Protein AF-X0ZMW5-F1 (afdb_monomer_lite)

Structure (mmCIF, N/CA/C/O backbone):
data_AF-X0ZMW5-F1
#
_entry.id   AF-X0ZMW5-F1
#
loop_
_atom_site.group_PDB
_atom_site.id
_atom_site.type_symbol
_atom_site.label_atom_id
_atom_site.label_alt_id
_atom_site.label_comp_id
_atom_site.label_asym_id
_atom_site.label_entity_id
_atom_site.label_seq_id
_atom_site.pdbx_PDB_ins_code
_atom_site.Cartn_x
_atom_site.Cartn_y
_atom_site.Cartn_z
_atom_site.occupancy
_atom_site.B_iso_or_equiv
_atom_site.auth_seq_id
_atom_site.auth_comp_id
_atom_site.auth_asym_id
_atom_site.auth_atom_id
_atom_site.pdbx_PDB_model_num
ATOM 1 N N . MET A 1 1 ? -1.071 -22.116 -18.704 1.00 96.75 1 MET A N 1
ATOM 2 C CA . MET A 1 1 ? -0.044 -21.100 -19.002 1.00 96.75 1 MET A CA 1
ATOM 3 C C . MET A 1 1 ? 0.927 -21.035 -17.840 1.00 96.75 1 MET A C 1
ATOM 5 O O . MET A 1 1 ? 0.525 -21.329 -16.714 1.00 96.75 1 MET A O 1
ATOM 9 N N . ASN A 1 2 ? 2.160 -20.637 -18.122 1.00 98.50 2 ASN A N 1
ATOM 10 C CA . ASN A 1 2 ? 3.157 -20.216 -17.151 1.00 98.50 2 ASN A CA 1
ATOM 11 C C . ASN A 1 2 ? 3.076 -18.691 -17.008 1.00 98.50 2 ASN A C 1
ATOM 13 O O . ASN A 1 2 ? 3.275 -17.969 -17.984 1.00 98.50 2 ASN A O 1
ATOM 17 N N . ILE A 1 3 ? 2.749 -18.202 -15.815 1.00 98.75 3 ILE A N 1
ATOM 18 C CA . ILE A 1 3 ? 2.496 -16.782 -15.550 1.00 98.75 3 ILE A CA 1
ATOM 19 C C . ILE A 1 3 ? 3.531 -16.272 -14.553 1.00 98.75 3 ILE A C 1
ATOM 21 O O . ILE A 1 3 ? 3.712 -16.873 -13.496 1.00 98.75 3 ILE A O 1
ATOM 25 N N . ALA A 1 4 ? 4.191 -15.159 -14.863 1.00 98.50 4 ALA A N 1
ATOM 26 C CA . ALA A 1 4 ? 5.108 -14.497 -13.941 1.00 98.50 4 ALA A CA 1
ATOM 27 C C . ALA A 1 4 ? 4.442 -13.264 -13.318 1.00 98.50 4 ALA A C 1
ATOM 29 O O . ALA A 1 4 ? 4.113 -12.313 -14.024 1.00 98.50 4 ALA A O 1
ATOM 30 N N . LEU A 1 5 ? 4.263 -13.266 -11.998 1.00 98.31 5 LEU A N 1
ATOM 31 C CA . LEU A 1 5 ? 3.890 -12.083 -11.227 1.00 98.31 5 LEU A CA 1
ATOM 32 C C . LEU A 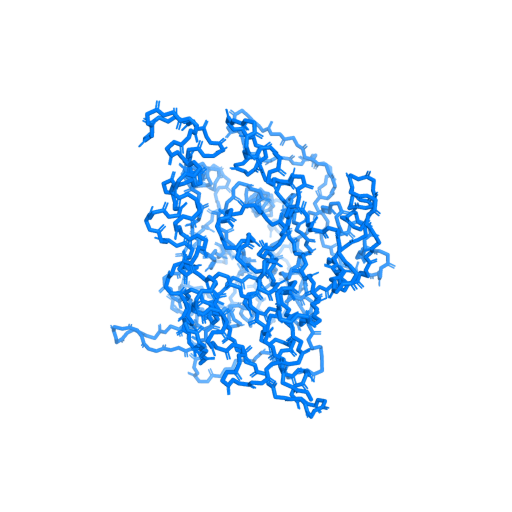1 5 ? 5.179 -11.392 -10.773 1.00 98.31 5 LEU A C 1
ATOM 34 O O . LEU A 1 5 ? 6.020 -12.007 -10.113 1.00 98.31 5 LEU A O 1
ATOM 38 N N . CYS A 1 6 ? 5.352 -10.124 -11.143 1.00 98.19 6 CYS A N 1
ATOM 39 C CA . CYS A 1 6 ? 6.615 -9.419 -10.933 1.00 98.19 6 CYS A CA 1
ATOM 40 C C . CYS A 1 6 ? 6.429 -8.166 -10.088 1.00 98.19 6 CYS A C 1
ATOM 42 O O . CYS A 1 6 ? 5.495 -7.404 -10.326 1.00 98.19 6 CYS A O 1
ATOM 44 N N . HIS A 1 7 ? 7.324 -7.922 -9.136 1.00 96.62 7 HIS A N 1
ATOM 45 C CA . HIS A 1 7 ? 7.341 -6.696 -8.335 1.00 96.62 7 HIS A CA 1
ATOM 46 C C . HIS A 1 7 ? 8.760 -6.414 -7.821 1.00 96.62 7 HIS A C 1
ATOM 48 O O . HIS A 1 7 ? 9.662 -7.217 -8.015 1.00 96.62 7 HIS A O 1
ATOM 54 N N . TYR A 1 8 ? 8.995 -5.276 -7.169 1.00 95.12 8 TYR A N 1
ATOM 55 C CA . TYR A 1 8 ? 10.305 -4.976 -6.570 1.00 95.12 8 TYR A CA 1
ATOM 56 C C . TYR A 1 8 ? 10.624 -5.879 -5.367 1.00 95.12 8 TYR A C 1
ATOM 58 O O . TYR A 1 8 ? 11.789 -6.122 -5.056 1.00 95.12 8 TYR A O 1
ATOM 66 N N . ARG A 1 9 ? 9.579 -6.382 -4.708 1.00 91.69 9 ARG A N 1
ATOM 67 C CA . ARG A 1 9 ? 9.601 -7.240 -3.520 1.00 91.69 9 ARG A CA 1
ATOM 68 C C . ARG A 1 9 ? 8.385 -8.169 -3.544 1.00 91.69 9 ARG A C 1
ATOM 70 O O . ARG A 1 9 ? 7.372 -7.791 -4.120 1.00 91.69 9 ARG A O 1
ATOM 77 N N . VAL A 1 10 ? 8.472 -9.353 -2.952 1.00 89.94 10 VAL A N 1
ATOM 78 C CA . VAL A 1 10 ? 7.327 -10.248 -2.686 1.00 89.94 10 VAL A CA 1
ATOM 79 C C . VAL A 1 10 ? 7.488 -10.883 -1.305 1.00 89.94 10 VAL A C 1
ATOM 81 O O . VAL A 1 10 ? 8.583 -10.845 -0.747 1.00 89.94 10 VAL A O 1
ATOM 84 N N . GLY A 1 11 ? 6.420 -11.460 -0.746 1.00 79.00 11 GLY A N 1
ATOM 85 C CA . GLY A 1 11 ? 6.467 -12.127 0.563 1.00 79.00 11 GLY A CA 1
ATOM 86 C C . GLY A 1 11 ? 6.733 -11.186 1.747 1.00 79.00 11 GLY A C 1
ATOM 87 O O . GLY A 1 11 ? 7.261 -11.620 2.771 1.00 79.00 11 GLY A O 1
ATOM 88 N N . GLU A 1 12 ? 6.417 -9.897 1.596 1.00 80.56 12 GLU A N 1
ATOM 89 C CA . GLU A 1 12 ? 6.510 -8.864 2.634 1.00 80.56 12 GLU A CA 1
ATOM 90 C C . GLU A 1 12 ? 5.102 -8.384 3.060 1.00 80.56 12 GLU A C 1
ATOM 92 O O . GLU A 1 12 ? 4.089 -8.758 2.473 1.00 80.56 12 GLU A O 1
ATOM 97 N N . THR A 1 13 ? 5.013 -7.543 4.098 1.00 70.00 13 THR A N 1
ATOM 98 C CA . THR A 1 13 ? 3.739 -7.010 4.635 1.00 70.00 13 THR A CA 1
ATOM 99 C C . THR A 1 13 ? 3.137 -5.861 3.819 1.00 70.00 13 THR A C 1
ATOM 101 O O . THR A 1 13 ? 2.134 -5.271 4.229 1.00 70.00 13 THR A O 1
ATOM 104 N N . ASP A 1 14 ? 3.742 -5.484 2.692 1.00 78.06 14 ASP A N 1
ATOM 105 C CA . ASP A 1 14 ? 3.222 -4.402 1.867 1.00 78.06 14 ASP A CA 1
ATOM 106 C C . ASP A 1 14 ? 1.971 -4.833 1.083 1.00 78.06 14 ASP A C 1
ATOM 108 O O . ASP A 1 14 ? 1.771 -6.002 0.756 1.00 78.06 14 ASP A O 1
ATOM 112 N N . GLY A 1 15 ? 1.114 -3.859 0.770 1.00 80.38 15 GLY A N 1
ATOM 113 C CA . GLY A 1 15 ? -0.178 -4.133 0.147 1.00 80.38 15 GLY A CA 1
ATOM 114 C C . GLY A 1 15 ? -0.083 -4.831 -1.211 1.00 80.38 15 GLY A C 1
ATOM 115 O O . GLY A 1 15 ? -0.957 -5.631 -1.513 1.00 80.38 15 GLY A O 1
ATOM 116 N N . VAL A 1 16 ? 0.960 -4.577 -2.011 1.00 88.62 16 VAL A N 1
ATOM 117 C CA . VAL A 1 16 ? 1.088 -5.171 -3.351 1.00 88.62 16 VAL A CA 1
ATOM 118 C C . VAL A 1 16 ? 1.494 -6.636 -3.244 1.00 88.62 16 VAL A C 1
ATOM 120 O O . VAL A 1 16 ? 0.882 -7.472 -3.907 1.00 88.62 16 VAL A O 1
ATOM 123 N N . SER A 1 17 ? 2.449 -6.964 -2.366 1.00 86.81 17 SER A N 1
ATOM 124 C CA . SER A 1 17 ? 2.826 -8.356 -2.076 1.00 86.81 17 SER A CA 1
ATOM 125 C C . SER A 1 17 ? 1.612 -9.195 -1.654 1.00 86.81 17 SER A C 1
ATOM 127 O O . SER A 1 17 ? 1.369 -10.259 -2.221 1.00 86.81 17 SER A O 1
ATOM 129 N N . LEU A 1 18 ? 0.783 -8.672 -0.741 1.00 84.56 18 LEU A N 1
ATOM 130 C CA . LEU A 1 18 ? -0.438 -9.348 -0.285 1.00 84.56 18 LEU A CA 1
ATOM 131 C C . LEU A 1 18 ? -1.451 -9.598 -1.412 1.00 84.56 18 LEU A C 1
ATOM 133 O O . LEU A 1 18 ? -2.116 -10.634 -1.433 1.00 84.56 18 LEU A O 1
ATOM 137 N N . GLU A 1 19 ? -1.608 -8.657 -2.346 1.00 90.50 19 GLU A N 1
ATOM 138 C CA . GLU A 1 19 ? -2.493 -8.854 -3.500 1.00 90.50 19 GLU A CA 1
ATOM 139 C C . GLU A 1 19 ? -1.923 -9.861 -4.500 1.00 90.50 19 GLU A C 1
ATOM 141 O O . GLU A 1 19 ? -2.672 -10.658 -5.068 1.00 90.50 19 GLU A O 1
ATOM 146 N N . MET A 1 20 ? -0.603 -9.868 -4.695 1.00 92.75 20 MET A N 1
ATOM 147 C CA . MET A 1 20 ? 0.063 -10.833 -5.568 1.00 92.75 20 MET A CA 1
ATOM 148 C C . MET A 1 20 ? -0.123 -12.272 -5.080 1.00 92.75 20 MET A C 1
ATOM 150 O O . MET A 1 20 ? -0.360 -13.156 -5.905 1.00 92.75 20 MET A O 1
ATOM 154 N N . ASP A 1 21 ? -0.099 -12.511 -3.768 1.00 90.25 21 ASP A N 1
ATOM 155 C CA . ASP A 1 21 ? -0.368 -13.835 -3.192 1.00 90.25 21 ASP A CA 1
ATOM 156 C C . ASP A 1 21 ? -1.800 -14.308 -3.481 1.00 90.25 21 ASP A C 1
ATOM 158 O O . ASP A 1 21 ? -2.027 -15.464 -3.853 1.00 90.25 21 ASP A O 1
ATOM 162 N N . LYS A 1 22 ? -2.781 -13.400 -3.395 1.00 90.81 22 LYS A N 1
ATOM 163 C CA . LYS A 1 22 ? -4.181 -13.698 -3.739 1.00 90.81 22 LYS A CA 1
ATOM 164 C C . LYS A 1 22 ? -4.324 -14.040 -5.219 1.00 90.81 22 LYS A C 1
ATOM 166 O O . LYS A 1 22 ? -4.967 -15.032 -5.561 1.00 90.81 22 LYS A O 1
ATOM 171 N N . TRP A 1 23 ? -3.697 -13.255 -6.095 1.00 93.62 23 TRP A N 1
ATOM 172 C CA . TRP A 1 23 ? -3.679 -13.528 -7.532 1.00 93.62 23 TRP A CA 1
ATOM 173 C C . TRP A 1 23 ? -3.033 -14.868 -7.849 1.00 93.62 23 TRP A C 1
ATOM 175 O O . TRP A 1 23 ? -3.587 -15.635 -8.634 1.00 93.62 23 TRP A O 1
ATOM 185 N N . LYS A 1 24 ? -1.898 -15.175 -7.215 1.00 94.94 24 LYS A N 1
ATOM 186 C CA . LYS A 1 24 ? -1.225 -16.462 -7.367 1.00 94.94 24 LYS A CA 1
ATOM 187 C C . LYS A 1 24 ? -2.161 -17.616 -7.019 1.00 94.94 24 LYS A C 1
ATOM 189 O O . LYS A 1 24 ? -2.382 -18.468 -7.874 1.00 94.94 24 LYS A O 1
ATOM 194 N N . LYS A 1 25 ? -2.791 -17.580 -5.839 1.00 93.38 25 LYS A N 1
ATOM 195 C CA . LYS A 1 25 ? -3.756 -18.602 -5.398 1.00 93.38 25 LYS A CA 1
ATOM 196 C C . LYS A 1 25 ? -4.894 -18.789 -6.407 1.00 93.38 25 LYS A C 1
ATOM 198 O O . LYS A 1 25 ? -5.219 -19.918 -6.766 1.00 93.38 25 LYS A O 1
ATOM 203 N N . VAL A 1 26 ? -5.498 -17.700 -6.890 1.00 94.06 26 VAL A N 1
ATOM 204 C CA . VAL A 1 26 ? -6.610 -17.772 -7.857 1.00 94.06 26 VAL A CA 1
ATOM 205 C C . VAL A 1 26 ? -6.153 -18.352 -9.198 1.00 94.06 26 VAL A C 1
ATOM 207 O O . VAL A 1 26 ? -6.802 -19.253 -9.723 1.00 94.06 26 VAL A O 1
ATOM 210 N N . LEU A 1 27 ? -5.027 -17.888 -9.742 1.00 96.56 27 LEU A N 1
ATOM 211 C CA . LEU A 1 27 ? -4.493 -18.365 -11.021 1.00 96.56 27 LEU A CA 1
ATOM 212 C C . LEU A 1 27 ? -4.059 -19.840 -10.955 1.00 96.56 27 LEU A C 1
ATOM 214 O O . LEU A 1 27 ? -4.285 -20.590 -11.905 1.00 96.56 27 LEU A O 1
ATOM 218 N N . GLU A 1 28 ? -3.478 -20.278 -9.838 1.00 97.25 28 GLU A N 1
ATOM 219 C CA . GLU A 1 28 ? -3.128 -21.685 -9.609 1.00 97.25 28 GLU A CA 1
ATOM 220 C C . GLU A 1 28 ? -4.377 -22.566 -9.500 1.00 97.25 28 GLU A C 1
ATOM 222 O O . GLU A 1 28 ? -4.436 -23.622 -10.131 1.00 97.25 28 GLU A O 1
ATOM 227 N N . ASN A 1 29 ? -5.426 -22.099 -8.812 1.00 96.19 29 ASN A N 1
ATOM 228 C CA . ASN A 1 29 ? -6.723 -22.783 -8.768 1.00 96.19 29 ASN A CA 1
ATOM 229 C C . ASN A 1 29 ? -7.388 -22.892 -10.152 1.00 96.19 29 ASN A C 1
ATOM 231 O O . ASN A 1 29 ? -8.158 -23.818 -10.398 1.00 96.19 29 ASN A O 1
ATOM 235 N N . MET A 1 30 ? -7.070 -21.979 -11.074 1.00 97.50 30 MET A N 1
ATOM 236 C CA . MET A 1 30 ? -7.482 -22.047 -12.482 1.00 97.50 30 MET A CA 1
ATOM 237 C C . MET A 1 30 ? -6.611 -22.998 -13.329 1.00 97.50 30 MET A C 1
ATOM 239 O O . MET A 1 30 ? -6.818 -23.115 -14.537 1.00 97.50 30 MET A O 1
ATOM 243 N N . GLY A 1 31 ? -5.634 -23.684 -12.727 1.00 98.06 31 GLY A N 1
ATOM 244 C CA . GLY A 1 31 ? -4.754 -24.642 -13.400 1.00 98.06 31 GLY A CA 1
ATOM 245 C C . GLY A 1 31 ? -3.556 -24.006 -14.110 1.00 98.06 31 GLY A C 1
ATOM 246 O O . GLY A 1 31 ? -2.997 -24.597 -15.038 1.00 98.06 31 GLY A O 1
ATOM 247 N N . HIS A 1 32 ? -3.165 -22.784 -13.745 1.00 98.38 32 HIS A N 1
ATOM 248 C CA . HIS A 1 32 ? -1.943 -22.154 -14.249 1.00 98.38 32 HIS A CA 1
ATOM 249 C C . HIS A 1 32 ? -0.752 -22.421 -13.329 1.00 98.38 32 HIS A C 1
ATOM 251 O O . HIS A 1 32 ? -0.912 -22.667 -12.139 1.00 98.38 32 HIS A O 1
ATOM 257 N N . LYS A 1 33 ? 0.461 -22.346 -13.882 1.00 98.19 33 LYS A N 1
ATOM 258 C CA . LYS A 1 33 ? 1.690 -22.373 -13.089 1.00 98.19 33 LYS A CA 1
ATOM 259 C C . LYS A 1 33 ? 2.157 -20.942 -12.878 1.00 98.19 33 LYS A C 1
ATOM 261 O O . LYS A 1 33 ? 2.355 -20.223 -13.858 1.00 98.19 33 LYS A O 1
ATOM 266 N N . VAL A 1 34 ? 2.318 -20.532 -11.624 1.00 98.25 34 VAL A N 1
ATOM 267 C CA . VAL A 1 34 ? 2.589 -19.134 -11.284 1.00 98.25 34 VAL A CA 1
ATOM 268 C C . VAL A 1 34 ? 3.947 -18.986 -10.613 1.00 98.25 34 VAL A C 1
ATOM 270 O O . VAL A 1 34 ? 4.294 -19.700 -9.673 1.00 98.25 34 VAL A O 1
ATOM 273 N N . TYR A 1 35 ? 4.710 -18.019 -11.098 1.00 98.00 35 TYR A N 1
ATOM 274 C CA . TYR A 1 35 ? 6.064 -17.725 -10.664 1.00 98.00 35 TYR A CA 1
ATOM 275 C C . TYR A 1 35 ? 6.133 -16.314 -10.100 1.00 98.00 35 TYR A C 1
ATOM 277 O O . TYR A 1 35 ? 5.521 -15.400 -10.649 1.00 98.00 35 TYR A O 1
ATOM 285 N N . PHE A 1 36 ? 6.919 -16.126 -9.044 1.00 98.00 36 PHE A N 1
ATOM 286 C CA . PHE A 1 36 ? 7.308 -14.793 -8.600 1.00 98.00 36 PHE A CA 1
ATOM 287 C C . PHE A 1 36 ? 8.669 -14.417 -9.178 1.00 98.00 36 PHE A C 1
ATOM 289 O O . PHE A 1 36 ? 9.578 -15.248 -9.210 1.00 98.00 36 PHE A O 1
ATOM 296 N N . ILE A 1 37 ? 8.803 -13.166 -9.619 1.00 98.00 37 ILE A N 1
ATOM 297 C CA . ILE A 1 37 ? 10.083 -12.553 -9.994 1.00 98.00 37 ILE A CA 1
ATOM 298 C C . ILE A 1 37 ? 10.194 -11.221 -9.255 1.00 98.00 37 ILE A C 1
ATOM 300 O O . ILE A 1 37 ? 9.335 -10.353 -9.424 1.00 98.00 37 ILE A O 1
ATOM 304 N N . ALA A 1 38 ? 11.226 -11.055 -8.433 1.00 97.12 38 ALA A N 1
ATOM 305 C CA . ALA A 1 38 ? 11.374 -9.855 -7.619 1.00 97.12 38 ALA A CA 1
ATOM 306 C C . ALA A 1 38 ? 12.825 -9.505 -7.289 1.00 97.12 38 ALA A C 1
ATOM 308 O O . ALA A 1 38 ? 13.744 -10.257 -7.596 1.00 97.12 38 ALA A O 1
ATOM 309 N N . GLY A 1 39 ? 13.041 -8.357 -6.646 1.00 95.88 39 GLY A N 1
ATOM 310 C CA . GLY A 1 39 ? 14.337 -7.992 -6.071 1.00 95.88 39 GLY A CA 1
ATOM 311 C C . GLY A 1 39 ? 14.574 -8.526 -4.652 1.00 95.88 39 GLY A C 1
ATOM 312 O O . GLY A 1 39 ? 15.714 -8.581 -4.188 1.00 95.88 39 GLY A O 1
ATOM 313 N N . SER A 1 40 ? 13.508 -8.934 -3.962 1.00 92.75 40 SER A N 1
ATOM 314 C CA . SER A 1 40 ? 13.509 -9.654 -2.680 1.00 92.75 40 SER A CA 1
ATOM 315 C C . SER A 1 40 ? 12.272 -10.548 -2.598 1.00 92.75 40 SER A C 1
ATOM 317 O O . SER A 1 40 ? 11.245 -10.215 -3.189 1.00 92.75 40 SER A O 1
ATOM 319 N N . THR A 1 41 ? 12.352 -11.673 -1.880 1.00 86.25 41 THR A N 1
ATOM 320 C CA . THR A 1 41 ? 11.230 -12.625 -1.786 1.00 86.25 41 THR A CA 1
ATOM 321 C C . THR A 1 41 ? 10.666 -12.841 -0.384 1.00 86.25 41 THR A C 1
ATOM 323 O O . THR A 1 41 ? 9.695 -13.578 -0.247 1.00 86.25 41 THR A O 1
ATOM 326 N N . GLY A 1 42 ? 11.209 -12.184 0.648 1.00 82.06 42 GLY A N 1
ATOM 327 C CA . GLY A 1 42 ? 10.673 -12.274 2.009 1.00 82.06 42 GLY A CA 1
ATOM 328 C C . GLY A 1 42 ? 10.506 -13.728 2.463 1.00 82.06 42 GLY A C 1
ATOM 329 O O . GLY A 1 42 ? 11.478 -14.481 2.501 1.00 82.06 42 GLY A O 1
ATOM 330 N N . THR A 1 43 ? 9.275 -14.122 2.793 1.00 76.19 43 THR A N 1
ATOM 331 C CA . THR A 1 43 ? 8.908 -15.502 3.171 1.00 76.19 43 THR A CA 1
ATOM 332 C C . THR A 1 43 ? 8.414 -16.373 2.009 1.00 76.19 43 THR A C 1
ATOM 334 O O . THR A 1 43 ? 8.000 -17.508 2.236 1.00 76.19 43 THR A O 1
ATOM 337 N N . SER A 1 44 ? 8.414 -15.857 0.780 1.00 83.31 44 SER A N 1
ATOM 338 C CA . SER A 1 44 ? 7.941 -16.544 -0.425 1.00 83.31 44 SER A CA 1
ATOM 339 C C . SER A 1 44 ? 9.087 -17.114 -1.264 1.00 83.31 44 SER A C 1
ATOM 341 O O . SER A 1 44 ? 10.203 -16.594 -1.266 1.00 83.31 44 SER A O 1
ATOM 343 N N . ASP A 1 45 ? 8.783 -18.145 -2.053 1.00 88.56 45 ASP A N 1
ATOM 344 C CA . ASP A 1 45 ? 9.686 -18.661 -3.082 1.00 88.56 45 ASP A CA 1
ATOM 345 C C . ASP A 1 45 ? 9.514 -17.886 -4.397 1.00 88.56 45 ASP A C 1
ATOM 347 O O . ASP A 1 45 ? 8.395 -17.665 -4.872 1.00 88.56 45 ASP A O 1
ATOM 351 N N . GLY A 1 46 ? 10.625 -17.507 -5.028 1.00 94.50 46 GLY A N 1
ATOM 352 C CA . GLY A 1 46 ? 10.616 -16.784 -6.297 1.00 94.50 46 GLY A CA 1
ATOM 353 C C . GLY A 1 46 ? 12.004 -16.621 -6.903 1.00 94.50 46 GLY A C 1
ATOM 354 O O . GLY A 1 46 ? 13.020 -16.894 -6.266 1.00 94.50 46 GLY A O 1
ATOM 355 N N . TYR A 1 47 ? 12.049 -16.163 -8.151 1.00 97.69 47 TYR A N 1
ATOM 356 C CA . TYR A 1 47 ? 13.293 -15.784 -8.809 1.00 97.69 47 TYR A CA 1
ATOM 357 C C . TYR A 1 47 ? 13.712 -14.382 -8.382 1.00 97.69 47 TYR A C 1
ATOM 359 O O . TYR A 1 47 ? 12.895 -13.459 -8.371 1.00 97.69 47 TYR A O 1
ATOM 367 N N . ILE A 1 48 ? 14.997 -14.221 -8.068 1.00 97.62 48 ILE A N 1
ATOM 368 C CA . ILE A 1 48 ? 15.555 -12.948 -7.619 1.00 97.62 48 ILE A CA 1
ATOM 369 C C . ILE A 1 48 ? 16.394 -12.325 -8.732 1.00 97.62 48 ILE A C 1
ATOM 371 O O . ILE A 1 48 ? 17.324 -12.954 -9.234 1.00 97.62 48 ILE A O 1
ATOM 375 N N . ILE A 1 49 ? 16.093 -11.071 -9.064 1.00 98.19 49 ILE A N 1
ATOM 376 C CA . ILE A 1 49 ? 16.970 -10.179 -9.829 1.00 98.19 49 ILE A CA 1
ATOM 377 C C . ILE A 1 49 ? 17.441 -9.096 -8.846 1.00 98.19 49 ILE A C 1
ATOM 379 O O . ILE A 1 49 ? 16.671 -8.176 -8.563 1.00 98.19 49 ILE A O 1
ATOM 383 N N . PRO A 1 50 ? 18.656 -9.202 -8.269 1.00 96.50 50 PRO A N 1
ATOM 384 C CA . PRO A 1 50 ? 19.112 -8.321 -7.187 1.00 96.50 50 PRO A CA 1
ATOM 385 C C . PRO A 1 50 ? 19.017 -6.828 -7.521 1.00 96.50 50 PRO A C 1
ATOM 387 O O . PRO A 1 50 ? 18.695 -6.012 -6.662 1.00 96.50 50 PRO A O 1
ATOM 390 N N . GLU A 1 51 ? 19.241 -6.478 -8.783 1.00 97.62 51 GLU A N 1
ATOM 391 C CA . GLU A 1 51 ? 19.148 -5.130 -9.333 1.00 97.62 51 GLU A CA 1
ATOM 392 C C . GLU A 1 51 ? 17.750 -4.503 -9.234 1.00 97.62 51 GLU A C 1
ATOM 394 O O . GLU A 1 51 ? 17.641 -3.280 -9.250 1.00 97.62 51 GLU A O 1
ATOM 399 N N . MET A 1 52 ? 16.694 -5.319 -9.120 1.00 96.75 52 MET A N 1
ATOM 400 C CA . MET A 1 52 ? 15.316 -4.864 -8.901 1.00 96.75 52 MET A CA 1
ATOM 401 C C . MET A 1 52 ? 15.004 -4.606 -7.423 1.00 96.75 52 MET A C 1
ATOM 403 O O . MET A 1 52 ? 13.882 -4.219 -7.090 1.00 96.75 52 MET A O 1
ATOM 407 N N . ASN A 1 53 ? 15.940 -4.883 -6.509 1.00 93.69 53 ASN A N 1
ATOM 408 C CA . ASN A 1 53 ? 15.688 -4.721 -5.086 1.00 93.69 53 ASN A CA 1
ATOM 409 C C . ASN A 1 53 ? 15.331 -3.266 -4.781 1.00 93.69 53 ASN A C 1
ATOM 411 O O . ASN A 1 53 ? 16.025 -2.333 -5.182 1.00 93.69 53 ASN A O 1
ATOM 415 N N . TYR A 1 54 ? 14.264 -3.070 -4.008 1.00 88.44 54 TYR A N 1
ATOM 416 C CA . TYR A 1 54 ? 13.776 -1.736 -3.665 1.00 88.44 54 TYR A CA 1
ATOM 417 C C . TYR A 1 54 ? 14.820 -0.869 -2.936 1.00 88.44 54 TYR A C 1
ATOM 419 O O . TYR A 1 54 ? 14.666 0.348 -2.860 1.00 88.44 54 TYR A O 1
ATOM 427 N N . ARG A 1 55 ? 15.873 -1.468 -2.373 1.00 90.25 55 ARG A N 1
ATOM 428 C CA . ARG A 1 55 ? 16.987 -0.778 -1.711 1.00 90.25 55 ARG A CA 1
ATOM 429 C C . ARG A 1 55 ? 18.323 -0.950 -2.439 1.00 90.25 55 ARG A C 1
ATOM 431 O O . ARG A 1 55 ? 19.367 -0.756 -1.827 1.00 90.25 55 ARG A O 1
ATOM 438 N N . PHE A 1 56 ? 18.311 -1.318 -3.720 1.00 95.94 56 PHE A N 1
ATOM 439 C CA . PHE A 1 56 ? 19.536 -1.446 -4.504 1.00 95.94 56 PHE A CA 1
ATOM 440 C C . PHE A 1 56 ? 20.244 -0.087 -4.613 1.00 95.94 56 PHE A C 1
ATOM 442 O O . PHE A 1 56 ? 19.667 0.876 -5.117 1.00 95.94 56 PHE A O 1
ATOM 449 N N . GLU A 1 57 ? 21.482 -0.000 -4.120 1.00 96.38 57 GLU A N 1
ATOM 450 C CA . GLU A 1 57 ? 22.186 1.275 -3.905 1.00 96.38 57 GLU A CA 1
ATOM 451 C C . GLU A 1 57 ? 22.329 2.111 -5.183 1.00 96.38 57 GLU A C 1
ATOM 453 O O . GLU A 1 57 ? 22.041 3.308 -5.173 1.00 96.38 57 GLU A O 1
ATOM 458 N N . GLU A 1 58 ? 22.715 1.484 -6.298 1.00 96.56 58 GLU A N 1
ATOM 459 C CA . GLU A 1 58 ? 22.872 2.190 -7.577 1.00 96.56 58 GLU A CA 1
ATOM 460 C C . GLU A 1 58 ? 21.528 2.714 -8.102 1.00 96.56 58 GLU A C 1
ATOM 462 O O . GLU A 1 58 ? 21.455 3.817 -8.633 1.00 96.56 58 GLU A O 1
ATOM 467 N N . ASP A 1 59 ? 20.442 1.962 -7.916 1.00 96.62 59 ASP A N 1
ATOM 468 C CA . ASP A 1 59 ? 19.113 2.375 -8.373 1.00 96.62 59 ASP A CA 1
ATOM 469 C C . ASP A 1 59 ? 18.548 3.512 -7.505 1.00 96.62 59 ASP A C 1
ATOM 471 O O . ASP A 1 59 ? 17.944 4.444 -8.027 1.00 96.62 59 ASP A O 1
ATOM 475 N N . LEU A 1 60 ? 18.827 3.506 -6.196 1.00 96.44 60 LEU A N 1
ATOM 476 C CA . LEU A 1 60 ? 18.520 4.632 -5.305 1.00 96.44 60 LEU A CA 1
ATOM 477 C C . LEU A 1 60 ? 19.309 5.897 -5.678 1.00 96.44 60 LEU A C 1
ATOM 479 O O . LEU A 1 60 ? 18.774 7.007 -5.607 1.00 96.44 60 LEU A O 1
ATOM 483 N N . LYS A 1 61 ? 20.578 5.747 -6.086 1.00 97.81 61 LYS A N 1
ATOM 484 C CA . LYS A 1 61 ? 21.392 6.855 -6.605 1.00 97.81 61 LYS A CA 1
ATOM 485 C C . LYS A 1 61 ? 20.774 7.421 -7.888 1.00 97.81 61 LYS A C 1
ATOM 487 O O . LYS A 1 61 ? 20.589 8.636 -7.981 1.00 97.81 61 LYS A O 1
ATOM 492 N N . ILE A 1 62 ? 20.408 6.558 -8.837 1.00 98.12 62 ILE A N 1
ATOM 493 C CA . ILE A 1 62 ? 19.722 6.942 -10.079 1.00 98.12 62 ILE A CA 1
ATOM 494 C C . ILE A 1 62 ? 18.417 7.682 -9.771 1.00 98.12 62 ILE A C 1
ATOM 496 O O . ILE A 1 62 ? 18.216 8.778 -10.284 1.00 98.12 62 ILE A O 1
ATOM 500 N N . GLU A 1 63 ? 17.556 7.126 -8.915 1.00 97.00 63 GLU A N 1
ATOM 501 C CA . GLU A 1 63 ? 16.265 7.720 -8.549 1.00 97.00 63 GLU A CA 1
ATOM 502 C C . GLU A 1 63 ? 16.425 9.138 -7.993 1.00 97.00 63 GLU A C 1
ATOM 504 O O . GLU A 1 63 ? 15.774 10.070 -8.472 1.00 97.00 63 GLU A O 1
ATOM 509 N N . ARG A 1 64 ? 17.323 9.326 -7.016 1.00 96.50 64 ARG A N 1
ATOM 510 C CA . ARG A 1 64 ? 17.580 10.648 -6.428 1.00 96.50 64 ARG A CA 1
ATOM 511 C C . ARG A 1 64 ? 18.018 11.651 -7.494 1.00 96.50 64 ARG A C 1
ATOM 513 O O . ARG A 1 64 ? 17.525 12.778 -7.517 1.00 96.50 64 ARG A O 1
ATOM 520 N N . ASN A 1 65 ? 18.903 11.242 -8.398 1.00 97.94 65 ASN A N 1
ATOM 521 C CA . ASN A 1 65 ? 19.383 12.117 -9.464 1.00 97.94 65 ASN A CA 1
ATOM 522 C C . ASN A 1 65 ? 18.335 12.376 -10.542 1.00 97.94 65 ASN A C 1
ATOM 524 O O . ASN A 1 65 ? 18.376 13.428 -11.173 1.00 97.94 65 ASN A O 1
ATOM 528 N N . ALA A 1 66 ? 17.393 11.453 -10.730 1.00 97.38 66 ALA A N 1
ATOM 529 C CA . ALA A 1 66 ? 16.318 11.561 -11.702 1.00 97.38 66 ALA A CA 1
ATOM 530 C C . ALA A 1 66 ? 15.163 12.458 -11.234 1.00 97.38 66 ALA A C 1
ATOM 532 O O . ALA A 1 66 ? 14.561 13.126 -12.076 1.00 97.38 66 ALA A O 1
ATOM 533 N N . TYR A 1 67 ? 14.859 12.490 -9.928 1.00 97.19 67 TYR A N 1
ATOM 534 C CA . TYR A 1 67 ? 13.664 13.177 -9.412 1.00 97.19 67 TYR A CA 1
ATOM 535 C C . TYR A 1 67 ? 13.897 14.244 -8.342 1.00 97.19 67 TYR A C 1
ATOM 537 O O . TYR A 1 67 ? 13.042 15.105 -8.156 1.00 97.19 67 TYR A O 1
ATOM 545 N N . LEU A 1 68 ? 15.011 14.190 -7.607 1.00 94.88 68 LEU A N 1
ATOM 546 C CA . LEU A 1 68 ? 15.303 15.180 -6.569 1.00 94.88 68 LEU A CA 1
ATOM 547 C C . LEU A 1 68 ? 16.239 16.254 -7.110 1.00 94.88 68 LEU A C 1
ATOM 549 O O . LEU A 1 68 ? 15.876 17.426 -7.184 1.00 94.88 68 LEU A O 1
ATOM 553 N N . LYS A 1 69 ? 17.458 15.852 -7.474 1.00 95.81 69 LYS A N 1
ATOM 554 C CA . LYS A 1 69 ? 18.490 16.762 -7.970 1.00 95.81 69 LYS A CA 1
ATOM 555 C C . LYS A 1 69 ? 19.623 15.984 -8.625 1.00 95.81 69 LYS A C 1
ATOM 557 O O . LYS A 1 69 ? 20.161 15.066 -8.015 1.00 95.81 69 LYS A O 1
ATOM 562 N N . LEU A 1 70 ? 20.001 16.379 -9.839 1.00 96.31 70 LEU A N 1
ATOM 563 C CA . LEU A 1 70 ? 21.155 15.825 -10.544 1.00 96.31 70 LEU A CA 1
ATOM 564 C C . LEU A 1 70 ? 22.445 16.409 -9.946 1.00 96.31 70 LEU A C 1
ATOM 566 O O . LEU A 1 70 ? 22.784 17.558 -10.222 1.00 96.31 70 LEU A O 1
ATOM 570 N N . GLU A 1 71 ? 23.122 15.647 -9.087 1.00 96.12 71 GLU A N 1
ATOM 571 C CA . GLU A 1 71 ? 24.342 16.091 -8.392 1.00 96.12 71 GLU A CA 1
ATOM 572 C C . GLU A 1 71 ? 25.407 15.003 -8.198 1.00 96.12 71 GLU A C 1
ATOM 574 O O . GLU A 1 71 ? 26.580 15.330 -8.039 1.00 96.12 71 GLU A O 1
ATOM 579 N N . ASP A 1 72 ? 25.040 13.719 -8.248 1.00 96.69 72 ASP A N 1
ATOM 580 C CA . ASP A 1 72 ? 25.991 12.611 -8.100 1.00 96.69 72 ASP A CA 1
ATOM 581 C C . ASP A 1 72 ? 26.562 12.090 -9.436 1.00 96.69 72 ASP A C 1
ATOM 583 O O . ASP A 1 72 ? 27.296 11.090 -9.455 1.00 96.69 72 ASP A O 1
ATOM 587 N N . TYR A 1 73 ? 26.183 12.730 -10.542 1.00 97.31 73 TYR A N 1
ATOM 588 C CA . TYR A 1 73 ? 26.675 12.497 -11.898 1.00 97.31 73 TYR A CA 1
ATOM 589 C C . TYR A 1 73 ? 27.130 13.839 -12.484 1.00 97.31 73 TYR A C 1
ATOM 591 O O . TYR A 1 73 ? 26.546 14.877 -12.171 1.00 97.31 73 TYR A O 1
ATOM 599 N N . GLN A 1 74 ? 28.169 13.824 -13.320 1.00 95.81 74 GLN A N 1
ATOM 600 C CA . GLN A 1 74 ? 28.754 15.026 -13.921 1.00 95.81 74 GLN A CA 1
ATOM 601 C C . GLN A 1 74 ? 27.752 15.783 -14.794 1.00 95.81 74 GLN A C 1
ATOM 603 O O . GLN A 1 74 ? 27.725 17.013 -14.784 1.00 95.81 74 GLN A O 1
ATOM 608 N N . ASP A 1 75 ? 26.939 15.047 -15.549 1.00 96.19 75 ASP A N 1
ATOM 609 C CA . ASP A 1 75 ? 25.960 15.577 -16.486 1.00 96.19 75 ASP A CA 1
ATOM 610 C C . ASP A 1 75 ? 24.821 14.573 -16.750 1.00 96.19 75 ASP A C 1
ATOM 612 O O . ASP A 1 75 ? 24.772 13.463 -16.205 1.00 96.19 75 ASP A O 1
ATOM 616 N N . GLU A 1 76 ? 23.870 14.986 -17.591 1.00 97.38 76 GLU A N 1
ATOM 617 C CA . GLU A 1 76 ? 22.754 14.148 -18.036 1.00 97.38 76 GLU A CA 1
ATOM 618 C C . GLU A 1 76 ? 23.238 12.880 -18.764 1.00 97.38 76 GLU A C 1
ATOM 620 O O . GLU A 1 76 ? 22.649 11.814 -18.584 1.00 97.38 76 GLU A O 1
ATOM 625 N N . ASP A 1 77 ? 24.332 12.949 -19.528 1.00 98.19 77 ASP A N 1
ATOM 626 C CA . ASP A 1 77 ? 24.852 11.807 -20.285 1.00 98.19 77 ASP A CA 1
ATOM 627 C C . ASP A 1 77 ? 25.425 10.717 -19.371 1.00 98.19 77 ASP A C 1
ATOM 629 O O . ASP A 1 77 ? 25.275 9.522 -19.651 1.00 98.19 77 ASP A O 1
ATOM 633 N N . GLU A 1 78 ? 26.071 11.088 -18.265 1.00 98.31 78 GLU A N 1
ATOM 634 C CA . GLU A 1 78 ? 26.550 10.127 -17.275 1.00 98.31 78 GLU A CA 1
ATOM 635 C C . GLU A 1 78 ? 25.395 9.430 -16.545 1.00 98.31 78 GLU A C 1
ATOM 637 O O . GLU A 1 78 ? 25.422 8.201 -16.412 1.00 98.31 78 GLU A O 1
ATOM 642 N N . LEU A 1 79 ? 24.340 10.167 -16.178 1.00 98.56 79 LEU A N 1
ATOM 643 C CA . LEU A 1 79 ? 23.114 9.571 -15.637 1.00 98.56 79 LEU A CA 1
ATOM 644 C C . LEU A 1 79 ? 22.490 8.584 -16.641 1.00 98.56 79 LEU A C 1
ATOM 646 O O . LEU A 1 79 ? 22.131 7.465 -16.269 1.00 98.56 79 LEU A O 1
ATOM 650 N N . ILE A 1 80 ? 22.408 8.951 -17.926 1.00 98.62 80 ILE A N 1
ATOM 651 C CA . ILE A 1 80 ? 21.895 8.067 -18.988 1.00 98.62 80 ILE A CA 1
ATOM 652 C C . ILE A 1 80 ? 22.727 6.784 -19.083 1.00 98.62 80 ILE A C 1
ATOM 654 O O . ILE A 1 80 ? 22.166 5.689 -19.202 1.00 98.62 80 ILE A O 1
ATOM 658 N N . ARG A 1 81 ? 24.063 6.886 -19.030 1.00 98.56 81 ARG A N 1
ATOM 659 C CA . ARG A 1 81 ? 24.953 5.714 -19.044 1.00 98.56 81 ARG A CA 1
ATOM 660 C C . ARG A 1 81 ? 24.698 4.803 -17.842 1.00 98.56 81 ARG A C 1
ATOM 662 O O . ARG A 1 81 ? 24.632 3.588 -18.031 1.00 98.56 81 ARG A O 1
ATOM 669 N N . ALA A 1 82 ? 24.515 5.364 -16.646 1.00 98.50 82 ALA A N 1
ATOM 670 C CA . ALA A 1 82 ? 24.195 4.596 -15.442 1.00 98.50 82 ALA A CA 1
ATOM 671 C C . ALA A 1 82 ? 22.844 3.871 -15.569 1.00 98.50 82 ALA A C 1
ATOM 673 O O . ALA A 1 82 ? 22.776 2.657 -15.364 1.00 98.50 82 ALA A O 1
ATOM 674 N N . ILE A 1 83 ? 21.803 4.581 -16.020 1.00 98.69 83 ILE A N 1
ATOM 675 C CA . ILE A 1 83 ? 20.469 4.017 -16.265 1.00 98.69 83 ILE A CA 1
ATOM 676 C C . ILE A 1 83 ? 20.535 2.853 -17.255 1.00 98.69 83 ILE A C 1
ATOM 678 O O . ILE A 1 83 ? 20.036 1.764 -16.967 1.00 98.69 83 ILE A O 1
ATOM 682 N N . ARG A 1 84 ? 21.179 3.047 -18.411 1.00 98.62 84 ARG A N 1
ATOM 683 C CA . ARG A 1 84 ? 21.288 2.009 -19.449 1.00 98.62 84 ARG A CA 1
ATOM 684 C C . ARG A 1 84 ? 22.084 0.800 -18.972 1.00 98.62 84 ARG A C 1
ATOM 686 O O . ARG A 1 84 ? 21.674 -0.329 -19.219 1.00 98.62 84 ARG A O 1
ATOM 693 N N . LYS A 1 85 ? 23.188 1.019 -18.253 1.00 98.56 85 LYS A N 1
ATOM 694 C CA . LYS A 1 85 ? 23.991 -0.064 -17.670 1.00 98.56 85 LYS A CA 1
ATOM 695 C C . LYS A 1 85 ? 23.159 -0.918 -16.714 1.00 98.56 85 LYS A C 1
ATOM 697 O O . LYS A 1 85 ? 23.235 -2.141 -16.777 1.00 98.56 85 LYS A O 1
ATOM 702 N N . GLN A 1 86 ? 22.375 -0.283 -15.846 1.00 98.44 86 GLN A N 1
ATOM 703 C CA . GLN A 1 86 ? 21.511 -0.991 -14.905 1.00 98.44 86 GLN A CA 1
ATOM 704 C C . GLN A 1 86 ? 20.355 -1.706 -15.620 1.00 98.44 86 GLN A C 1
ATOM 706 O O . GLN A 1 86 ? 20.034 -2.841 -15.279 1.00 98.44 86 GLN A O 1
ATOM 711 N N . THR A 1 87 ? 19.790 -1.077 -16.655 1.00 98.88 87 THR A N 1
ATOM 712 C CA . THR A 1 87 ? 18.735 -1.658 -17.501 1.00 98.88 87 THR A CA 1
ATOM 713 C C . THR A 1 87 ? 19.202 -2.982 -18.106 1.00 98.88 87 THR A C 1
ATOM 715 O O . THR A 1 87 ? 18.547 -4.000 -17.914 1.00 98.88 87 THR A O 1
ATOM 718 N N . LEU A 1 88 ? 20.380 -3.005 -18.744 1.00 98.69 88 LEU A N 1
ATOM 719 C CA . LEU A 1 88 ? 20.922 -4.204 -19.397 1.00 98.69 88 LEU A CA 1
ATOM 720 C C . LEU A 1 88 ? 21.102 -5.388 -18.436 1.00 98.69 88 LEU A C 1
ATOM 722 O O . LEU A 1 88 ? 20.761 -6.515 -18.783 1.00 98.69 88 LEU A O 1
ATOM 726 N N . LYS A 1 89 ? 21.572 -5.146 -17.206 1.00 98.25 89 LYS A N 1
ATOM 727 C CA . LYS A 1 89 ? 21.701 -6.211 -16.195 1.00 98.25 89 LYS A CA 1
ATOM 728 C C . LYS A 1 89 ? 20.355 -6.848 -15.848 1.00 98.25 89 LYS A C 1
ATOM 730 O O . LYS A 1 89 ? 20.247 -8.069 -15.746 1.00 98.25 89 LYS A O 1
ATOM 735 N N . ILE A 1 90 ? 19.326 -6.016 -15.675 1.00 98.81 90 ILE A N 1
ATOM 736 C CA . ILE A 1 90 ? 17.968 -6.482 -15.372 1.00 98.81 90 ILE A CA 1
ATOM 737 C C . ILE A 1 90 ? 17.399 -7.238 -16.576 1.00 98.81 90 ILE A C 1
ATOM 739 O O . ILE A 1 90 ? 16.795 -8.291 -16.393 1.00 98.81 90 ILE A O 1
ATOM 743 N N . GLU A 1 91 ? 17.626 -6.748 -17.798 1.00 98.88 91 GLU A N 1
ATOM 744 C CA . GLU A 1 91 ? 17.212 -7.427 -19.029 1.00 98.88 91 GLU A CA 1
ATOM 745 C C . GLU A 1 91 ? 17.816 -8.830 -19.143 1.00 98.88 91 GLU A C 1
ATOM 747 O O . GLU A 1 91 ? 17.087 -9.779 -19.421 1.00 98.88 91 GLU A O 1
ATOM 752 N N . GLU A 1 92 ? 19.121 -8.987 -18.902 1.00 98.56 92 GLU A N 1
ATOM 753 C CA . GLU A 1 92 ? 19.804 -10.287 -18.946 1.00 98.56 92 GLU A CA 1
ATOM 754 C C . GLU A 1 92 ? 19.191 -11.285 -17.952 1.00 98.56 92 GLU A C 1
ATOM 756 O O . GLU A 1 92 ? 18.836 -12.408 -18.329 1.00 98.56 92 GLU A O 1
ATOM 761 N N . GLY A 1 93 ? 19.010 -10.863 -16.695 1.00 98.50 93 GLY A N 1
ATOM 762 C CA . GLY A 1 93 ? 18.389 -11.686 -15.656 1.00 98.50 93 GLY A CA 1
ATOM 763 C C . GLY A 1 93 ? 16.940 -12.050 -15.986 1.00 98.50 93 GLY A C 1
ATOM 764 O O . GLY A 1 93 ? 16.552 -13.217 -15.892 1.00 98.50 93 GLY A O 1
ATOM 765 N N . LEU A 1 94 ? 16.152 -11.068 -16.432 1.00 98.75 94 LEU A N 1
ATOM 766 C CA . LEU A 1 94 ? 14.746 -11.253 -16.775 1.00 98.75 94 LEU A CA 1
ATOM 767 C C . LEU A 1 94 ? 14.587 -12.203 -17.966 1.00 98.75 94 LEU A C 1
ATOM 769 O O . LEU A 1 94 ? 13.861 -13.187 -17.849 1.00 98.75 94 LEU A O 1
ATOM 773 N N . LYS A 1 95 ? 15.305 -11.982 -19.077 1.00 98.75 95 LYS A N 1
ATOM 774 C CA . LYS A 1 95 ? 15.259 -12.867 -20.257 1.00 98.75 95 LYS A CA 1
ATOM 775 C C . LYS A 1 95 ? 15.578 -14.306 -19.882 1.00 98.75 95 LYS A C 1
ATOM 777 O O . LYS A 1 95 ? 14.835 -15.207 -20.265 1.00 98.75 95 LYS A O 1
ATOM 782 N N . LYS A 1 96 ? 16.643 -14.519 -19.100 1.00 98.50 96 LYS A N 1
ATOM 783 C CA . LYS A 1 96 ? 17.037 -15.854 -18.640 1.00 98.50 96 LYS A CA 1
ATOM 784 C C . LYS A 1 96 ? 15.882 -16.552 -17.918 1.00 98.50 96 LYS A C 1
ATOM 786 O O . LYS A 1 96 ? 15.493 -17.648 -18.316 1.00 98.50 96 LYS A O 1
ATOM 791 N N . ILE A 1 97 ? 15.296 -15.897 -16.914 1.00 98.56 97 ILE A N 1
ATOM 792 C CA . ILE A 1 97 ? 14.197 -16.467 -16.121 1.00 98.56 97 ILE A CA 1
ATOM 793 C C . ILE A 1 97 ? 12.974 -16.757 -17.001 1.00 98.56 97 ILE A C 1
ATOM 795 O O . ILE A 1 97 ? 12.394 -17.840 -16.890 1.00 98.56 97 ILE A O 1
ATOM 799 N N . LEU A 1 98 ? 12.583 -15.818 -17.872 1.00 98.62 98 LEU A N 1
ATOM 800 C CA . LEU A 1 98 ? 11.398 -15.963 -18.724 1.00 98.62 98 LEU A CA 1
ATOM 801 C C . LEU A 1 98 ? 11.548 -17.116 -19.728 1.00 98.62 98 LEU A C 1
ATOM 803 O O . LEU A 1 98 ? 10.612 -17.901 -19.897 1.00 98.62 98 LEU A O 1
ATOM 807 N N . ILE A 1 99 ? 12.723 -17.252 -20.352 1.00 98.44 99 ILE A N 1
ATOM 808 C CA . ILE A 1 99 ? 13.014 -18.301 -21.340 1.00 98.44 99 ILE A CA 1
ATOM 809 C C . ILE A 1 99 ? 13.102 -19.675 -20.667 1.00 98.44 99 ILE A C 1
ATOM 811 O O . ILE A 1 99 ? 12.433 -20.612 -21.105 1.00 98.44 99 ILE A O 1
ATOM 815 N N . GLU A 1 100 ? 13.880 -19.807 -19.586 1.00 98.31 100 GLU A N 1
ATOM 816 C CA . GLU A 1 100 ? 14.065 -21.083 -18.875 1.00 98.31 100 GLU A CA 1
ATOM 817 C C . GLU A 1 100 ? 12.736 -21.638 -18.342 1.00 98.31 100 GLU A C 1
ATOM 819 O O . GLU A 1 100 ? 12.497 -22.847 -18.380 1.00 98.31 100 GLU A O 1
ATOM 824 N N . ASN A 1 101 ? 11.835 -20.752 -17.905 1.00 98.19 101 ASN A N 1
ATOM 825 C CA . ASN A 1 101 ? 10.523 -21.127 -17.380 1.00 98.19 101 ASN A CA 1
ATOM 826 C C . ASN A 1 101 ? 9.406 -21.144 -18.422 1.00 98.19 101 ASN A C 1
ATOM 828 O O . ASN A 1 101 ? 8.277 -21.485 -18.068 1.00 98.19 101 ASN A O 1
ATOM 832 N N . LYS A 1 102 ? 9.702 -20.813 -19.686 1.00 98.12 102 LYS A N 1
ATOM 833 C CA . LYS A 1 102 ? 8.721 -20.742 -20.779 1.00 98.12 102 LYS A CA 1
ATOM 834 C C . LYS A 1 102 ? 7.500 -19.910 -20.375 1.00 98.12 102 LYS A C 1
ATOM 836 O O . LYS A 1 102 ? 6.378 -20.412 -20.407 1.00 98.12 102 LYS A O 1
ATOM 841 N N . ILE A 1 103 ? 7.732 -18.694 -19.882 1.00 98.62 103 ILE A N 1
ATOM 842 C CA . ILE A 1 103 ? 6.665 -17.804 -19.411 1.00 98.62 103 ILE A CA 1
ATOM 843 C C . ILE A 1 103 ? 5.815 -17.333 -20.599 1.00 98.62 103 ILE A C 1
ATOM 845 O O . ILE A 1 103 ? 6.341 -16.788 -21.564 1.00 98.62 103 ILE A O 1
ATOM 849 N N . ASP A 1 104 ? 4.496 -17.517 -20.502 1.00 98.38 104 ASP A N 1
ATOM 850 C CA . ASP A 1 104 ? 3.517 -17.146 -21.536 1.00 98.38 104 ASP A CA 1
ATOM 851 C C . ASP A 1 104 ? 2.929 -15.737 -21.323 1.00 98.38 104 ASP A C 1
ATOM 853 O O . ASP A 1 104 ? 2.397 -15.121 -22.252 1.00 98.38 104 ASP A O 1
ATOM 857 N N . LEU A 1 105 ? 2.941 -15.263 -20.072 1.00 98.69 105 LEU A N 1
ATOM 858 C CA . LEU A 1 105 ? 2.319 -14.017 -19.629 1.00 98.69 105 LEU A CA 1
ATOM 859 C C 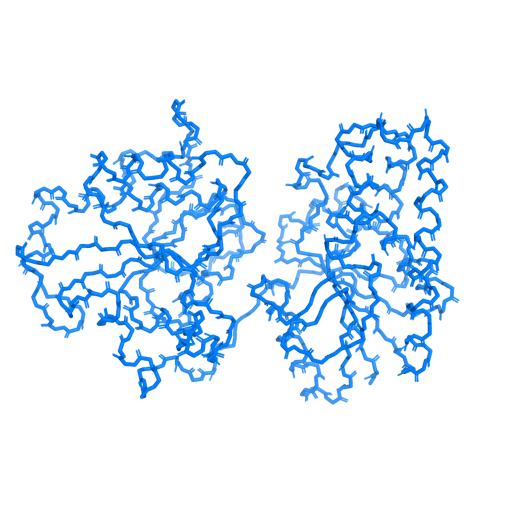. LEU A 1 105 ? 3.098 -13.431 -18.450 1.00 98.69 105 LEU A C 1
ATOM 861 O O . LEU A 1 105 ? 3.376 -14.137 -17.478 1.00 98.69 105 LEU A O 1
ATOM 865 N N . ILE A 1 106 ? 3.377 -12.131 -18.500 1.00 98.56 106 ILE A N 1
ATOM 866 C CA . ILE A 1 106 ? 3.971 -11.388 -17.386 1.00 98.56 106 ILE A CA 1
ATOM 867 C C . ILE A 1 106 ? 2.980 -10.376 -16.804 1.00 98.56 106 ILE A C 1
ATOM 869 O O . ILE A 1 106 ? 2.221 -9.736 -17.530 1.00 98.56 106 ILE A O 1
ATOM 873 N N . VAL A 1 107 ? 2.979 -10.235 -15.482 1.00 98.62 107 VAL A N 1
ATOM 874 C CA . VAL A 1 107 ? 2.123 -9.301 -14.743 1.00 98.62 107 VAL A CA 1
ATOM 875 C C . VAL A 1 107 ? 3.005 -8.448 -13.826 1.00 98.62 107 VAL A C 1
ATOM 877 O O . VAL A 1 107 ? 3.177 -8.772 -12.645 1.00 98.62 107 VAL A O 1
ATOM 880 N N . PRO A 1 108 ? 3.643 -7.389 -14.356 1.00 98.12 108 PRO A N 1
ATOM 881 C CA . PRO A 1 108 ? 4.358 -6.429 -13.532 1.00 98.12 108 PRO A CA 1
ATOM 882 C C . PRO A 1 108 ? 3.372 -5.638 -12.665 1.00 98.12 108 PRO A C 1
ATOM 884 O O . PRO A 1 108 ? 2.505 -4.932 -13.177 1.00 98.12 108 PRO A O 1
ATOM 887 N N . ASN A 1 109 ? 3.546 -5.729 -11.348 1.00 97.44 109 ASN A N 1
ATOM 888 C CA . ASN A 1 109 ? 2.813 -4.962 -10.352 1.00 97.44 109 ASN A CA 1
ATOM 889 C C . ASN A 1 109 ? 3.612 -3.697 -10.026 1.00 97.44 109 ASN A C 1
ATOM 891 O O . ASN A 1 109 ? 4.752 -3.783 -9.560 1.00 97.44 109 ASN A O 1
ATOM 895 N N . ASN A 1 110 ? 3.042 -2.521 -10.297 1.00 95.19 110 ASN A N 1
ATOM 896 C CA . ASN A 1 110 ? 3.642 -1.188 -10.109 1.00 95.19 110 ASN A CA 1
ATOM 897 C C . ASN A 1 110 ? 4.937 -0.868 -10.881 1.00 95.19 110 ASN A C 1
ATOM 899 O O . ASN A 1 110 ? 5.271 0.309 -11.018 1.00 95.19 110 ASN A O 1
ATOM 903 N N . ILE A 1 111 ? 5.668 -1.856 -11.408 1.00 97.75 111 ILE A N 1
ATOM 904 C CA . ILE A 1 111 ? 6.942 -1.640 -12.118 1.00 97.75 111 ILE A CA 1
ATOM 905 C C . ILE A 1 111 ? 6.774 -0.631 -13.262 1.00 97.75 111 ILE A C 1
ATOM 907 O O . ILE A 1 111 ? 7.604 0.259 -13.419 1.00 97.75 111 ILE A O 1
ATOM 911 N N . LEU A 1 112 ? 5.668 -0.731 -14.002 1.00 98.19 112 LEU A N 1
ATOM 912 C CA . LEU A 1 112 ? 5.375 0.086 -15.181 1.00 98.19 112 LEU A CA 1
ATOM 913 C C . LEU A 1 112 ? 4.564 1.360 -14.878 1.00 98.19 112 LEU A C 1
ATOM 915 O O . LEU A 1 112 ? 4.083 1.996 -15.808 1.00 98.19 112 LEU A O 1
ATOM 919 N N . SER A 1 113 ? 4.359 1.742 -13.615 1.00 97.12 113 SER A N 1
ATOM 920 C CA . SER A 1 113 ? 3.509 2.901 -13.282 1.00 97.12 113 SER A CA 1
ATOM 921 C C . SER A 1 113 ? 4.076 3.812 -12.202 1.00 97.12 113 SER A C 1
ATOM 923 O O . SER A 1 113 ? 4.003 5.029 -12.358 1.00 97.12 113 SER A O 1
ATOM 925 N N . ILE A 1 114 ? 4.675 3.267 -11.139 1.00 95.31 114 ILE A N 1
ATOM 926 C CA . ILE A 1 114 ? 4.987 4.033 -9.921 1.00 95.31 114 ILE A CA 1
ATOM 927 C C . ILE A 1 114 ? 6.187 4.985 -10.063 1.00 95.31 114 ILE A C 1
ATOM 929 O O . ILE A 1 114 ? 6.329 5.899 -9.263 1.00 95.31 114 ILE A O 1
ATOM 933 N N . GLY A 1 115 ? 7.061 4.787 -11.055 1.00 94.69 115 GLY A N 1
ATOM 934 C CA . GLY A 1 115 ? 8.245 5.635 -11.283 1.00 94.69 115 GLY A CA 1
ATOM 935 C C . GLY A 1 115 ? 9.469 5.325 -10.409 1.00 94.69 115 GLY A C 1
ATOM 936 O O . GLY A 1 115 ? 10.507 5.947 -10.608 1.00 94.69 115 GLY A O 1
ATOM 937 N N . ARG A 1 116 ? 9.380 4.347 -9.493 1.00 95.12 116 ARG A N 1
ATOM 938 C CA . ARG A 1 116 ? 10.437 3.975 -8.527 1.00 95.12 116 ARG A CA 1
ATOM 939 C C . ARG A 1 116 ? 11.791 3.675 -9.189 1.00 95.12 116 ARG A C 1
ATOM 941 O O . ARG A 1 116 ? 12.771 4.319 -8.848 1.00 95.12 116 ARG A O 1
ATOM 948 N N . SER A 1 117 ? 11.854 2.728 -10.127 1.00 97.50 117 SER A N 1
ATOM 949 C CA . SER A 1 117 ? 13.100 2.355 -10.817 1.00 97.50 117 SER A CA 1
ATOM 950 C C . SER A 1 117 ? 12.945 2.491 -12.327 1.00 97.50 117 SER A C 1
ATOM 952 O O . SER A 1 117 ? 12.328 1.638 -12.976 1.00 97.50 117 SER A O 1
ATOM 954 N N . ILE A 1 118 ? 13.534 3.556 -12.877 1.00 98.31 118 ILE A N 1
ATOM 955 C CA . ILE A 1 118 ? 13.639 3.787 -14.325 1.00 98.31 118 ILE A CA 1
ATOM 956 C C . ILE A 1 118 ? 14.296 2.592 -15.039 1.00 98.31 118 ILE A C 1
ATOM 958 O O . ILE A 1 118 ? 13.697 2.085 -15.993 1.00 98.31 118 ILE A O 1
ATOM 962 N N . PRO A 1 119 ? 15.462 2.084 -14.582 1.00 98.69 119 PRO A N 1
ATOM 963 C CA . PRO A 1 119 ? 16.099 0.933 -15.214 1.00 98.69 119 PRO A CA 1
ATOM 964 C C . PRO A 1 119 ? 15.208 -0.310 -15.267 1.00 98.69 119 PRO A C 1
ATOM 966 O O . PRO A 1 119 ? 15.171 -0.998 -16.285 1.00 98.69 119 PRO A O 1
ATOM 969 N N . THR A 1 120 ? 14.457 -0.589 -14.195 1.00 98.69 120 THR A N 1
ATOM 970 C CA . THR A 1 120 ? 13.584 -1.769 -14.142 1.00 98.69 120 THR A CA 1
ATOM 971 C C . THR A 1 120 ? 12.431 -1.659 -15.138 1.00 98.69 120 THR A C 1
ATOM 973 O O . THR A 1 120 ? 12.167 -2.613 -15.868 1.00 98.69 120 THR A O 1
ATOM 976 N N . ALA A 1 121 ? 11.751 -0.510 -15.220 1.00 98.62 121 ALA A N 1
ATOM 977 C CA . ALA A 1 121 ? 10.653 -0.344 -16.176 1.00 98.62 121 ALA A CA 1
ATOM 978 C C . ALA A 1 121 ? 11.136 -0.441 -17.628 1.00 98.62 121 ALA A C 1
ATOM 980 O O . ALA A 1 121 ? 10.503 -1.125 -18.435 1.00 98.62 121 ALA A O 1
ATOM 981 N N . MET A 1 122 ? 12.279 0.182 -17.943 1.00 98.81 122 MET A N 1
ATOM 982 C CA . MET A 1 122 ? 12.902 0.076 -19.265 1.00 98.81 122 MET A CA 1
ATOM 983 C C . MET A 1 122 ? 13.207 -1.380 -19.620 1.00 98.81 122 MET A C 1
ATOM 985 O O . MET A 1 122 ? 12.803 -1.844 -20.685 1.00 98.81 122 MET A O 1
ATOM 989 N N . ALA A 1 123 ? 13.827 -2.123 -18.699 1.00 98.88 123 ALA A N 1
ATOM 990 C CA . ALA A 1 123 ? 14.182 -3.518 -18.920 1.00 98.88 123 ALA A CA 1
ATOM 991 C C . ALA A 1 123 ? 12.948 -4.389 -19.193 1.00 98.88 123 ALA A C 1
ATOM 993 O O . ALA A 1 123 ? 12.938 -5.179 -20.133 1.00 98.88 123 ALA A O 1
ATOM 994 N N . PHE A 1 124 ? 11.874 -4.215 -18.416 1.00 98.75 124 PHE A N 1
ATOM 995 C CA . PHE A 1 124 ? 10.633 -4.963 -18.625 1.00 98.75 124 PHE A CA 1
ATOM 996 C C . PHE A 1 124 ? 10.023 -4.688 -20.000 1.00 98.75 124 PHE A C 1
ATOM 998 O O . PHE A 1 124 ? 9.692 -5.633 -20.711 1.00 98.75 124 PHE A O 1
ATOM 1005 N N . VAL A 1 125 ? 9.895 -3.420 -20.399 1.00 98.69 125 VAL A N 1
ATOM 1006 C CA . VAL A 1 125 ? 9.308 -3.062 -21.702 1.00 98.69 125 VAL A CA 1
ATOM 1007 C C . VAL A 1 125 ? 10.161 -3.578 -22.859 1.00 98.69 125 VAL A C 1
ATOM 1009 O O . VAL A 1 125 ? 9.611 -4.128 -23.814 1.00 98.69 125 VAL A O 1
ATOM 1012 N N . ASN A 1 126 ? 11.486 -3.455 -22.765 1.00 98.69 126 ASN A N 1
ATOM 1013 C CA . ASN A 1 126 ? 12.403 -3.938 -23.795 1.00 98.69 126 ASN A CA 1
ATOM 1014 C C . ASN A 1 126 ? 12.308 -5.457 -23.956 1.00 98.69 126 ASN A C 1
ATOM 1016 O O . ASN A 1 126 ? 12.136 -5.943 -25.071 1.00 98.69 126 ASN A O 1
ATOM 1020 N N . VAL A 1 127 ? 12.324 -6.207 -22.850 1.00 98.81 127 VAL A 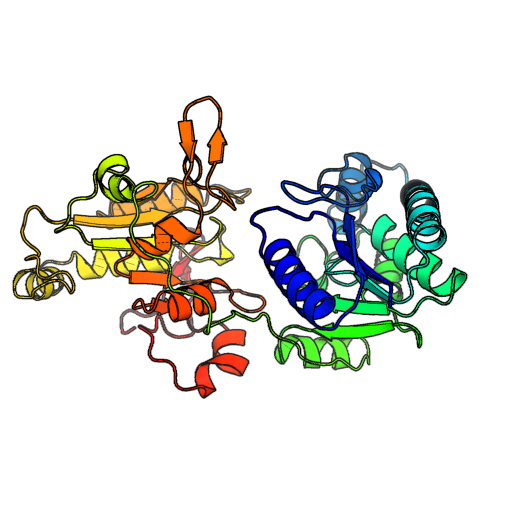N 1
ATOM 1021 C CA . VAL A 1 127 ? 12.217 -7.674 -22.873 1.00 98.81 127 VAL A CA 1
ATOM 1022 C C . VAL A 1 127 ? 10.848 -8.144 -23.365 1.00 98.81 127 VAL A C 1
ATOM 1024 O O . VAL A 1 127 ? 10.781 -9.098 -24.136 1.00 98.81 127 VAL A O 1
ATOM 1027 N N . ILE A 1 128 ? 9.762 -7.473 -22.963 1.00 98.50 128 ILE A N 1
ATOM 1028 C CA . ILE A 1 128 ? 8.403 -7.760 -23.449 1.00 98.50 128 ILE A CA 1
ATOM 1029 C C . ILE A 1 128 ? 8.353 -7.664 -24.977 1.00 98.50 128 ILE A C 1
ATOM 1031 O O . ILE A 1 128 ? 7.891 -8.599 -25.631 1.00 98.50 128 ILE A O 1
ATOM 1035 N N . LYS A 1 129 ? 8.874 -6.565 -25.538 1.00 98.25 129 LYS A N 1
ATOM 1036 C CA . LYS A 1 129 ? 8.917 -6.330 -26.986 1.00 98.25 129 LYS A CA 1
ATOM 1037 C C . LYS A 1 129 ? 9.831 -7.320 -27.703 1.00 98.25 129 LYS A C 1
ATOM 1039 O O . LYS A 1 129 ? 9.436 -7.885 -28.717 1.00 98.25 129 LYS A O 1
ATOM 1044 N N . GLU A 1 130 ? 11.033 -7.541 -27.175 1.00 98.31 130 GLU A N 1
ATOM 1045 C CA . GLU A 1 130 ? 12.036 -8.428 -27.774 1.00 98.31 130 GLU A CA 1
ATOM 1046 C C . GLU A 1 130 ? 11.558 -9.881 -27.839 1.00 98.31 130 GLU A C 1
ATOM 1048 O O . GLU A 1 130 ? 11.751 -10.547 -28.854 1.00 98.31 130 GLU A O 1
ATOM 1053 N N . LEU A 1 131 ? 10.916 -10.371 -26.776 1.00 98.12 131 LEU A N 1
ATOM 1054 C CA . LEU A 1 131 ? 10.439 -11.753 -26.697 1.00 98.12 131 LEU A CA 1
ATOM 1055 C C . LEU A 1 131 ? 8.999 -11.933 -27.205 1.00 98.12 131 LEU A C 1
ATOM 1057 O O . LEU A 1 131 ? 8.532 -13.067 -27.299 1.00 98.12 131 LEU A O 1
ATOM 1061 N N . GLY A 1 132 ? 8.279 -10.847 -27.505 1.00 97.88 132 GLY A N 1
ATOM 1062 C CA . GLY A 1 132 ? 6.867 -10.894 -27.902 1.00 97.88 132 GLY A CA 1
ATOM 1063 C C . GLY A 1 132 ? 5.942 -11.457 -26.814 1.00 97.88 132 GLY A C 1
ATOM 1064 O O . GLY A 1 132 ? 4.914 -12.063 -27.125 1.00 97.88 132 GLY A O 1
ATOM 1065 N N . ILE A 1 133 ? 6.315 -11.315 -25.538 1.00 97.56 133 ILE A N 1
ATOM 1066 C CA . ILE A 1 133 ? 5.568 -11.881 -24.406 1.00 97.56 133 ILE A CA 1
ATOM 1067 C C . ILE A 1 133 ? 4.380 -10.979 -24.080 1.00 97.56 133 ILE A C 1
ATOM 1069 O O . ILE A 1 133 ? 4.523 -9.769 -23.931 1.00 97.56 133 ILE A O 1
ATOM 1073 N N . ARG A 1 134 ? 3.193 -11.567 -23.910 1.00 98.31 134 ARG A N 1
ATOM 1074 C CA . ARG A 1 134 ? 2.010 -10.805 -23.491 1.00 98.31 134 ARG A CA 1
ATOM 1075 C C . ARG A 1 134 ? 2.176 -10.297 -22.063 1.00 98.31 134 ARG A C 1
ATOM 1077 O O . ARG A 1 134 ? 2.720 -10.991 -21.204 1.00 98.31 134 ARG A O 1
ATOM 1084 N N . CYS A 1 135 ? 1.650 -9.110 -21.797 1.00 98.62 135 CYS A N 1
ATOM 1085 C CA . CYS A 1 135 ? 1.797 -8.433 -20.521 1.00 98.62 135 CYS A CA 1
ATOM 1086 C C . CYS A 1 135 ? 0.467 -7.849 -20.032 1.00 98.62 135 CYS A C 1
ATOM 1088 O O . CYS A 1 135 ? -0.290 -7.248 -20.797 1.00 98.62 135 CYS A O 1
ATOM 1090 N N . ILE A 1 136 ? 0.210 -7.989 -18.732 1.00 98.56 136 ILE A N 1
ATOM 1091 C CA . ILE A 1 136 ? -0.820 -7.229 -18.021 1.00 98.56 136 ILE A CA 1
ATOM 1092 C C . ILE A 1 136 ? -0.112 -6.313 -17.025 1.00 98.56 136 ILE A C 1
ATOM 1094 O O . ILE A 1 136 ? 0.338 -6.757 -15.973 1.00 98.56 136 ILE A O 1
ATOM 1098 N N . GLY A 1 137 ? -0.010 -5.025 -17.345 1.00 98.19 137 GLY A N 1
ATOM 1099 C CA . GLY A 1 137 ? 0.479 -4.025 -16.400 1.00 98.19 137 GLY A CA 1
ATOM 1100 C C . GLY A 1 137 ? -0.561 -3.794 -15.310 1.00 98.19 137 GLY A C 1
ATOM 1101 O O . GLY A 1 137 ? -1.593 -3.184 -15.588 1.00 98.19 137 GLY A O 1
ATOM 1102 N N . HIS A 1 138 ? -0.301 -4.296 -14.102 1.00 97.75 138 HIS A N 1
ATOM 1103 C CA . HIS A 1 138 ? -1.186 -4.143 -12.952 1.00 97.75 138 HIS A CA 1
ATOM 1104 C C . HIS A 1 138 ? -0.707 -2.978 -12.083 1.00 97.75 138 HIS A C 1
ATOM 1106 O O . HIS A 1 138 ? 0.305 -3.059 -11.380 1.00 97.75 138 HIS A O 1
ATOM 1112 N N . HIS A 1 139 ? -1.426 -1.864 -12.168 1.00 96.62 139 HIS A N 1
ATOM 1113 C CA . HIS A 1 139 ? -0.994 -0.585 -11.622 1.00 96.62 139 HIS A CA 1
ATOM 1114 C C . HIS A 1 139 ? -1.803 -0.235 -10.376 1.00 96.62 139 HIS A C 1
ATOM 1116 O O . HIS A 1 139 ? -3.009 0.014 -10.449 1.00 96.62 139 HIS A O 1
ATOM 1122 N N . HIS A 1 140 ? -1.120 -0.204 -9.236 1.00 93.44 140 HIS A N 1
ATOM 1123 C CA . HIS A 1 140 ? -1.686 0.188 -7.944 1.00 93.44 140 HIS A CA 1
ATOM 1124 C C . HIS A 1 140 ? -1.446 1.666 -7.645 1.00 93.44 140 HIS A C 1
ATOM 1126 O O . HIS A 1 140 ? -2.278 2.310 -7.016 1.00 93.44 140 HIS A O 1
ATOM 1132 N N . ASP A 1 141 ? -0.312 2.186 -8.111 1.00 92.44 141 ASP A N 1
ATOM 1133 C CA . ASP A 1 141 ? 0.127 3.566 -7.938 1.00 92.44 141 ASP A CA 1
ATOM 1134 C C . ASP A 1 141 ? 0.797 4.070 -9.218 1.00 92.44 141 ASP A C 1
ATOM 1136 O O . ASP A 1 141 ? 1.452 3.307 -9.936 1.00 92.44 141 ASP A O 1
ATOM 1140 N N . PHE A 1 142 ? 0.724 5.374 -9.453 1.00 95.56 142 PHE A N 1
ATOM 1141 C CA . PHE A 1 142 ? 1.349 6.051 -10.580 1.00 95.56 142 PHE A CA 1
ATOM 1142 C C . PHE A 1 142 ? 2.335 7.129 -10.131 1.00 95.56 142 PHE A C 1
ATOM 1144 O O . PHE A 1 142 ? 2.175 7.763 -9.088 1.00 95.56 142 PHE A O 1
ATOM 1151 N N . TYR A 1 143 ? 3.358 7.376 -10.952 1.00 95.56 143 TYR A N 1
ATOM 1152 C CA . TYR A 1 143 ? 4.411 8.347 -10.645 1.00 95.56 143 TYR A CA 1
ATOM 1153 C C . TYR A 1 143 ? 3.855 9.761 -10.422 1.00 95.56 143 TYR A C 1
ATOM 1155 O O . TYR A 1 143 ? 4.388 10.510 -9.613 1.00 95.56 143 TYR A O 1
ATOM 1163 N N . TRP A 1 144 ? 2.753 10.128 -11.088 1.00 94.44 144 TRP A N 1
ATOM 1164 C CA . TRP A 1 144 ? 2.116 11.440 -10.924 1.00 94.44 144 TRP A CA 1
ATOM 1165 C C . TRP A 1 144 ? 1.314 11.591 -9.626 1.00 94.44 144 TRP A C 1
ATOM 1167 O O . TRP A 1 144 ? 0.955 12.711 -9.274 1.00 94.44 144 TRP A O 1
ATOM 1177 N N . GLU A 1 145 ? 1.043 10.502 -8.904 1.00 90.12 145 GLU A N 1
ATOM 1178 C CA . GLU A 1 145 ? 0.412 10.532 -7.575 1.00 90.12 145 GLU A CA 1
ATOM 1179 C C . GLU A 1 145 ? 1.449 10.748 -6.457 1.00 90.12 145 GLU A C 1
ATOM 1181 O O . GLU A 1 145 ? 1.103 10.919 -5.285 1.00 90.12 145 GLU A O 1
ATOM 1186 N N . ARG A 1 146 ? 2.741 10.708 -6.808 1.00 85.12 146 ARG A N 1
ATOM 1187 C CA . ARG A 1 146 ? 3.874 10.672 -5.884 1.00 85.12 146 ARG A CA 1
ATOM 1188 C C . ARG A 1 146 ? 4.814 11.836 -6.173 1.00 85.12 146 ARG A C 1
ATOM 1190 O O . ARG A 1 146 ? 5.540 11.831 -7.162 1.00 85.12 146 ARG A O 1
ATOM 1197 N N . VAL A 1 147 ? 4.851 12.823 -5.276 1.00 85.25 147 VAL A N 1
ATOM 1198 C CA . VAL A 1 147 ? 5.706 14.016 -5.439 1.00 85.25 147 VAL A CA 1
ATOM 1199 C C . VAL A 1 147 ? 7.157 13.625 -5.743 1.00 85.25 147 VAL A C 1
ATOM 1201 O O . VAL A 1 147 ? 7.737 14.136 -6.698 1.00 85.25 147 VAL A O 1
ATOM 1204 N N . ASN A 1 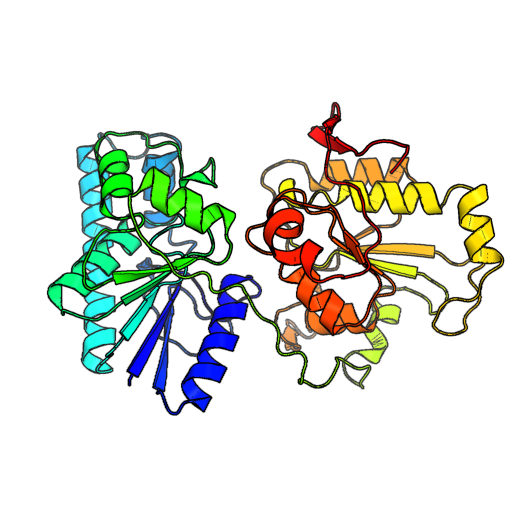148 ? 7.688 12.634 -5.023 1.00 85.56 148 ASN A N 1
ATOM 1205 C CA . ASN A 1 148 ? 9.054 12.125 -5.149 1.00 85.56 148 ASN A CA 1
ATOM 1206 C C . ASN A 1 148 ? 9.375 11.400 -6.472 1.00 85.56 148 ASN A C 1
ATOM 1208 O O . ASN A 1 148 ? 10.547 11.166 -6.733 1.00 85.56 148 ASN A O 1
ATOM 1212 N N . PHE A 1 149 ? 8.382 11.064 -7.304 1.00 92.12 149 PHE A N 1
ATOM 1213 C CA . PHE A 1 149 ? 8.585 10.444 -8.627 1.00 92.12 149 PHE A CA 1
ATOM 1214 C C . PHE A 1 149 ? 8.056 11.310 -9.784 1.00 92.12 149 PHE A C 1
ATOM 1216 O O . PHE A 1 149 ? 8.106 10.911 -10.946 1.00 92.12 149 PHE A O 1
ATOM 1223 N N . SER A 1 150 ? 7.527 12.499 -9.481 1.00 91.94 150 SER A N 1
ATOM 1224 C CA . SER A 1 150 ? 6.802 13.344 -10.444 1.00 91.94 150 SER A CA 1
ATOM 1225 C C . SER A 1 150 ? 7.595 14.546 -10.966 1.00 91.94 150 SER A C 1
ATOM 1227 O O . SER A 1 150 ? 7.095 15.276 -11.823 1.00 91.94 150 SER A O 1
ATOM 1229 N N . GLN A 1 151 ? 8.821 14.759 -10.477 1.00 95.06 151 GLN A N 1
ATOM 1230 C CA . GLN A 1 151 ? 9.629 15.952 -10.758 1.00 95.06 151 GLN A CA 1
ATOM 1231 C C . GLN A 1 151 ? 10.924 15.600 -11.511 1.00 95.06 151 GLN A C 1
ATOM 1233 O O . GLN A 1 151 ? 11.985 15.541 -10.904 1.00 95.06 151 GLN A O 1
ATOM 1238 N N . PRO A 1 152 ? 10.882 15.340 -12.831 1.00 96.75 152 PRO A N 1
ATOM 1239 C CA . PRO A 1 152 ? 12.079 14.969 -13.584 1.00 96.75 152 PRO A CA 1
ATOM 1240 C C . PRO A 1 152 ? 13.123 16.098 -13.581 1.00 96.75 152 PRO A C 1
ATOM 1242 O O . PRO A 1 152 ? 12.811 17.236 -13.938 1.00 96.75 152 PRO A O 1
ATOM 1245 N N . THR A 1 153 ? 14.370 15.771 -13.243 1.00 97.12 153 THR A N 1
ATOM 1246 C CA . THR A 1 153 ? 15.498 16.721 -13.175 1.00 97.12 153 THR A CA 1
ATOM 1247 C C . THR A 1 153 ? 16.102 17.048 -14.543 1.00 97.12 153 THR A C 1
ATOM 1249 O O . THR A 1 153 ? 16.699 18.110 -14.711 1.00 97.12 153 THR A O 1
ATOM 1252 N N . CYS A 1 154 ? 15.942 16.162 -15.532 1.00 96.62 154 CYS A N 1
ATOM 1253 C CA . CYS A 1 154 ? 16.470 16.330 -16.886 1.00 96.62 154 CYS A CA 1
ATOM 1254 C C . CYS A 1 154 ? 15.478 15.880 -17.974 1.00 96.62 154 CYS A C 1
ATOM 1256 O O . CYS A 1 154 ? 14.432 15.274 -17.705 1.00 96.62 154 CYS A O 1
ATOM 1258 N N . ASN A 1 155 ? 15.794 16.196 -19.233 1.00 97.56 155 ASN A N 1
ATOM 1259 C CA . ASN A 1 155 ? 14.904 15.924 -20.363 1.00 97.56 155 ASN A CA 1
ATOM 1260 C C . ASN A 1 155 ? 14.794 14.427 -20.672 1.00 97.56 155 ASN A C 1
ATOM 1262 O O . ASN A 1 155 ? 13.723 13.969 -21.070 1.00 97.56 155 ASN A O 1
ATOM 1266 N N . PHE A 1 156 ? 15.866 13.661 -20.480 1.00 98.19 156 PHE A N 1
ATOM 1267 C CA . PHE A 1 156 ? 15.861 12.214 -20.644 1.00 98.19 156 PHE A CA 1
ATOM 1268 C C . PHE A 1 156 ? 14.862 11.542 -19.703 1.00 98.19 156 PHE A C 1
ATOM 1270 O O . PHE A 1 156 ? 14.023 10.774 -20.166 1.00 98.19 156 PHE A O 1
ATOM 1277 N N . VAL A 1 157 ? 14.883 11.879 -18.409 1.00 98.06 157 VAL A N 1
ATOM 1278 C CA . VAL A 1 157 ? 13.950 11.302 -17.426 1.00 98.06 157 VAL A CA 1
ATOM 1279 C C . VAL A 1 157 ? 12.504 11.640 -17.785 1.00 98.06 157 VAL A C 1
ATOM 1281 O O . VAL A 1 157 ? 11.645 10.761 -17.748 1.00 98.06 157 VAL A O 1
ATOM 1284 N N . ARG A 1 158 ? 12.227 12.878 -18.219 1.00 97.62 158 ARG A N 1
ATOM 1285 C CA . ARG A 1 158 ? 10.888 13.258 -18.702 1.00 97.62 158 ARG A CA 1
ATOM 1286 C C . ARG A 1 158 ? 10.427 12.368 -19.863 1.00 97.62 158 ARG A C 1
ATOM 1288 O O . ARG A 1 158 ? 9.316 11.851 -19.818 1.00 97.62 158 ARG A O 1
ATOM 1295 N N . LYS A 1 159 ? 11.287 12.144 -20.862 1.00 98.00 159 LYS A N 1
ATOM 1296 C CA . LYS A 1 159 ? 10.979 11.266 -22.006 1.00 98.00 159 LYS A CA 1
ATOM 1297 C C . LYS A 1 159 ? 10.762 9.817 -21.578 1.00 98.00 159 LYS A C 1
ATOM 1299 O O . LYS A 1 159 ? 9.848 9.170 -22.072 1.00 98.00 159 LYS A O 1
ATOM 1304 N N . VAL A 1 160 ? 11.552 9.321 -20.627 1.00 97.94 160 VAL A N 1
ATOM 1305 C CA . VAL A 1 160 ? 11.368 7.975 -20.074 1.00 97.94 160 VAL A CA 1
ATOM 1306 C C . VAL A 1 160 ? 10.004 7.835 -19.396 1.00 97.94 160 VAL A C 1
ATOM 1308 O O . VAL A 1 160 ? 9.309 6.856 -19.649 1.00 97.94 160 VAL A O 1
ATOM 1311 N N . LEU A 1 161 ? 9.579 8.806 -18.580 1.00 97.06 161 LEU A N 1
ATOM 1312 C CA . LEU A 1 161 ? 8.235 8.800 -17.988 1.00 97.06 161 LEU A CA 1
ATOM 1313 C C . LEU A 1 161 ? 7.143 8.767 -19.069 1.00 97.06 161 LEU A C 1
ATOM 1315 O O . LEU A 1 161 ? 6.170 8.023 -18.963 1.00 97.06 161 LEU A O 1
ATOM 1319 N N . GLU A 1 162 ? 7.330 9.526 -20.149 1.00 95.88 162 GLU A N 1
ATOM 1320 C CA . GLU A 1 162 ? 6.407 9.557 -21.284 1.00 95.88 162 GLU A CA 1
ATOM 1321 C C . GLU A 1 162 ? 6.409 8.279 -22.134 1.00 95.88 162 GLU A C 1
ATOM 1323 O O . GLU A 1 162 ? 5.424 8.018 -22.824 1.00 95.88 162 GLU A O 1
ATOM 1328 N N . GLU A 1 163 ? 7.465 7.475 -22.115 1.00 96.88 163 GLU A N 1
ATOM 1329 C CA . GLU A 1 163 ? 7.579 6.275 -22.948 1.00 96.88 163 GLU A CA 1
ATOM 1330 C C . GLU A 1 163 ? 7.268 4.990 -22.168 1.00 96.88 163 GLU A C 1
ATOM 1332 O O . GLU A 1 163 ? 6.573 4.119 -22.687 1.00 96.88 163 GLU A O 1
ATOM 1337 N N . TYR A 1 164 ? 7.709 4.894 -20.911 1.00 97.75 164 TYR A N 1
ATOM 1338 C CA . TYR A 1 164 ? 7.704 3.657 -20.123 1.00 97.75 164 TYR A CA 1
ATOM 1339 C C . TYR A 1 164 ? 6.679 3.641 -18.975 1.00 97.75 164 TYR A C 1
ATOM 1341 O O . TYR A 1 164 ? 6.483 2.581 -18.384 1.00 97.75 164 TYR A O 1
ATOM 1349 N N . TYR A 1 165 ? 6.002 4.759 -18.660 1.00 97.06 165 TYR A N 1
ATOM 1350 C CA . TYR A 1 165 ? 5.131 4.858 -17.476 1.00 97.06 165 TYR A CA 1
ATOM 1351 C C . TYR A 1 165 ? 3.704 5.375 -17.742 1.00 97.06 165 TYR A C 1
ATOM 1353 O O . TYR A 1 165 ? 3.432 6.578 -17.726 1.00 97.06 165 TYR A O 1
ATOM 1361 N N . PRO A 1 166 ? 2.727 4.469 -17.883 1.00 97.38 166 PRO A N 1
ATOM 1362 C CA . PRO A 1 166 ? 2.875 3.141 -18.470 1.00 97.38 166 PRO A CA 1
ATOM 1363 C C . PRO A 1 166 ? 3.102 3.218 -19.991 1.00 97.38 166 PRO A C 1
ATOM 1365 O O . PRO A 1 166 ? 2.752 4.229 -20.619 1.00 97.38 166 PRO A O 1
ATOM 1368 N N . PRO A 1 167 ? 3.701 2.175 -20.592 1.00 96.88 167 PRO A N 1
ATOM 1369 C CA . PRO A 1 167 ? 4.024 2.139 -22.016 1.00 96.88 167 PRO A CA 1
ATOM 1370 C C . PRO A 1 167 ? 2.773 1.963 -22.880 1.00 96.88 167 PRO A C 1
ATOM 1372 O O . PRO A 1 167 ? 1.825 1.311 -22.459 1.00 96.88 167 PRO A O 1
ATOM 1375 N N . LYS A 1 168 ? 2.783 2.511 -24.102 1.00 96.56 168 LYS A N 1
ATOM 1376 C CA . LYS A 1 168 ? 1.740 2.252 -25.109 1.00 96.56 168 LYS A CA 1
ATOM 1377 C C . LYS A 1 168 ? 2.228 1.164 -26.061 1.00 96.56 168 LYS A C 1
ATOM 1379 O O . LYS A 1 168 ? 3.110 1.435 -26.873 1.00 96.56 168 LYS A O 1
ATOM 1384 N N . ASP A 1 169 ? 1.693 -0.044 -25.933 1.00 96.81 169 ASP A N 1
ATOM 1385 C CA . ASP A 1 169 ? 2.110 -1.198 -26.731 1.00 96.81 169 ASP A CA 1
ATOM 1386 C C . ASP A 1 169 ? 0.983 -2.239 -26.822 1.00 96.81 169 ASP A C 1
ATOM 1388 O O . ASP A 1 169 ? 0.309 -2.496 -25.826 1.00 96.81 169 ASP A O 1
ATOM 1392 N N . ASP A 1 170 ? 0.801 -2.859 -27.989 1.00 96.75 170 ASP A N 1
ATOM 1393 C CA . ASP A 1 170 ? -0.269 -3.837 -28.238 1.00 96.75 170 ASP A CA 1
ATOM 1394 C C . ASP A 1 170 ? -0.087 -5.148 -27.447 1.00 96.75 170 ASP A C 1
ATOM 1396 O O . ASP A 1 170 ? -1.052 -5.882 -27.219 1.00 96.75 170 ASP A O 1
ATOM 1400 N N . LEU A 1 171 ? 1.134 -5.448 -26.987 1.00 97.94 171 LEU A N 1
ATOM 1401 C CA . LEU A 1 171 ? 1.411 -6.587 -26.109 1.00 97.94 171 LEU A CA 1
ATOM 1402 C C . LEU A 1 171 ? 1.014 -6.322 -24.652 1.00 97.94 171 LEU A C 1
ATOM 1404 O O . LEU A 1 171 ? 0.983 -7.265 -23.856 1.00 97.94 171 LEU A O 1
ATOM 1408 N N . ILE A 1 172 ? 0.742 -5.064 -24.284 1.00 98.12 172 ILE A N 1
ATOM 1409 C CA . ILE A 1 172 ? 0.561 -4.634 -22.898 1.00 98.12 172 ILE A CA 1
ATOM 1410 C C . ILE A 1 172 ? -0.870 -4.141 -22.686 1.00 98.12 172 ILE A C 1
ATOM 1412 O O . ILE A 1 172 ? -1.251 -3.043 -23.077 1.00 98.12 172 ILE A O 1
ATOM 1416 N N . SER A 1 173 ? -1.663 -4.939 -21.975 1.00 98.31 173 SER A N 1
ATOM 1417 C CA . SER A 1 173 ? -2.952 -4.493 -21.441 1.00 98.31 173 SER A CA 1
ATOM 1418 C C . SER A 1 173 ? -2.764 -3.845 -20.072 1.00 98.31 173 SER A C 1
ATOM 1420 O O . SER A 1 173 ? -1.926 -4.283 -19.283 1.00 98.31 173 SER A O 1
ATOM 1422 N N . HIS A 1 174 ? -3.553 -2.817 -19.757 1.00 98.50 174 HIS A N 1
ATOM 1423 C CA . HIS A 1 174 ? -3.457 -2.121 -18.474 1.00 98.50 174 HIS A CA 1
ATOM 1424 C C . HIS A 1 174 ? -4.636 -2.426 -17.561 1.00 98.50 174 HIS A C 1
ATOM 1426 O O . HIS A 1 174 ? -5.801 -2.385 -17.960 1.00 98.50 174 HIS A O 1
ATOM 1432 N N . VAL A 1 175 ? -4.309 -2.674 -16.302 1.00 98.12 175 VAL A N 1
ATOM 1433 C CA . VAL A 1 175 ? -5.259 -2.874 -15.220 1.00 98.12 175 VAL A CA 1
ATOM 1434 C C . VAL A 1 175 ? -4.955 -1.861 -14.128 1.00 98.12 175 VAL A C 1
ATOM 1436 O O . VAL A 1 175 ? -3.797 -1.654 -13.771 1.00 98.12 175 VAL A O 1
ATOM 1439 N N . VAL A 1 176 ? -6.000 -1.234 -13.603 1.00 98.00 176 VAL A N 1
ATOM 1440 C CA . VAL A 1 176 ? -5.930 -0.257 -12.511 1.00 98.00 176 VAL A CA 1
ATOM 1441 C C . VAL A 1 176 ? -6.861 -0.670 -11.382 1.00 98.00 176 VAL A C 1
ATOM 1443 O O . VAL A 1 176 ? -7.846 -1.369 -11.611 1.00 98.00 176 VAL A O 1
ATOM 1446 N N . ILE A 1 177 ? -6.590 -0.208 -10.167 1.00 96.19 177 ILE A N 1
ATOM 1447 C CA . ILE A 1 177 ? -7.345 -0.654 -8.987 1.00 96.19 177 ILE A CA 1
ATOM 1448 C C . ILE A 1 177 ? -8.592 0.183 -8.673 1.00 96.19 177 ILE A C 1
ATOM 1450 O O . ILE A 1 177 ? -9.399 -0.223 -7.842 1.00 96.19 177 ILE A O 1
ATOM 1454 N N . ASN A 1 178 ? -8.783 1.339 -9.319 1.00 96.50 178 ASN A N 1
ATOM 1455 C CA . ASN A 1 178 ? -9.913 2.230 -9.035 1.00 96.50 178 ASN A CA 1
ATOM 1456 C C . ASN A 1 178 ? -10.341 3.078 -10.252 1.00 96.50 178 ASN A C 1
ATOM 1458 O O . ASN A 1 178 ? -9.602 3.241 -11.229 1.00 96.50 178 ASN A O 1
ATOM 1462 N N . SER A 1 179 ? -11.551 3.640 -10.189 1.00 97.00 179 SER A N 1
ATOM 1463 C CA . SER A 1 179 ? -12.167 4.397 -11.288 1.00 97.00 179 SER A CA 1
ATOM 1464 C C . SER A 1 179 ? -11.634 5.821 -11.462 1.00 97.00 179 SER A C 1
ATOM 1466 O O . SER A 1 179 ? -11.856 6.449 -12.504 1.00 97.00 179 SER A O 1
ATOM 1468 N N . ILE A 1 180 ? -10.968 6.378 -10.448 1.00 96.50 180 ILE A N 1
ATOM 1469 C CA . ILE A 1 180 ? -10.316 7.688 -10.548 1.00 96.50 180 ILE A CA 1
ATOM 1470 C C . ILE A 1 180 ? -9.104 7.547 -11.461 1.00 96.50 180 ILE A C 1
ATOM 1472 O O . ILE A 1 180 ? -9.032 8.195 -12.504 1.00 96.50 180 ILE A O 1
ATOM 1476 N N . VAL A 1 181 ? -8.232 6.602 -11.135 1.00 95.88 181 VAL A N 1
ATOM 1477 C CA . VAL A 1 181 ? -6.987 6.353 -11.849 1.00 95.88 181 VAL A CA 1
ATOM 1478 C C . VAL A 1 181 ? -7.240 5.786 -13.251 1.00 95.88 181 VAL A C 1
ATOM 1480 O O . VAL A 1 181 ? -6.521 6.140 -14.181 1.00 95.88 181 VAL A O 1
ATOM 1483 N N . GLN A 1 182 ? -8.318 5.018 -13.468 1.00 97.81 182 GLN A N 1
ATOM 1484 C CA . GLN A 1 182 ? -8.756 4.627 -14.821 1.00 97.81 182 GLN A CA 1
ATOM 1485 C C . GLN A 1 182 ? -8.985 5.847 -15.728 1.00 97.81 182 GLN A C 1
ATOM 1487 O O . GLN A 1 182 ? -8.513 5.895 -16.867 1.00 97.81 182 GLN A O 1
ATOM 1492 N N . ARG A 1 183 ? -9.703 6.855 -15.214 1.00 97.75 183 ARG A N 1
ATOM 1493 C CA . ARG A 1 183 ? -9.991 8.093 -15.948 1.00 97.75 183 ARG A CA 1
ATOM 1494 C C . ARG A 1 183 ? -8.730 8.924 -16.144 1.00 97.75 183 ARG A C 1
ATOM 1496 O O . ARG A 1 183 ? -8.503 9.419 -17.245 1.00 97.75 183 ARG A O 1
ATOM 1503 N N . GLU A 1 184 ? -7.902 9.053 -15.111 1.00 97.00 184 GLU A N 1
ATOM 1504 C CA . GLU A 1 184 ? -6.634 9.779 -15.213 1.00 97.00 184 GLU A CA 1
ATOM 1505 C C . GLU A 1 184 ? -5.694 9.157 -16.242 1.00 97.00 184 GLU A C 1
ATOM 1507 O O . GLU A 1 184 ? -5.128 9.880 -17.059 1.00 97.00 184 GLU A O 1
ATOM 1512 N N . LEU A 1 185 ? -5.571 7.829 -16.254 1.00 97.75 185 LEU A N 1
ATOM 1513 C CA . LEU A 1 185 ? -4.754 7.108 -17.222 1.00 97.75 185 LEU A CA 1
ATOM 1514 C C . LEU A 1 185 ? -5.239 7.368 -18.656 1.00 97.75 185 LEU A C 1
ATOM 1516 O O . LEU A 1 185 ? -4.429 7.675 -19.538 1.00 97.75 185 LEU A O 1
ATOM 1520 N N . LYS A 1 186 ? -6.559 7.346 -18.884 1.00 97.81 186 LYS A N 1
ATOM 1521 C CA . LYS A 1 186 ? -7.134 7.674 -20.194 1.00 97.81 186 LYS A CA 1
ATOM 1522 C C . LYS A 1 186 ? -6.842 9.118 -20.605 1.00 97.81 186 LYS A C 1
ATOM 1524 O O . LYS A 1 186 ? -6.460 9.350 -21.747 1.00 97.81 186 LYS A O 1
ATOM 1529 N N . VAL A 1 187 ? -6.973 10.085 -19.698 1.00 97.62 187 VAL A N 1
ATOM 1530 C CA . VAL A 1 187 ? -6.731 11.509 -19.998 1.00 97.62 187 VAL A CA 1
ATOM 1531 C C . VAL A 1 187 ? -5.248 11.797 -20.234 1.00 97.62 187 VAL A C 1
ATOM 1533 O O . VAL A 1 187 ? -4.894 12.439 -21.219 1.00 97.62 187 VAL A O 1
ATOM 1536 N N . ARG A 1 188 ? -4.368 11.315 -19.352 1.00 95.69 188 ARG A N 1
ATOM 1537 C CA . ARG A 1 188 ? -2.931 11.629 -19.372 1.00 95.69 188 ARG A CA 1
ATOM 1538 C C . ARG A 1 188 ? -2.175 10.864 -20.453 1.00 95.69 188 ARG A C 1
ATOM 1540 O O . ARG A 1 188 ? -1.185 11.365 -20.978 1.00 95.69 188 ARG A O 1
ATOM 1547 N N . ARG A 1 189 ? -2.599 9.634 -20.756 1.00 95.38 189 ARG A N 1
ATOM 1548 C CA . ARG A 1 189 ? -1.847 8.709 -21.618 1.00 95.38 189 ARG A CA 1
ATOM 1549 C C . ARG A 1 189 ? -2.647 8.204 -22.812 1.00 95.38 189 ARG A C 1
ATOM 1551 O O . ARG A 1 189 ? -2.068 7.554 -23.676 1.00 95.38 189 ARG A O 1
ATOM 1558 N N . SER A 1 190 ? -3.942 8.501 -22.908 1.00 96.38 190 SER A N 1
ATOM 1559 C CA . SER A 1 190 ? -4.825 7.940 -23.945 1.00 96.38 190 SER A CA 1
ATOM 1560 C C . SER A 1 190 ? -4.864 6.409 -23.932 1.00 96.38 190 SER A C 1
ATOM 1562 O O . SER A 1 190 ? -5.093 5.794 -24.968 1.00 96.38 190 SER A O 1
ATOM 1564 N N . LEU A 1 191 ? -4.647 5.803 -22.763 1.00 97.50 191 LEU A N 1
ATOM 1565 C CA . LEU A 1 191 ? -4.628 4.357 -22.573 1.00 97.50 191 LEU A CA 1
ATOM 1566 C C . LEU A 1 191 ? -5.941 3.883 -21.957 1.00 97.50 191 LEU A C 1
ATOM 1568 O O . LEU A 1 191 ? -6.414 4.452 -20.972 1.00 97.50 191 LEU A O 1
ATOM 1572 N N . ASP A 1 192 ? -6.523 2.845 -22.548 1.00 97.69 192 ASP A N 1
ATOM 1573 C CA . ASP A 1 192 ? -7.647 2.132 -21.952 1.00 97.69 192 ASP A CA 1
ATOM 1574 C C . ASP A 1 192 ? -7.152 1.180 -20.864 1.00 97.69 192 ASP A C 1
ATOM 1576 O O . ASP A 1 192 ? -6.025 0.682 -20.904 1.00 97.69 192 ASP A O 1
ATOM 1580 N N . SER A 1 193 ? -7.991 0.956 -19.857 1.00 98.31 193 SER A N 1
ATOM 1581 C CA . SER A 1 193 ? -7.672 0.045 -18.762 1.00 98.31 193 SER A CA 1
ATOM 1582 C C . SER A 1 193 ? -8.917 -0.594 -18.170 1.00 98.31 193 SER A C 1
ATOM 1584 O O . SER A 1 193 ? -10.016 -0.038 -18.232 1.00 98.31 193 SER A O 1
ATOM 1586 N N . ILE A 1 194 ? -8.731 -1.770 -17.578 1.00 98.12 194 ILE A N 1
ATOM 1587 C CA . ILE A 1 194 ? -9.767 -2.492 -16.838 1.00 98.12 194 ILE A CA 1
ATOM 1588 C C . ILE A 1 194 ? -9.603 -2.180 -15.350 1.00 98.12 194 ILE A C 1
ATOM 1590 O O . ILE A 1 194 ? -8.488 -2.208 -14.832 1.00 98.12 194 ILE A O 1
ATOM 1594 N N . ILE A 1 195 ? -10.710 -1.897 -14.660 1.00 97.31 195 ILE A N 1
ATOM 1595 C CA . ILE A 1 195 ? -10.692 -1.763 -13.201 1.00 97.31 195 ILE A CA 1
ATOM 1596 C C . ILE A 1 195 ? -10.719 -3.162 -12.586 1.00 97.31 195 ILE A C 1
ATOM 1598 O O . ILE A 1 195 ? -11.702 -3.886 -12.744 1.00 97.31 195 ILE A O 1
ATOM 1602 N N . MET A 1 196 ? -9.667 -3.519 -11.857 1.00 94.75 196 MET A N 1
ATOM 1603 C CA . MET A 1 196 ? -9.616 -4.698 -11.000 1.00 94.75 196 MET A CA 1
ATOM 1604 C C . MET A 1 196 ? -9.189 -4.253 -9.601 1.00 94.75 196 MET A C 1
ATOM 1606 O O . MET A 1 196 ? -8.000 -4.067 -9.359 1.00 94.75 196 MET A O 1
ATOM 1610 N N . PRO A 1 197 ? -10.151 -4.015 -8.696 1.00 92.81 197 PRO A N 1
ATOM 1611 C CA . PRO A 1 197 ? -9.834 -3.556 -7.356 1.00 92.81 197 PRO A CA 1
ATOM 1612 C C . PRO A 1 197 ? -9.116 -4.640 -6.559 1.00 92.81 197 PRO A C 1
ATOM 1614 O O . PRO A 1 197 ? -9.255 -5.829 -6.852 1.00 92.81 197 PRO A O 1
ATOM 1617 N N . ASN A 1 198 ? -8.438 -4.240 -5.485 1.00 91.50 198 ASN A N 1
ATOM 1618 C CA . ASN A 1 198 ? -7.957 -5.205 -4.504 1.00 91.50 198 ASN A CA 1
ATOM 1619 C C . ASN A 1 198 ? -9.148 -5.909 -3.852 1.00 91.50 198 ASN A C 1
ATOM 1621 O O . ASN A 1 198 ? -10.191 -5.298 -3.575 1.00 91.50 198 ASN A O 1
ATOM 1625 N N . VAL A 1 199 ? -8.983 -7.203 -3.598 1.00 88.44 199 VAL A N 1
ATOM 1626 C CA . VAL A 1 199 ? -10.065 -8.074 -3.134 1.00 88.44 199 VAL A CA 1
ATOM 1627 C C . VAL A 1 199 ? -9.710 -8.753 -1.824 1.00 88.44 199 VAL A C 1
ATOM 1629 O O . VAL A 1 199 ? -8.548 -8.889 -1.444 1.00 88.44 199 VAL A O 1
ATOM 1632 N N . PHE A 1 200 ? -10.740 -9.204 -1.121 1.00 88.75 200 PHE A N 1
ATOM 1633 C CA . PHE A 1 200 ? -10.604 -10.029 0.067 1.00 88.75 200 PHE A CA 1
ATOM 1634 C C . PHE A 1 200 ? -11.525 -11.240 -0.079 1.00 88.75 200 PHE A C 1
ATOM 1636 O O . PHE A 1 200 ? -12.645 -11.099 -0.575 1.00 88.75 200 PHE A O 1
ATOM 1643 N N . ASP A 1 201 ? -11.053 -12.424 0.306 1.00 90.00 201 ASP A N 1
ATOM 1644 C CA . ASP A 1 201 ? -11.873 -13.633 0.269 1.00 90.00 201 ASP A CA 1
ATOM 1645 C C . ASP A 1 201 ? -12.746 -13.703 1.526 1.00 90.00 201 ASP A C 1
ATOM 1647 O O . ASP A 1 201 ? -12.309 -14.123 2.594 1.00 90.00 201 ASP A O 1
ATOM 1651 N N . PHE A 1 202 ? -13.992 -13.247 1.405 1.00 91.38 202 PHE A N 1
ATOM 1652 C CA . PHE A 1 202 ? -14.948 -13.234 2.513 1.00 91.38 202 PHE A CA 1
ATOM 1653 C C . PHE A 1 202 ? -15.549 -14.612 2.833 1.00 91.38 202 PHE A C 1
ATOM 1655 O O . PHE A 1 202 ? -16.305 -14.717 3.799 1.00 91.38 202 PHE A O 1
ATOM 1662 N N . ASN A 1 203 ? -15.233 -15.651 2.049 1.00 91.50 203 ASN A N 1
ATOM 1663 C CA . ASN A 1 203 ? -15.647 -17.027 2.337 1.00 91.50 203 ASN A CA 1
ATOM 1664 C C . ASN A 1 203 ? -14.627 -17.782 3.201 1.00 91.50 203 ASN A C 1
ATOM 1666 O O . ASN A 1 203 ? -14.939 -18.867 3.694 1.00 91.50 203 ASN A O 1
ATOM 1670 N N . GLU A 1 204 ? -13.424 -17.231 3.387 1.00 90.81 204 GLU A N 1
ATOM 1671 C CA . GLU A 1 204 ? -12.423 -17.794 4.293 1.00 90.81 204 GLU A CA 1
ATOM 1672 C C . GLU A 1 204 ? -12.914 -17.798 5.746 1.00 90.81 204 GLU A C 1
ATOM 1674 O O . GLU A 1 204 ? -13.765 -17.000 6.160 1.00 90.81 204 GLU A O 1
ATOM 1679 N N . LYS A 1 205 ? -12.352 -18.707 6.550 1.00 93.00 205 LYS A N 1
ATOM 1680 C CA . LYS A 1 205 ? -12.678 -18.773 7.976 1.00 93.00 205 LYS A CA 1
ATOM 1681 C C . LYS A 1 205 ? -12.219 -17.486 8.669 1.00 93.00 205 LYS A C 1
ATOM 1683 O O . LYS A 1 205 ? -11.079 -17.057 8.493 1.00 93.00 205 LYS A O 1
ATOM 1688 N N . LEU A 1 206 ? -13.095 -16.908 9.495 1.00 93.75 206 LEU A N 1
ATOM 1689 C CA . LEU A 1 206 ? -12.751 -15.751 10.320 1.00 93.75 206 LEU A CA 1
ATOM 1690 C C . LEU A 1 206 ? -11.535 -16.037 11.203 1.00 93.75 206 LEU A C 1
ATOM 1692 O O . LEU A 1 206 ? -11.344 -17.153 11.692 1.00 93.75 206 LEU A O 1
ATOM 1696 N N . TRP A 1 207 ? -10.742 -14.995 11.433 1.00 94.44 207 TRP A N 1
ATOM 1697 C CA . TRP A 1 207 ? -9.656 -15.044 12.399 1.00 94.44 207 TRP A CA 1
ATOM 1698 C C . TRP A 1 207 ? -10.230 -15.205 13.807 1.00 94.44 207 TRP A C 1
ATOM 1700 O O . TRP A 1 207 ? -11.119 -14.458 14.220 1.00 94.44 207 TRP A O 1
ATOM 1710 N N . GLU A 1 208 ? -9.720 -16.188 14.541 1.00 95.19 208 GLU A N 1
ATOM 1711 C CA . GLU A 1 208 ? -10.231 -16.583 15.852 1.00 95.19 208 GLU A CA 1
ATOM 1712 C C . GLU A 1 208 ? -9.117 -16.584 16.900 1.00 95.19 208 GLU A C 1
ATOM 1714 O O . GLU A 1 208 ? -7.920 -16.589 16.589 1.00 95.19 208 GLU A O 1
ATOM 1719 N N . VAL A 1 209 ? -9.533 -16.588 18.165 1.00 96.06 209 VAL A N 1
ATOM 1720 C CA . VAL A 1 209 ? -8.623 -16.814 19.284 1.00 96.06 209 VAL A CA 1
ATOM 1721 C C . VAL A 1 209 ? -8.178 -18.275 19.278 1.00 96.06 209 VAL A C 1
ATOM 1723 O O . VAL A 1 209 ? -8.999 -19.186 19.188 1.00 96.06 209 VAL A O 1
ATOM 1726 N N . ASP A 1 210 ? -6.880 -18.505 19.432 1.00 96.81 210 ASP A N 1
ATOM 1727 C CA . ASP A 1 210 ? -6.290 -19.829 19.568 1.00 96.81 210 ASP A CA 1
ATOM 1728 C C . ASP A 1 210 ? -5.132 -19.837 20.578 1.00 96.81 210 ASP A C 1
ATOM 1730 O O . ASP A 1 210 ? -4.815 -18.843 21.233 1.00 96.81 210 ASP A O 1
ATOM 1734 N N . ASN A 1 211 ? -4.474 -20.988 20.730 1.00 97.19 211 ASN A N 1
ATOM 1735 C CA . ASN A 1 211 ? -3.350 -21.129 21.656 1.00 97.19 211 ASN A CA 1
ATOM 1736 C C . ASN A 1 211 ? -2.159 -20.225 21.322 1.00 97.19 211 ASN A C 1
ATOM 1738 O O . ASN A 1 211 ? -1.365 -19.931 22.218 1.00 97.19 211 ASN A O 1
ATOM 1742 N N . TYR A 1 212 ? -2.022 -19.810 20.063 1.00 96.56 212 TYR A N 1
ATOM 1743 C CA . TYR A 1 212 ? -0.963 -18.918 19.638 1.00 96.56 212 TYR A CA 1
ATOM 1744 C C . TYR A 1 212 ? -1.289 -17.474 19.988 1.00 96.56 212 TYR A C 1
ATOM 1746 O O . TYR A 1 212 ? -0.400 -16.778 20.439 1.00 96.56 212 TYR A O 1
ATOM 1754 N N . ASN A 1 213 ? -2.509 -16.980 19.811 1.00 97.25 213 ASN A N 1
ATOM 1755 C CA . ASN A 1 213 ? -2.767 -15.545 19.978 1.00 97.25 213 ASN A CA 1
ATOM 1756 C C . ASN A 1 213 ? -3.494 -15.159 21.277 1.00 97.25 213 ASN A C 1
ATOM 1758 O O . ASN A 1 213 ? -3.557 -13.974 21.584 1.00 97.25 213 ASN A O 1
ATOM 1762 N N . LYS A 1 214 ? -3.986 -16.119 22.074 1.00 96.88 214 LYS A N 1
ATOM 1763 C CA . LYS A 1 214 ? -4.768 -15.853 23.302 1.00 96.88 214 LYS A CA 1
ATOM 1764 C C . LYS A 1 214 ? -4.112 -14.928 24.332 1.00 96.88 214 LYS A C 1
ATOM 1766 O O . LYS A 1 214 ? -4.818 -14.316 25.121 1.00 96.88 214 LYS A O 1
ATOM 1771 N N . ASP A 1 215 ? -2.787 -14.831 24.332 1.00 96.88 215 ASP A N 1
ATOM 1772 C CA . ASP A 1 215 ? -1.998 -13.986 25.237 1.00 96.88 215 ASP A CA 1
ATOM 1773 C C . ASP A 1 215 ? -1.754 -12.569 24.684 1.00 96.88 215 ASP A C 1
ATOM 1775 O O . ASP A 1 215 ? -1.039 -11.786 25.303 1.00 96.88 215 ASP A O 1
ATOM 1779 N N . PHE A 1 216 ? -2.306 -12.219 23.515 1.00 97.25 216 PHE A N 1
ATOM 1780 C CA . PHE A 1 216 ? -2.013 -10.952 22.840 1.00 97.25 216 PHE A CA 1
ATOM 1781 C C . PHE A 1 216 ? -2.365 -9.732 23.701 1.00 97.25 216 PHE A C 1
ATOM 1783 O O . PHE A 1 216 ? -1.505 -8.885 23.934 1.00 97.25 216 PHE A O 1
ATOM 1790 N N . ARG A 1 217 ? -3.601 -9.653 24.223 1.00 96.88 217 ARG A N 1
ATOM 1791 C CA . ARG A 1 217 ? -4.029 -8.535 25.088 1.00 96.88 217 ARG A CA 1
ATOM 1792 C C . ARG A 1 217 ? -3.202 -8.472 26.374 1.00 96.88 217 ARG A C 1
ATOM 1794 O O . ARG A 1 217 ? -2.710 -7.399 26.712 1.00 96.88 217 ARG A O 1
ATOM 1801 N N . GLU A 1 218 ? -2.970 -9.614 27.024 1.00 96.81 218 GLU A N 1
ATOM 1802 C CA . GLU A 1 218 ? -2.137 -9.719 28.233 1.00 96.81 218 GLU A CA 1
ATOM 1803 C C . GLU A 1 218 ? -0.726 -9.171 27.996 1.00 96.81 218 GLU A C 1
ATOM 1805 O O . GLU A 1 218 ? -0.230 -8.357 28.774 1.00 96.81 218 GLU A O 1
ATOM 1810 N N . ARG A 1 219 ? -0.099 -9.546 26.878 1.00 96.06 219 ARG A N 1
ATOM 1811 C CA . ARG A 1 219 ? 1.254 -9.107 26.526 1.00 96.06 219 ARG A CA 1
ATOM 1812 C C . ARG A 1 219 ? 1.356 -7.608 26.253 1.00 96.06 219 ARG A C 1
ATOM 1814 O O . ARG A 1 219 ? 2.425 -7.033 26.444 1.00 96.06 219 ARG A O 1
ATOM 1821 N N . LEU A 1 220 ? 0.264 -6.983 25.819 1.00 96.94 220 LEU A N 1
ATOM 1822 C CA . LEU A 1 220 ? 0.156 -5.529 25.675 1.00 96.94 220 LEU A CA 1
ATOM 1823 C C . LEU A 1 220 ? -0.305 -4.833 26.965 1.00 96.94 220 LEU A C 1
ATOM 1825 O O . LEU A 1 220 ? -0.432 -3.612 26.990 1.00 96.94 220 LEU A O 1
ATOM 1829 N N . GLY A 1 221 ? -0.579 -5.592 28.030 1.00 97.19 221 GLY A N 1
ATOM 1830 C CA . GLY A 1 221 ? -1.128 -5.075 29.280 1.00 97.19 221 GLY A CA 1
ATOM 1831 C C . GLY A 1 221 ? -2.559 -4.554 29.146 1.00 97.19 221 GLY A C 1
ATOM 1832 O O . GLY A 1 221 ? -2.968 -3.722 29.950 1.00 97.19 221 GLY A O 1
ATOM 1833 N N . ILE A 1 222 ? -3.312 -4.988 28.131 1.00 97.50 222 ILE A N 1
ATOM 1834 C CA . ILE A 1 222 ? -4.694 -4.574 27.860 1.00 97.50 222 ILE A CA 1
ATOM 1835 C C . ILE A 1 222 ? -5.648 -5.536 28.574 1.00 97.50 222 ILE A C 1
ATOM 1837 O O . ILE A 1 222 ? -5.589 -6.746 28.364 1.00 97.50 222 ILE A O 1
ATOM 1841 N N . LYS A 1 223 ? -6.551 -5.007 29.403 1.00 96.25 223 LYS A N 1
ATOM 1842 C CA . LYS A 1 223 ? -7.533 -5.804 30.158 1.00 96.25 223 LYS A CA 1
ATOM 1843 C C . LYS A 1 223 ? -8.764 -6.117 29.313 1.00 96.25 223 LYS A C 1
ATOM 1845 O O . LYS A 1 223 ? -9.038 -5.432 28.331 1.00 96.25 223 LYS A O 1
ATOM 1850 N N . ASP A 1 224 ? -9.567 -7.090 29.730 1.00 93.62 224 ASP A N 1
ATOM 1851 C CA . ASP A 1 224 ? -10.813 -7.459 29.033 1.00 93.62 224 ASP A CA 1
ATOM 1852 C C . ASP A 1 224 ? -11.882 -6.355 29.047 1.00 93.62 224 ASP A C 1
ATOM 1854 O O . ASP A 1 224 ? -12.770 -6.340 28.195 1.00 93.62 224 ASP A O 1
ATOM 1858 N N . ASN A 1 225 ? -11.803 -5.429 30.007 1.00 95.06 225 ASN A N 1
ATOM 1859 C CA . ASN A 1 225 ? -12.697 -4.277 30.121 1.00 95.06 225 ASN A CA 1
ATOM 1860 C C . ASN A 1 225 ? -12.120 -2.982 29.517 1.00 95.06 225 ASN A C 1
ATOM 1862 O O . ASN A 1 225 ? -12.755 -1.933 29.642 1.00 95.06 225 ASN A O 1
ATOM 1866 N N . ASP A 1 226 ? -10.933 -3.035 28.909 1.00 96.75 226 ASP A N 1
ATOM 1867 C CA . ASP A 1 226 ? -10.370 -1.945 28.105 1.00 96.75 226 ASP A CA 1
ATOM 1868 C C . ASP A 1 226 ? -10.915 -2.005 26.661 1.00 96.75 226 ASP A C 1
ATOM 1870 O O . ASP A 1 226 ? -11.288 -3.073 26.173 1.00 96.75 226 ASP A O 1
ATOM 1874 N N . ILE A 1 227 ? -10.929 -0.870 25.960 1.00 97.00 227 ILE A N 1
ATOM 1875 C CA . ILE A 1 227 ? -11.260 -0.780 24.530 1.00 97.00 227 ILE A CA 1
ATOM 1876 C C . ILE A 1 227 ? -9.962 -0.662 23.725 1.00 97.00 227 ILE A C 1
ATOM 1878 O O . ILE A 1 227 ? -9.183 0.269 23.930 1.00 97.00 227 ILE A O 1
ATOM 1882 N N . LEU A 1 228 ? -9.750 -1.579 22.786 1.00 97.94 228 LEU A N 1
ATOM 1883 C CA . LEU A 1 228 ? -8.634 -1.598 21.844 1.00 97.94 228 LEU A CA 1
ATOM 1884 C C . LEU A 1 228 ? -9.068 -0.982 20.505 1.00 97.94 228 LEU A C 1
ATOM 1886 O O . LEU A 1 228 ? -9.808 -1.598 19.731 1.00 97.94 228 LEU A O 1
ATOM 1890 N N . MET A 1 229 ? -8.570 0.223 20.224 1.00 98.25 229 MET A N 1
ATOM 1891 C CA . MET A 1 229 ? -8.704 0.909 18.936 1.00 98.25 229 MET A CA 1
ATOM 1892 C C . MET A 1 229 ? -7.509 0.520 18.053 1.00 98.25 229 MET A C 1
ATOM 1894 O O . MET A 1 229 ? -6.372 0.856 18.376 1.00 98.25 229 MET A O 1
ATOM 1898 N N . LEU A 1 230 ? -7.730 -0.219 16.966 1.00 98.50 230 LEU A N 1
ATOM 1899 C CA . LEU A 1 230 ? -6.655 -0.760 16.127 1.00 98.50 230 LEU A CA 1
ATOM 1900 C C . LEU A 1 230 ? -6.349 0.141 14.925 1.00 98.50 230 LEU A C 1
ATOM 1902 O O . LEU A 1 230 ? -7.167 0.253 14.012 1.00 98.50 230 LEU A O 1
ATOM 1906 N N . GLN A 1 231 ? -5.118 0.648 14.856 1.00 97.75 231 GLN A N 1
ATOM 1907 C CA . GLN A 1 231 ? -4.541 1.287 13.674 1.00 97.75 231 GLN A CA 1
ATOM 1908 C C . GLN A 1 231 ? -3.591 0.304 12.967 1.00 97.75 231 GLN A C 1
ATOM 1910 O O . GLN A 1 231 ? -2.422 0.158 13.337 1.00 97.75 231 GLN A O 1
ATOM 1915 N N . ALA A 1 232 ? -4.091 -0.358 11.920 1.00 94.25 232 ALA A N 1
ATOM 1916 C CA . ALA A 1 232 ? -3.373 -1.399 11.177 1.00 94.25 232 ALA A CA 1
ATOM 1917 C C . ALA A 1 232 ? -2.645 -0.907 9.916 1.00 94.25 232 ALA A C 1
ATOM 1919 O O . ALA A 1 232 ? -2.177 -1.698 9.101 1.00 94.25 232 ALA A O 1
ATOM 1920 N N . THR A 1 233 ? -2.492 0.409 9.759 1.00 93.00 233 THR A N 1
ATOM 1921 C CA . THR A 1 233 ? -1.678 0.992 8.686 1.00 93.00 233 THR A CA 1
ATOM 1922 C C . THR A 1 233 ? -0.253 1.267 9.133 1.00 93.00 233 THR A C 1
ATOM 1924 O O . THR A 1 233 ? 0.025 1.462 10.314 1.00 93.00 233 THR A O 1
ATOM 1927 N N . ARG A 1 234 ? 0.638 1.431 8.149 1.00 90.88 234 ARG A N 1
ATOM 1928 C CA . ARG A 1 234 ? 1.915 2.135 8.331 1.00 90.88 234 ARG A CA 1
ATOM 1929 C C . ARG A 1 234 ? 1.712 3.504 8.993 1.00 90.88 234 ARG A C 1
ATOM 1931 O O . ARG A 1 234 ? 0.680 4.142 8.781 1.00 90.88 234 ARG A O 1
ATOM 1938 N N . VAL A 1 235 ? 2.708 3.968 9.740 1.00 94.12 235 VAL A N 1
ATOM 1939 C CA . VAL A 1 235 ? 2.713 5.289 10.383 1.00 94.12 235 VAL A CA 1
ATOM 1940 C C . VAL A 1 235 ? 3.355 6.296 9.433 1.00 94.12 235 VAL A C 1
ATOM 1942 O O . VAL A 1 235 ? 4.576 6.328 9.288 1.00 94.12 235 VAL A O 1
ATOM 1945 N N . THR A 1 236 ? 2.516 7.082 8.753 1.00 93.06 236 THR A N 1
ATOM 1946 C CA . THR A 1 236 ? 2.912 8.116 7.777 1.00 93.06 236 THR A CA 1
ATOM 1947 C C . THR A 1 236 ? 1.873 9.240 7.763 1.00 93.06 236 THR A C 1
ATOM 1949 O O . THR A 1 236 ? 0.693 8.930 7.923 1.00 93.06 236 THR A O 1
ATOM 1952 N N . ASN A 1 237 ? 2.262 10.482 7.447 1.00 92.81 237 ASN A N 1
ATOM 1953 C CA . ASN A 1 237 ? 1.364 11.654 7.410 1.00 92.81 237 ASN A CA 1
ATOM 1954 C C . ASN A 1 237 ? 0.021 11.415 6.684 1.00 92.81 237 ASN A C 1
ATOM 1956 O O . ASN A 1 237 ? -1.041 11.716 7.214 1.00 92.81 237 ASN A O 1
ATOM 1960 N N . ARG A 1 238 ? 0.027 10.782 5.501 1.00 92.00 238 ARG A N 1
ATOM 1961 C CA . ARG A 1 238 ? -1.203 10.535 4.712 1.00 92.00 238 ARG A CA 1
ATOM 1962 C C . ARG A 1 238 ? -2.232 9.606 5.375 1.00 92.00 238 ARG A C 1
ATOM 1964 O O . ARG A 1 238 ? -3.342 9.451 4.869 1.00 92.00 238 ARG A O 1
ATOM 1971 N N . LYS A 1 239 ? -1.836 8.906 6.440 1.00 95.69 239 LYS A N 1
ATOM 1972 C CA . LYS A 1 239 ? -2.711 8.000 7.194 1.00 95.69 239 LYS A CA 1
ATOM 1973 C C . LYS A 1 239 ? -3.494 8.727 8.278 1.00 95.69 239 LYS A C 1
ATOM 1975 O O . LYS A 1 239 ? -4.416 8.116 8.799 1.00 95.69 239 LYS A O 1
ATOM 1980 N N . ALA A 1 240 ? -3.145 9.985 8.561 1.00 97.31 240 ALA A N 1
ATOM 1981 C CA . ALA A 1 240 ? -3.848 10.900 9.453 1.00 97.31 240 ALA A CA 1
ATOM 1982 C C . ALA A 1 240 ? -4.260 10.271 10.798 1.00 97.31 240 ALA A C 1
ATOM 1984 O O . ALA A 1 240 ? -5.399 10.391 11.249 1.00 97.31 240 ALA A O 1
ATOM 1985 N N . ILE A 1 241 ? -3.327 9.556 11.435 1.00 98.12 241 ILE A N 1
ATOM 1986 C CA . ILE A 1 241 ? -3.551 8.833 12.698 1.00 98.12 241 ILE A CA 1
ATOM 1987 C C . ILE A 1 241 ? -4.004 9.786 13.815 1.00 98.12 241 ILE A C 1
ATOM 1989 O O . ILE A 1 241 ? -4.748 9.384 14.706 1.00 98.12 241 ILE A O 1
ATOM 1993 N N . GLU A 1 242 ? -3.627 11.058 13.736 1.00 98.25 242 GLU A N 1
ATOM 1994 C CA . GLU A 1 242 ? -4.113 12.141 14.586 1.00 98.25 242 GLU A CA 1
ATOM 1995 C C . GLU A 1 242 ? -5.640 12.214 14.686 1.00 98.25 242 GLU A C 1
ATOM 1997 O O . GLU A 1 242 ? -6.147 12.465 15.771 1.00 98.25 242 GLU A O 1
ATOM 2002 N N . LEU A 1 243 ? -6.389 11.898 13.626 1.00 98.38 243 LEU A N 1
ATOM 2003 C CA . LEU A 1 243 ? -7.852 11.929 13.684 1.00 98.38 243 LEU A CA 1
ATOM 2004 C C . LEU A 1 243 ? -8.402 10.805 14.573 1.00 98.38 243 LEU A C 1
ATOM 2006 O O . LEU A 1 243 ? -9.427 10.968 15.229 1.00 98.38 243 LEU A O 1
ATOM 2010 N N . ALA A 1 244 ? -7.712 9.661 14.639 1.00 98.31 244 ALA A N 1
ATOM 2011 C CA . ALA A 1 244 ? -8.050 8.616 15.601 1.00 98.31 244 ALA A CA 1
ATOM 2012 C C . ALA A 1 244 ? -7.734 9.057 17.038 1.00 98.31 244 ALA A C 1
ATOM 2014 O O . ALA A 1 244 ? -8.504 8.753 17.947 1.00 98.31 244 ALA A O 1
ATOM 2015 N N . ILE A 1 245 ? -6.634 9.794 17.240 1.00 98.56 245 ILE A N 1
ATOM 2016 C CA . ILE A 1 245 ? -6.288 10.384 18.541 1.00 98.56 245 ILE A CA 1
ATOM 2017 C C . ILE A 1 245 ? -7.383 11.359 18.978 1.00 98.56 245 ILE A C 1
ATOM 2019 O O . ILE A 1 245 ? -7.857 11.253 20.106 1.00 98.56 245 ILE A O 1
ATOM 2023 N N . ASP A 1 246 ? -7.823 12.252 18.093 1.00 97.81 246 ASP A N 1
ATOM 2024 C CA . ASP A 1 246 ? -8.867 13.232 18.402 1.00 97.81 246 ASP A CA 1
ATOM 2025 C C . ASP A 1 246 ? -10.170 12.555 18.816 1.00 97.81 246 ASP A C 1
ATOM 2027 O O . ASP A 1 246 ? -10.741 12.902 19.845 1.00 97.81 246 ASP A O 1
ATOM 2031 N N . VAL A 1 247 ? -10.610 11.534 18.071 1.00 97.69 247 VAL A N 1
ATOM 2032 C CA . VAL A 1 247 ? -11.822 10.782 18.421 1.00 97.69 247 VAL A CA 1
ATOM 2033 C C . VAL A 1 247 ? -11.683 10.099 19.776 1.00 97.69 247 VAL A C 1
ATOM 2035 O O . VAL A 1 247 ? -12.611 10.152 20.581 1.00 97.69 247 VAL A O 1
ATOM 2038 N N . VAL A 1 248 ? -10.535 9.484 20.080 1.00 97.88 248 VAL A N 1
ATOM 2039 C CA . VAL A 1 248 ? -10.319 8.900 21.413 1.00 97.88 248 VAL A CA 1
ATOM 2040 C C . VAL A 1 248 ? -10.323 9.992 22.490 1.00 97.88 248 VAL A C 1
ATOM 2042 O O . VAL A 1 248 ? -10.930 9.794 23.543 1.00 97.88 248 VAL A O 1
ATOM 2045 N N . GLY A 1 249 ? -9.721 11.154 22.230 1.00 97.25 249 GLY A N 1
ATOM 2046 C CA . GLY A 1 249 ? -9.768 12.321 23.114 1.00 97.25 249 GLY A CA 1
ATOM 2047 C C . GLY A 1 249 ? -11.197 12.797 23.392 1.00 97.25 249 GLY A C 1
ATOM 2048 O O . GLY A 1 249 ? -11.575 12.988 24.549 1.00 97.25 249 GLY A O 1
ATOM 2049 N N . GLU A 1 250 ? -12.026 12.903 22.353 1.00 95.81 250 GLU A N 1
ATOM 2050 C CA . GLU A 1 250 ? -13.444 13.258 22.461 1.00 95.81 250 GLU A CA 1
ATOM 2051 C C . GLU A 1 250 ? -14.237 12.219 23.260 1.00 95.81 250 GLU A C 1
ATOM 2053 O O . GLU A 1 250 ? -15.007 12.589 24.149 1.00 95.81 250 GLU A O 1
ATOM 2058 N N . ILE A 1 251 ? -14.023 10.920 23.022 1.00 95.00 251 ILE A N 1
ATOM 2059 C CA . ILE A 1 251 ? -14.681 9.847 23.786 1.00 95.00 251 ILE A CA 1
ATOM 2060 C C . ILE A 1 251 ? -14.303 9.919 25.273 1.00 95.00 251 ILE A C 1
ATOM 2062 O O . ILE A 1 251 ? -15.128 9.630 26.139 1.00 95.00 251 ILE A O 1
ATOM 2066 N N . GLN A 1 252 ? -13.072 10.325 25.591 1.00 94.50 252 GLN A N 1
ATOM 2067 C CA . GLN A 1 252 ? -12.607 10.447 26.973 1.00 94.50 252 GLN A CA 1
ATOM 2068 C C . GLN A 1 252 ? -13.160 11.666 27.718 1.00 94.50 252 GLN A C 1
ATOM 2070 O O . GLN A 1 252 ? -13.071 11.704 28.952 1.00 94.50 252 GLN A O 1
ATOM 2075 N N . LYS A 1 253 ? -13.775 12.636 27.028 1.00 94.94 253 LYS A N 1
ATOM 2076 C CA . LYS A 1 253 ? -14.478 13.733 27.702 1.00 94.94 253 LYS A CA 1
ATOM 2077 C C . LYS A 1 253 ? -15.564 13.181 28.615 1.00 94.94 253 LYS A C 1
ATOM 2079 O O . LYS A 1 253 ? -16.252 12.215 28.293 1.00 94.94 253 LYS A O 1
ATOM 2084 N N . LYS A 1 254 ? -15.730 13.827 29.771 1.00 93.44 254 LYS A N 1
ATOM 2085 C CA . LYS A 1 254 ? -16.558 13.333 30.881 1.00 93.44 254 LYS A CA 1
ATOM 2086 C C . LYS A 1 254 ? -17.976 12.939 30.455 1.00 93.44 254 LYS A C 1
ATOM 2088 O O . LYS A 1 254 ? -18.462 11.903 30.895 1.00 93.44 254 LYS A O 1
ATOM 2093 N N . GLU A 1 255 ? -18.635 13.753 29.633 1.00 93.56 255 GLU A N 1
ATOM 2094 C CA . GLU A 1 255 ? -19.983 13.462 29.127 1.00 93.56 255 GLU A CA 1
ATOM 2095 C C . GLU A 1 255 ? -20.038 12.212 28.241 1.00 93.56 255 GLU A C 1
ATOM 2097 O O . GLU A 1 255 ? -20.881 11.348 28.473 1.00 93.56 255 GLU A O 1
ATOM 2102 N N . ASN A 1 256 ? -19.107 12.071 27.297 1.00 93.50 256 ASN A N 1
ATOM 2103 C CA . ASN A 1 256 ? -19.061 10.956 26.351 1.00 93.50 256 ASN A CA 1
ATOM 2104 C C . ASN A 1 256 ? -18.636 9.658 27.037 1.00 93.50 256 ASN A C 1
ATOM 2106 O O . ASN A 1 256 ? -19.261 8.613 26.855 1.00 93.50 256 ASN A O 1
ATOM 2110 N N . ARG A 1 257 ? -17.625 9.729 27.909 1.00 93.75 257 ARG A N 1
ATOM 2111 C CA . ARG A 1 257 ? -17.160 8.580 28.686 1.00 93.75 257 ARG A CA 1
ATOM 2112 C C . ARG A 1 257 ? -18.270 8.013 29.568 1.00 93.75 257 ARG A C 1
ATOM 2114 O O . ARG A 1 257 ? -18.380 6.796 29.694 1.00 93.75 257 ARG A O 1
ATOM 2121 N N . LYS A 1 258 ? -19.117 8.871 30.144 1.00 93.06 258 LYS A N 1
ATOM 2122 C CA . LYS A 1 258 ? -20.240 8.434 30.983 1.00 93.06 258 LYS A CA 1
ATOM 2123 C C . LYS A 1 258 ? -21.214 7.529 30.221 1.00 93.06 258 LYS A C 1
ATOM 2125 O O . LYS A 1 258 ? -21.715 6.572 30.798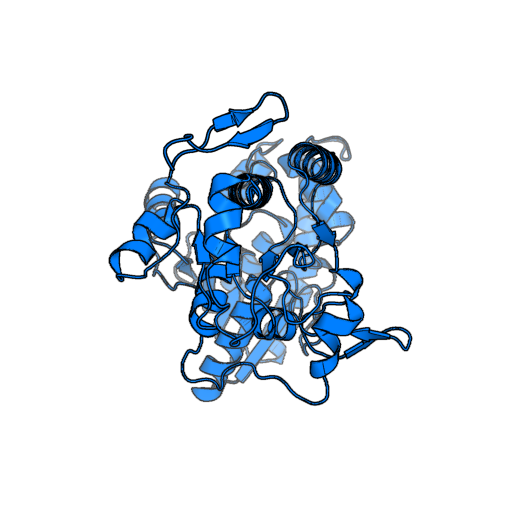 1.00 93.06 258 LYS A O 1
ATOM 2130 N N . ILE A 1 259 ? -21.426 7.783 28.927 1.00 92.12 259 ILE A N 1
ATOM 2131 C CA . ILE A 1 259 ? -22.260 6.930 28.065 1.00 92.12 259 ILE A CA 1
ATOM 2132 C C . ILE A 1 259 ? -21.677 5.511 27.994 1.00 92.12 259 ILE A C 1
ATOM 2134 O O . ILE A 1 259 ? -22.422 4.537 28.074 1.00 92.12 259 ILE A O 1
ATOM 2138 N N . LEU A 1 260 ? -20.349 5.383 27.893 1.00 90.81 260 LEU A N 1
ATOM 2139 C CA . LEU A 1 260 ? -19.677 4.081 27.904 1.00 90.81 260 LEU A CA 1
ATOM 2140 C C . LEU A 1 260 ? -19.761 3.399 29.272 1.00 90.81 260 LEU A C 1
ATOM 2142 O O . LEU A 1 260 ? -19.990 2.197 29.328 1.00 90.81 260 LEU A O 1
ATOM 2146 N N . GLU A 1 261 ? -19.609 4.153 30.364 1.00 91.81 261 GLU A N 1
ATOM 2147 C CA . GLU A 1 261 ? -19.692 3.625 31.736 1.00 91.81 261 GLU A CA 1
ATOM 2148 C C . GLU A 1 261 ? -21.095 3.110 32.105 1.00 91.81 261 GLU A C 1
ATOM 2150 O O . GLU A 1 261 ? -21.237 2.224 32.948 1.00 91.81 261 GLU A O 1
ATOM 2155 N N . GLU A 1 262 ? -22.137 3.648 31.469 1.00 90.44 262 GLU A N 1
ATOM 2156 C CA . GLU A 1 262 ? -23.525 3.195 31.616 1.00 90.44 262 GLU A CA 1
ATOM 2157 C C . GLU A 1 262 ? -23.869 2.018 30.673 1.00 90.44 262 GLU A C 1
ATOM 2159 O O . GLU A 1 262 ? -24.919 1.386 30.824 1.00 90.44 262 GLU A O 1
ATOM 2164 N N . ALA A 1 263 ? -22.985 1.684 29.726 1.00 86.81 263 ALA A N 1
ATOM 2165 C CA . ALA A 1 263 ? -23.167 0.621 28.743 1.00 86.81 263 ALA A CA 1
ATOM 2166 C C . ALA A 1 263 ? -22.367 -0.654 29.079 1.00 86.81 263 ALA A C 1
ATOM 2168 O O . ALA A 1 263 ? -21.440 -0.670 29.891 1.00 86.81 263 ALA A O 1
ATOM 2169 N N . LYS A 1 264 ? -22.717 -1.759 28.410 1.00 88.62 264 LYS A N 1
ATOM 2170 C CA . LYS A 1 264 ? -21.883 -2.968 28.363 1.00 88.62 264 LYS A CA 1
ATOM 2171 C C . LYS A 1 264 ? -21.117 -3.016 27.051 1.00 88.62 264 LYS A C 1
ATOM 2173 O O . LYS A 1 264 ? -21.685 -2.749 25.992 1.00 88.62 264 LYS A O 1
ATOM 2178 N N . LEU A 1 265 ? -19.849 -3.407 27.123 1.00 88.44 265 LEU A N 1
ATOM 2179 C CA . LEU A 1 265 ? -19.044 -3.719 25.948 1.00 88.44 265 LEU A CA 1
ATOM 2180 C C . LEU A 1 265 ? -19.625 -4.949 25.231 1.00 88.44 265 LEU A C 1
ATOM 2182 O O . LEU A 1 265 ? -20.326 -5.766 25.832 1.00 88.44 265 LEU A O 1
ATOM 2186 N N . TYR A 1 266 ? -19.318 -5.114 23.941 1.00 84.50 266 TYR A N 1
ATOM 2187 C CA . TYR A 1 266 ? -19.841 -6.231 23.135 1.00 84.50 266 TYR A CA 1
ATOM 2188 C C . TYR A 1 266 ? -19.434 -7.614 23.674 1.00 84.50 266 TYR A C 1
ATOM 2190 O O . TYR A 1 266 ? -20.115 -8.602 23.412 1.00 84.50 266 TYR A O 1
ATOM 2198 N N . ASN A 1 267 ? -18.340 -7.685 24.439 1.00 84.44 267 ASN A N 1
ATOM 2199 C CA . ASN A 1 267 ? -17.863 -8.893 25.112 1.00 84.44 267 ASN A CA 1
ATOM 2200 C C . ASN A 1 267 ? -18.555 -9.148 26.472 1.00 84.44 267 ASN A C 1
ATOM 2202 O O . ASN A 1 267 ? -18.172 -10.060 27.200 1.00 84.44 267 ASN A O 1
ATOM 2206 N N . GLY A 1 268 ? -19.558 -8.341 26.832 1.00 89.31 268 GLY A N 1
ATOM 2207 C CA . GLY A 1 268 ? -20.338 -8.457 28.065 1.00 89.31 268 GLY A CA 1
ATOM 2208 C C . GLY A 1 268 ? -19.717 -7.791 29.296 1.00 89.31 268 GLY A C 1
ATOM 2209 O O . GLY A 1 268 ? -20.395 -7.708 30.324 1.00 89.31 268 GLY A O 1
ATOM 2210 N N . GLN A 1 269 ? -18.478 -7.296 29.202 1.00 91.56 269 GLN A N 1
ATOM 2211 C CA . GLN A 1 269 ? -17.798 -6.593 30.290 1.00 91.56 269 GLN A CA 1
ATOM 2212 C C . GLN A 1 269 ? -18.376 -5.188 30.495 1.00 91.56 269 GLN A C 1
ATOM 2214 O O . GLN A 1 269 ? -18.855 -4.546 29.557 1.00 91.56 269 GLN A O 1
ATOM 2219 N N . SER A 1 270 ? -18.310 -4.690 31.729 1.00 93.06 270 SER A N 1
ATOM 2220 C CA . SER A 1 270 ? -18.644 -3.296 32.031 1.00 93.06 270 SER A CA 1
ATOM 2221 C C . SER A 1 270 ? -17.429 -2.405 31.800 1.00 93.06 270 SER A C 1
ATOM 2223 O O . SER A 1 270 ? -16.350 -2.681 32.332 1.00 93.06 270 SER A O 1
ATOM 2225 N N . PHE A 1 271 ? -17.616 -1.308 31.070 1.00 94.06 271 PHE A N 1
ATOM 2226 C CA . PHE A 1 271 ? -16.627 -0.237 31.021 1.00 94.06 271 PHE A CA 1
ATOM 2227 C C . PHE A 1 271 ? -16.756 0.601 32.300 1.00 94.06 271 PHE A C 1
ATOM 2229 O O . PHE A 1 271 ? -17.860 0.952 32.702 1.00 94.06 271 PHE A O 1
ATOM 2236 N N . ASN A 1 272 ? -15.657 0.864 33.002 1.00 91.38 272 ASN A N 1
ATOM 2237 C CA . ASN A 1 272 ? -15.693 1.549 34.295 1.00 91.38 272 ASN A CA 1
ATOM 2238 C C . ASN A 1 272 ? -14.523 2.532 34.451 1.00 91.38 272 ASN A C 1
ATOM 2240 O O . ASN A 1 272 ? -13.789 2.816 33.504 1.00 91.38 272 ASN A O 1
ATOM 2244 N N . ARG A 1 273 ? -14.346 3.086 35.655 1.00 88.25 273 ARG A N 1
ATOM 2245 C CA . ARG A 1 273 ? -13.287 4.071 35.930 1.00 88.25 273 ARG A CA 1
ATOM 2246 C C . ARG A 1 273 ? -11.877 3.528 35.704 1.00 88.25 273 ARG A C 1
ATOM 2248 O O . ARG A 1 273 ? -11.009 4.295 35.308 1.00 88.25 273 ARG A O 1
ATOM 2255 N N . ASP A 1 274 ? -11.675 2.228 35.900 1.00 90.25 274 ASP A N 1
ATOM 2256 C CA . ASP A 1 274 ? -10.388 1.568 35.686 1.00 90.25 274 ASP A CA 1
ATOM 2257 C C . ASP A 1 274 ? -10.203 1.112 34.230 1.00 90.25 274 ASP A C 1
ATOM 2259 O O . ASP A 1 274 ? -9.108 0.678 33.867 1.00 90.25 274 ASP A O 1
ATOM 2263 N N . SER A 1 275 ? -11.246 1.170 33.394 1.00 95.00 275 SER A N 1
ATOM 2264 C CA . SER A 1 275 ? -11.157 0.866 31.964 1.00 95.00 275 SER A CA 1
ATOM 2265 C C . SER A 1 275 ? -10.404 1.950 31.198 1.00 95.00 275 SER A C 1
ATOM 2267 O O . SER A 1 275 ? -10.550 3.148 31.455 1.00 95.00 275 SER A O 1
ATOM 2269 N N . ARG A 1 276 ? -9.646 1.540 30.188 1.00 96.12 276 ARG A N 1
ATOM 2270 C CA . ARG A 1 276 ? -8.893 2.433 29.301 1.00 96.12 276 ARG A CA 1
ATOM 2271 C C . ARG A 1 276 ? -9.380 2.315 27.865 1.00 96.12 276 ARG A C 1
ATOM 2273 O O . ARG A 1 276 ? -9.986 1.315 27.488 1.00 96.12 276 ARG A O 1
ATOM 2280 N N . ILE A 1 277 ? -9.090 3.336 27.066 1.00 97.50 277 ILE A N 1
ATOM 2281 C CA . ILE A 1 277 ? -9.211 3.286 25.608 1.00 97.50 277 ILE A CA 1
ATOM 2282 C C . ILE A 1 277 ? -7.795 3.416 25.066 1.00 97.50 277 ILE A C 1
ATOM 2284 O O . ILE A 1 277 ? -7.142 4.431 25.294 1.00 97.50 277 ILE A O 1
ATOM 2288 N N . VAL A 1 278 ? -7.311 2.366 24.412 1.00 98.38 278 VAL A N 1
ATOM 2289 C CA . VAL A 1 278 ? -5.916 2.246 23.991 1.00 98.38 278 VAL A CA 1
ATOM 2290 C C . VAL A 1 278 ? -5.862 2.228 22.470 1.00 98.38 278 VAL A C 1
ATOM 2292 O O . VAL A 1 278 ? -6.453 1.350 21.837 1.00 98.38 278 VAL A O 1
ATOM 2295 N N . LEU A 1 279 ? -5.147 3.187 21.880 1.00 98.69 279 LEU A N 1
ATOM 2296 C CA . LEU A 1 279 ? -4.874 3.217 20.446 1.00 98.69 279 LEU A CA 1
ATOM 2297 C C . LEU A 1 279 ? -3.625 2.378 20.154 1.00 98.69 279 LEU A C 1
ATOM 2299 O O . LEU A 1 279 ? -2.514 2.735 20.542 1.00 98.69 279 LEU A O 1
ATOM 2303 N N . VAL A 1 280 ? -3.804 1.244 19.481 1.00 98.56 280 VAL A N 1
ATOM 2304 C CA . VAL A 1 280 ? -2.738 0.279 19.189 1.00 98.56 280 VAL A CA 1
ATOM 2305 C C . VAL A 1 280 ? -2.315 0.403 17.729 1.00 98.56 280 VAL A C 1
ATOM 2307 O O . VAL A 1 280 ? -3.103 0.155 16.818 1.00 98.56 280 VAL A O 1
ATOM 2310 N N . LEU A 1 281 ? -1.053 0.770 17.510 1.00 98.06 281 LEU A N 1
ATOM 2311 C CA . LEU A 1 281 ? -0.443 0.970 16.201 1.00 98.06 281 LEU A CA 1
ATOM 2312 C C . LEU A 1 281 ? 0.468 -0.218 15.890 1.00 98.06 281 LEU A C 1
ATOM 2314 O O . LEU A 1 281 ? 1.481 -0.432 16.561 1.00 98.06 281 LEU A O 1
ATOM 2318 N N . VAL A 1 282 ? 0.110 -0.987 14.862 1.00 95.31 282 VAL A N 1
ATOM 2319 C CA . VAL A 1 282 ? 0.807 -2.242 14.513 1.00 95.31 282 VAL A CA 1
ATOM 2320 C C . VAL A 1 282 ? 1.668 -2.123 13.255 1.00 95.31 282 VAL A C 1
ATOM 2322 O O . VAL A 1 282 ? 2.543 -2.955 13.030 1.00 95.31 282 VAL A O 1
ATOM 2325 N N . GLY A 1 283 ? 1.439 -1.103 12.425 1.00 89.81 283 GLY A N 1
ATOM 2326 C CA . GLY A 1 283 ? 2.164 -0.935 11.168 1.00 89.81 283 GLY A CA 1
ATOM 2327 C C . GLY A 1 283 ? 3.557 -0.330 11.331 1.00 89.81 283 GLY A C 1
ATOM 2328 O O . GLY A 1 283 ? 3.868 0.349 12.309 1.00 89.81 283 GLY A O 1
ATOM 2329 N N . MET A 1 284 ? 4.404 -0.555 10.324 1.00 88.69 284 MET A N 1
ATOM 2330 C CA . MET A 1 284 ? 5.763 -0.012 10.282 1.00 88.69 284 MET A CA 1
ATOM 2331 C C . MET A 1 284 ? 5.773 1.520 10.294 1.00 88.69 284 MET A C 1
ATOM 2333 O O . MET A 1 284 ? 4.922 2.167 9.677 1.00 88.69 284 MET A O 1
ATOM 2337 N N . ILE A 1 285 ? 6.778 2.091 10.954 1.00 91.38 285 ILE A N 1
ATOM 2338 C CA . ILE A 1 285 ? 7.047 3.528 10.930 1.00 91.38 285 ILE A CA 1
ATOM 2339 C C . ILE A 1 285 ? 7.813 3.851 9.645 1.00 91.38 285 ILE A C 1
ATOM 2341 O O . ILE A 1 285 ? 8.951 3.423 9.480 1.00 91.38 285 ILE A O 1
ATOM 2345 N N . GLU A 1 286 ? 7.180 4.591 8.733 1.00 85.12 286 GLU A N 1
ATOM 2346 C CA . GLU A 1 286 ? 7.736 4.951 7.418 1.00 85.12 286 GLU A CA 1
ATOM 2347 C C . GLU A 1 286 ? 7.611 6.456 7.160 1.00 85.12 286 GLU A C 1
ATOM 2349 O O . GLU A 1 286 ? 7.165 6.902 6.102 1.00 85.12 286 GLU A O 1
ATOM 2354 N N . THR A 1 287 ? 7.976 7.250 8.159 1.00 84.56 287 THR A N 1
ATOM 2355 C CA . THR A 1 287 ? 8.016 8.704 8.036 1.00 84.56 287 THR A CA 1
ATOM 2356 C C . THR A 1 287 ? 9.458 9.193 7.989 1.00 84.56 287 THR A C 1
ATOM 2358 O O . THR A 1 287 ? 10.338 8.607 8.619 1.00 84.56 287 THR A O 1
ATOM 2361 N N . THR A 1 288 ? 9.705 10.244 7.211 1.00 75.25 288 THR A N 1
ATOM 2362 C CA . THR A 1 288 ? 11.028 10.878 7.071 1.00 75.25 288 THR A CA 1
ATOM 2363 C C . THR A 1 288 ? 11.153 12.166 7.886 1.00 75.25 288 THR A C 1
ATOM 2365 O O . THR A 1 288 ? 12.221 12.766 7.916 1.00 75.25 288 THR A O 1
ATOM 2368 N N . ASP A 1 289 ? 10.059 12.604 8.505 1.00 88.12 289 ASP A N 1
ATOM 2369 C CA . ASP A 1 289 ? 9.945 13.801 9.336 1.00 88.12 289 ASP A CA 1
ATOM 2370 C C . ASP A 1 289 ? 9.704 13.431 10.815 1.00 88.12 289 ASP A C 1
ATOM 2372 O O . ASP A 1 289 ? 9.856 12.283 11.235 1.00 88.12 289 ASP A O 1
ATOM 2376 N N . ASP A 1 290 ? 9.301 14.411 11.617 1.00 94.56 290 ASP A N 1
ATOM 2377 C CA . ASP A 1 290 ? 8.999 14.281 13.041 1.00 94.56 290 ASP A CA 1
ATOM 2378 C C . ASP A 1 290 ? 7.560 13.806 13.346 1.00 94.56 290 ASP A C 1
ATOM 2380 O O . ASP A 1 290 ? 7.101 13.930 14.483 1.00 94.56 290 ASP A O 1
ATOM 2384 N N . TYR A 1 291 ? 6.830 13.239 12.373 1.00 95.94 291 TYR A N 1
ATOM 2385 C CA . TYR A 1 291 ? 5.402 12.908 12.512 1.00 95.94 291 TYR A CA 1
ATOM 2386 C C . TYR A 1 291 ? 5.079 12.052 13.747 1.00 95.94 291 TYR A C 1
ATOM 2388 O O . TYR A 1 291 ? 4.086 12.298 14.425 1.00 95.94 291 TYR A O 1
ATOM 2396 N N . VAL A 1 292 ? 5.934 11.087 14.108 1.00 96.75 292 VAL A N 1
ATOM 2397 C CA . VAL A 1 292 ? 5.738 10.262 15.319 1.00 96.75 292 VAL A CA 1
ATOM 2398 C C . VAL A 1 292 ? 5.752 11.108 16.597 1.00 96.75 292 VAL A C 1
ATOM 2400 O O . VAL A 1 292 ? 4.955 10.861 17.501 1.00 96.75 292 VAL A O 1
ATOM 2403 N N . GLU A 1 293 ? 6.628 12.108 16.683 1.00 97.12 293 GLU A N 1
ATOM 2404 C CA . GLU A 1 293 ? 6.710 12.993 17.850 1.00 97.12 293 GLU A CA 1
ATOM 2405 C C . GLU A 1 293 ? 5.521 13.959 17.896 1.00 97.12 293 GLU A C 1
ATOM 2407 O O . GLU A 1 293 ? 4.951 14.186 18.968 1.00 97.12 293 GLU A O 1
ATOM 2412 N N . ARG A 1 294 ? 5.059 14.436 16.732 1.00 97.44 294 ARG A N 1
ATOM 2413 C CA . ARG A 1 294 ? 3.814 15.211 16.615 1.00 97.44 294 ARG A CA 1
ATOM 2414 C C . ARG A 1 294 ? 2.595 14.398 17.079 1.00 97.44 294 ARG A C 1
ATOM 2416 O O . ARG A 1 294 ? 1.802 14.897 17.876 1.00 97.44 294 ARG A O 1
ATOM 2423 N N . LEU A 1 295 ? 2.494 13.119 16.697 1.00 97.88 295 LEU A N 1
ATOM 2424 C CA . LEU A 1 295 ? 1.446 12.210 17.190 1.00 97.88 295 LEU A CA 1
ATOM 2425 C C . LEU A 1 295 ? 1.513 12.008 18.709 1.00 97.88 295 LEU A C 1
ATOM 2427 O O . LEU A 1 295 ? 0.490 12.109 19.383 1.00 97.88 295 LEU A O 1
ATOM 2431 N N . LYS A 1 296 ? 2.704 11.757 19.271 1.00 97.88 296 LYS A N 1
ATOM 2432 C CA . LYS A 1 296 ? 2.887 11.616 20.729 1.00 97.88 296 LYS A CA 1
ATOM 2433 C C . LYS A 1 296 ? 2.482 12.880 21.483 1.00 97.88 296 LYS A C 1
ATOM 2435 O O . LYS A 1 296 ? 1.886 12.786 22.555 1.00 97.88 296 LYS A O 1
ATOM 2440 N N . THR A 1 297 ? 2.794 14.047 20.924 1.00 97.94 297 THR A N 1
ATOM 2441 C CA . THR A 1 297 ? 2.424 15.347 21.498 1.00 97.94 297 THR A CA 1
ATOM 2442 C C . THR A 1 297 ? 0.909 15.496 21.535 1.00 97.94 297 THR A C 1
ATOM 2444 O O . THR A 1 297 ? 0.343 15.663 22.616 1.00 97.94 297 THR A O 1
ATOM 2447 N N . ARG A 1 298 ? 0.238 15.287 20.397 1.00 97.75 298 ARG A N 1
ATOM 2448 C CA . ARG A 1 298 ? -1.226 15.352 20.305 1.00 97.75 298 ARG A CA 1
ATOM 2449 C C . ARG A 1 298 ? -1.921 14.327 21.199 1.00 97.75 298 ARG A C 1
ATOM 2451 O O . ARG A 1 298 ? -2.924 14.646 21.833 1.00 97.75 298 ARG A O 1
ATOM 2458 N N . ALA A 1 299 ? -1.379 13.114 21.307 1.00 98.12 299 ALA A N 1
ATOM 2459 C CA . ALA A 1 299 ? -1.896 12.090 22.213 1.00 98.12 299 ALA A CA 1
ATOM 2460 C C . ALA A 1 299 ? -1.799 12.522 23.677 1.00 98.12 299 ALA A C 1
ATOM 2462 O O . ALA A 1 299 ? -2.772 12.401 24.417 1.00 98.12 299 ALA A O 1
ATOM 2463 N N . LYS A 1 300 ? -0.660 13.089 24.089 1.00 97.75 300 LYS A N 1
ATOM 2464 C CA . LYS A 1 300 ? -0.469 13.607 25.448 1.00 97.75 300 LYS A CA 1
ATOM 2465 C C . LYS A 1 300 ? -1.447 14.739 25.767 1.00 97.75 300 LYS A C 1
ATOM 2467 O O . LYS A 1 300 ? -2.041 14.731 26.841 1.00 97.75 300 LYS A O 1
ATOM 2472 N N . GLU A 1 301 ? -1.632 15.680 24.846 1.00 96.19 301 GLU A N 1
ATOM 2473 C CA . GLU A 1 301 ? -2.572 16.800 25.001 1.00 96.19 301 GLU A CA 1
ATOM 2474 C C . GLU A 1 301 ? -4.025 16.327 25.125 1.00 96.19 301 GLU A C 1
ATOM 2476 O O . GLU A 1 301 ? -4.785 16.866 25.927 1.00 96.19 301 GLU A O 1
ATOM 2481 N N . ASN A 1 302 ? -4.387 15.259 24.410 1.00 96.25 302 ASN A N 1
ATOM 2482 C CA . ASN A 1 302 ? -5.715 14.645 24.455 1.00 96.25 302 ASN A CA 1
ATOM 2483 C C . ASN A 1 302 ? -5.850 13.526 25.507 1.00 96.25 302 ASN A C 1
ATOM 2485 O O . ASN A 1 302 ? -6.877 12.850 25.562 1.00 96.25 302 ASN A O 1
ATOM 2489 N N . SER A 1 303 ? -4.833 13.316 26.355 1.00 96.06 303 SER A N 1
ATOM 2490 C CA . SER A 1 303 ? -4.790 12.234 27.355 1.00 96.06 303 SER A CA 1
ATOM 2491 C C . SER A 1 303 ? -5.037 10.831 26.771 1.00 96.06 303 SER A C 1
ATOM 2493 O O . SER A 1 303 ? -5.646 9.981 27.415 1.00 96.06 303 SER A O 1
ATOM 2495 N N . VAL A 1 304 ? -4.589 10.579 25.541 1.00 98.06 304 VAL A N 1
ATOM 2496 C CA . VAL A 1 304 ? -4.766 9.315 24.812 1.00 98.06 304 VAL A CA 1
ATOM 2497 C C . VAL A 1 304 ? -3.558 8.405 25.017 1.00 98.06 304 VAL A C 1
ATOM 2499 O O . VAL A 1 304 ? -2.417 8.799 24.776 1.00 98.06 304 VAL A O 1
ATOM 2502 N N . GLU A 1 305 ? -3.809 7.159 25.421 1.00 97.94 305 GLU A N 1
ATOM 2503 C CA . GLU A 1 305 ? -2.778 6.122 25.485 1.00 97.94 305 GLU A CA 1
ATOM 2504 C C . GLU A 1 305 ? -2.543 5.523 24.091 1.00 97.94 305 GLU A C 1
ATOM 2506 O O . GLU A 1 305 ? -3.470 5.025 23.446 1.00 97.94 305 GLU A O 1
ATOM 2511 N N . MET A 1 306 ? -1.288 5.552 23.640 1.00 98.00 306 MET A N 1
ATOM 2512 C CA . MET A 1 306 ? -0.854 4.970 22.372 1.00 98.00 306 MET A CA 1
ATOM 2513 C C . MET A 1 306 ? 0.193 3.886 22.595 1.00 98.00 306 MET A C 1
ATOM 2515 O O . MET A 1 306 ? 1.208 4.127 23.249 1.00 98.00 306 MET A O 1
ATOM 2519 N N . LEU A 1 307 ? -0.008 2.723 21.976 1.00 98.12 307 LEU A N 1
ATOM 2520 C CA . LEU A 1 307 ? 0.951 1.621 21.978 1.00 98.12 307 LEU A CA 1
ATOM 2521 C C . LEU A 1 307 ? 1.467 1.364 20.563 1.00 98.12 307 LEU A C 1
ATOM 2523 O O . LEU A 1 307 ? 0.716 0.940 19.688 1.00 98.12 307 LEU A O 1
ATOM 2527 N N . PHE A 1 308 ? 2.765 1.573 20.351 1.00 97.19 308 PHE A N 1
ATOM 2528 C CA . PHE A 1 308 ? 3.460 1.141 19.139 1.00 97.19 308 PHE A CA 1
ATOM 2529 C C . PHE A 1 308 ? 3.956 -0.289 19.350 1.00 97.19 308 PHE A C 1
ATOM 2531 O O . PHE A 1 308 ? 4.837 -0.521 20.176 1.00 97.19 308 PHE A O 1
ATOM 2538 N N . VAL A 1 309 ? 3.377 -1.248 18.629 1.00 95.69 309 VAL A N 1
ATOM 2539 C CA . 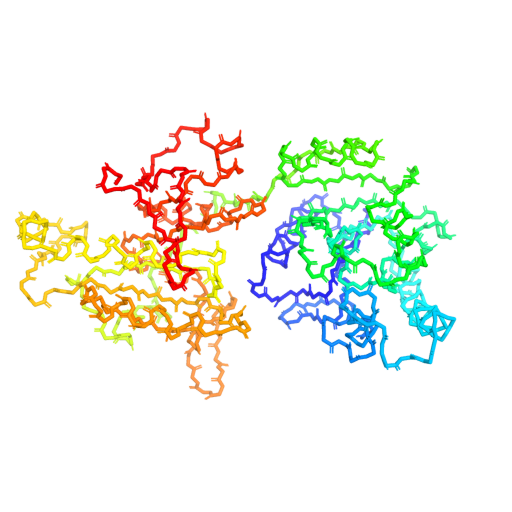VAL A 1 309 ? 3.647 -2.686 18.824 1.00 95.69 309 VAL A CA 1
ATOM 2540 C C . VAL A 1 309 ? 4.186 -3.354 17.562 1.00 95.69 309 VAL A C 1
ATOM 2542 O O . VAL A 1 309 ? 4.228 -4.576 17.466 1.00 95.69 309 VAL A O 1
ATOM 2545 N N . ASN A 1 310 ? 4.625 -2.561 16.584 1.00 91.50 310 ASN A N 1
ATOM 2546 C CA . ASN A 1 310 ? 5.120 -3.019 15.285 1.00 91.50 310 ASN A CA 1
ATOM 2547 C C . ASN A 1 310 ? 6.308 -3.996 15.379 1.00 91.50 310 ASN A C 1
ATOM 2549 O O . ASN A 1 310 ? 6.549 -4.758 14.453 1.00 91.50 310 ASN A O 1
ATOM 2553 N N . ASN A 1 311 ? 7.052 -4.010 16.487 1.00 91.44 311 ASN A N 1
ATOM 2554 C CA . ASN A 1 311 ? 8.122 -4.980 16.745 1.00 91.44 311 ASN A CA 1
ATOM 2555 C C . ASN A 1 311 ? 7.615 -6.384 17.130 1.00 91.44 311 ASN A C 1
ATOM 2557 O O . ASN A 1 311 ? 8.410 -7.321 17.181 1.00 91.44 311 ASN A O 1
ATOM 2561 N N . LEU A 1 312 ? 6.324 -6.528 17.437 1.00 93.69 312 LEU A N 1
ATOM 2562 C CA . LEU A 1 312 ? 5.683 -7.786 17.825 1.00 93.69 312 LEU A CA 1
ATOM 2563 C C . LEU A 1 312 ? 4.858 -8.410 16.694 1.00 93.69 312 LEU A C 1
ATOM 2565 O O . LEU A 1 312 ? 4.285 -9.479 16.909 1.00 93.69 312 LEU A O 1
ATOM 2569 N N . ILE A 1 313 ? 4.778 -7.751 15.534 1.00 92.06 313 ILE A N 1
ATOM 2570 C CA . ILE A 1 313 ? 3.871 -8.088 14.434 1.00 92.06 313 ILE A CA 1
ATOM 2571 C C . ILE A 1 313 ? 4.667 -8.309 13.144 1.00 92.06 313 ILE A C 1
ATOM 2573 O O . ILE A 1 313 ? 5.504 -7.488 12.782 1.00 92.06 313 ILE A O 1
ATOM 2577 N N . GLU A 1 314 ? 4.374 -9.393 12.432 1.00 87.25 314 GLU A N 1
ATOM 2578 C CA . GLU A 1 314 ? 4.902 -9.695 11.095 1.00 87.25 314 GLU A CA 1
ATOM 2579 C C . GLU A 1 314 ? 3.764 -10.149 10.161 1.00 87.25 314 GLU A C 1
ATOM 2581 O O . GLU A 1 314 ? 2.601 -10.254 10.563 1.00 87.25 314 GLU A O 1
ATOM 2586 N N . HIS A 1 315 ? 4.086 -10.426 8.895 1.00 80.25 315 HIS A N 1
ATOM 2587 C CA . HIS A 1 315 ? 3.116 -10.927 7.912 1.00 80.25 315 HIS A CA 1
ATOM 2588 C C . HIS A 1 315 ? 2.428 -12.221 8.375 1.00 80.25 315 HIS A C 1
ATOM 2590 O O . HIS A 1 315 ? 1.207 -12.363 8.308 1.00 80.25 315 HIS A O 1
ATOM 2596 N N . SER A 1 316 ? 3.223 -13.146 8.905 1.00 84.12 316 SER A N 1
ATOM 2597 C CA . SER A 1 316 ? 2.787 -14.445 9.402 1.00 84.12 316 SER A CA 1
ATOM 2598 C C . SER A 1 316 ? 3.330 -14.681 10.805 1.00 84.12 316 SER A C 1
ATOM 2600 O O . SER A 1 316 ? 4.417 -14.212 11.144 1.00 84.12 316 SER A O 1
ATOM 2602 N N . ARG A 1 317 ? 2.604 -15.471 11.600 1.00 92.88 317 ARG A N 1
ATOM 2603 C CA . ARG A 1 317 ? 3.052 -15.919 12.924 1.00 92.88 317 ARG A CA 1
ATOM 2604 C C . ARG A 1 317 ? 4.420 -16.589 12.818 1.00 92.88 317 ARG A C 1
ATOM 2606 O O . ARG A 1 317 ? 4.601 -17.487 11.997 1.00 92.88 317 ARG A O 1
ATOM 2613 N N . CYS A 1 318 ? 5.370 -16.182 13.652 1.00 91.56 318 CYS A N 1
ATOM 2614 C CA . CYS A 1 318 ? 6.719 -16.742 13.634 1.00 91.56 318 CYS A CA 1
ATOM 2615 C C . CYS A 1 318 ? 7.421 -16.601 14.993 1.00 91.56 318 CYS A C 1
ATOM 2617 O O . CYS A 1 318 ? 6.899 -16.013 15.942 1.00 91.56 318 CYS A O 1
ATOM 2619 N N . ILE A 1 319 ? 8.613 -17.185 15.110 1.00 92.00 319 ILE A N 1
ATOM 2620 C CA . ILE A 1 319 ? 9.512 -16.954 16.243 1.00 92.00 319 ILE A CA 1
ATOM 2621 C C . ILE A 1 319 ? 10.739 -16.231 15.698 1.00 92.00 319 ILE A C 1
ATOM 2623 O O . ILE A 1 319 ? 11.403 -16.736 14.795 1.00 92.00 319 ILE A O 1
ATOM 2627 N N . LYS A 1 320 ? 11.048 -15.058 16.252 1.00 87.31 320 LYS A N 1
ATOM 2628 C CA . LYS A 1 320 ? 12.181 -14.218 15.845 1.00 87.31 320 LYS A CA 1
ATOM 2629 C C . LYS A 1 320 ? 13.030 -13.916 17.071 1.00 87.31 320 LYS A C 1
ATOM 2631 O O . LYS A 1 320 ? 12.528 -13.363 18.042 1.00 87.31 320 LYS A O 1
ATOM 2636 N N . ASN A 1 321 ? 14.309 -14.294 17.047 1.00 87.00 321 ASN A N 1
ATOM 2637 C CA . ASN A 1 321 ? 15.238 -14.113 18.174 1.00 87.00 321 ASN A CA 1
ATOM 2638 C C . ASN A 1 321 ? 14.704 -14.675 19.510 1.00 87.00 321 ASN A C 1
ATOM 2640 O O . ASN A 1 321 ? 14.803 -14.016 20.538 1.00 87.00 321 ASN A O 1
ATOM 2644 N N . ASN A 1 322 ? 14.097 -15.868 19.494 1.00 88.81 322 ASN A N 1
ATOM 2645 C CA . ASN A 1 322 ? 13.400 -16.489 20.635 1.00 88.81 322 ASN A CA 1
ATOM 2646 C C . ASN A 1 322 ? 12.185 -15.715 21.177 1.00 88.81 322 ASN A C 1
ATOM 2648 O O . ASN A 1 322 ? 11.601 -16.119 22.182 1.00 88.81 322 ASN A O 1
ATOM 2652 N N . TYR A 1 323 ? 11.748 -14.656 20.497 1.00 89.50 323 TYR A N 1
ATOM 2653 C CA . TYR A 1 323 ? 10.502 -13.972 20.801 1.00 89.50 323 TYR A CA 1
ATOM 2654 C C . TYR A 1 323 ? 9.394 -14.455 19.877 1.00 89.50 323 TYR A C 1
ATOM 2656 O O . TYR A 1 323 ? 9.560 -14.585 18.665 1.00 89.50 323 TYR A O 1
ATOM 2664 N N . LYS A 1 324 ? 8.231 -14.698 20.473 1.00 94.19 324 LYS A N 1
ATOM 2665 C CA . LYS A 1 324 ? 6.988 -14.953 19.754 1.00 94.19 324 LYS A CA 1
ATOM 2666 C C . LYS A 1 324 ? 6.528 -13.685 19.041 1.00 94.19 324 LYS A C 1
ATOM 2668 O O . LYS A 1 324 ? 6.462 -12.631 19.685 1.00 94.19 324 LYS A O 1
ATOM 2673 N N . ILE A 1 325 ? 6.172 -13.811 17.769 1.00 95.38 325 ILE A N 1
ATOM 2674 C CA . ILE A 1 325 ? 5.728 -12.722 16.903 1.00 95.38 325 ILE A CA 1
ATOM 2675 C C . ILE A 1 325 ? 4.354 -13.065 16.332 1.00 95.38 325 ILE A C 1
ATOM 2677 O O . ILE A 1 325 ? 4.161 -14.123 15.734 1.00 95.38 325 ILE A O 1
ATOM 2681 N N . TYR A 1 326 ? 3.393 -12.171 16.525 1.00 96.19 326 TYR A N 1
ATOM 2682 C CA . TYR A 1 326 ? 2.035 -12.346 16.024 1.00 96.19 326 TYR A CA 1
ATOM 2683 C C . TYR A 1 326 ? 1.962 -11.998 14.541 1.00 96.19 326 TYR A C 1
ATOM 2685 O O . TYR A 1 326 ? 2.773 -11.234 14.018 1.00 96.19 326 TYR A O 1
ATOM 2693 N N . SER A 1 327 ? 0.967 -12.550 13.857 1.00 92.62 327 SER A N 1
ATOM 2694 C CA . SER A 1 327 ? 0.615 -12.052 12.531 1.00 92.62 327 SER A CA 1
ATOM 2695 C C . SER A 1 327 ? -0.148 -10.734 12.639 1.00 92.62 327 SER A C 1
ATOM 2697 O O . SER A 1 327 ? -0.801 -10.464 13.649 1.00 92.62 327 SER A O 1
ATOM 2699 N N . LEU A 1 328 ? -0.150 -9.951 11.562 1.00 91.44 328 LEU A N 1
ATOM 2700 C CA . LEU A 1 328 ? -1.054 -8.808 11.417 1.00 91.44 328 LEU A CA 1
ATOM 2701 C C . LEU A 1 328 ? -2.517 -9.201 11.700 1.00 91.44 328 LEU A C 1
ATOM 2703 O O . LEU A 1 328 ? -3.233 -8.479 12.391 1.00 91.44 328 LEU A O 1
ATOM 2707 N N . TRP A 1 329 ? -2.942 -10.375 11.232 1.00 93.06 329 TRP A N 1
ATOM 2708 C CA . TRP A 1 329 ? -4.307 -10.887 11.387 1.00 93.06 329 TRP A CA 1
ATOM 2709 C C . TRP A 1 329 ? -4.711 -11.137 12.841 1.00 93.06 329 TRP A C 1
ATOM 2711 O O . TRP A 1 329 ? -5.866 -10.923 13.201 1.00 93.06 329 TRP A O 1
ATOM 2721 N N . ASP A 1 330 ? -3.760 -11.510 13.701 1.00 96.38 330 ASP A N 1
ATOM 2722 C CA . ASP A 1 330 ? -4.022 -11.698 15.131 1.00 96.38 330 ASP A CA 1
ATOM 2723 C C . ASP A 1 330 ? -4.490 -10.401 15.798 1.00 96.38 330 ASP A C 1
ATOM 2725 O O . ASP A 1 330 ? -5.309 -10.435 16.710 1.00 96.38 330 ASP A O 1
ATOM 2729 N N . THR A 1 331 ? -4.034 -9.246 15.312 1.00 96.38 331 THR A N 1
ATOM 2730 C CA . THR A 1 331 ? -4.397 -7.943 15.886 1.00 96.38 331 THR A CA 1
ATOM 2731 C C . THR A 1 331 ? -5.881 -7.619 15.683 1.00 96.38 331 THR A C 1
ATOM 2733 O O . THR A 1 331 ? -6.528 -7.084 16.584 1.00 96.38 331 THR A O 1
ATOM 2736 N N . TYR A 1 332 ? -6.457 -8.029 14.547 1.00 96.50 332 TYR A N 1
ATOM 2737 C CA . TYR A 1 332 ? -7.873 -7.841 14.229 1.00 96.50 332 TYR A CA 1
ATOM 2738 C C . TYR A 1 332 ? -8.808 -8.668 15.117 1.00 96.50 332 TYR A C 1
ATOM 2740 O O . TYR A 1 332 ? -9.922 -8.227 15.404 1.00 96.50 332 TYR A O 1
ATOM 2748 N N . VAL A 1 333 ? -8.363 -9.842 15.581 1.00 96.12 333 VAL A N 1
ATOM 2749 C CA . VAL A 1 333 ? -9.147 -10.715 16.474 1.00 96.12 333 VAL A CA 1
ATOM 2750 C C . VAL A 1 333 ? -9.515 -9.974 17.761 1.00 96.12 333 VAL A C 1
ATOM 2752 O O . VAL A 1 333 ? -10.674 -9.991 18.187 1.00 96.12 333 VAL A O 1
ATOM 2755 N N . PHE A 1 334 ? -8.535 -9.276 18.341 1.00 95.62 334 PHE A N 1
ATOM 2756 C CA . PHE A 1 334 ? -8.655 -8.603 19.637 1.00 95.62 334 PHE A CA 1
ATOM 2757 C C . PHE A 1 334 ? -9.074 -7.136 19.551 1.00 95.62 334 PHE A C 1
ATOM 2759 O O . PHE A 1 334 ? -9.303 -6.526 20.596 1.00 95.62 334 PHE A O 1
ATOM 2766 N N . ALA A 1 335 ? -9.167 -6.577 18.343 1.00 96.50 335 ALA A N 1
ATOM 2767 C CA . ALA A 1 335 ? -9.621 -5.213 18.137 1.00 96.50 335 ALA A CA 1
ATOM 2768 C C . ALA A 1 335 ? -11.101 -5.059 18.482 1.00 96.50 335 ALA A C 1
ATOM 2770 O O . ALA A 1 335 ? -11.930 -5.899 18.125 1.00 96.50 335 ALA A O 1
ATOM 2771 N N . ASP A 1 336 ? -11.435 -3.952 19.134 1.00 96.31 336 ASP A N 1
ATOM 2772 C CA . ASP A 1 336 ? -12.815 -3.605 19.460 1.00 96.31 336 ASP A CA 1
ATOM 2773 C C . ASP A 1 336 ? -13.380 -2.652 18.394 1.00 96.31 336 ASP A C 1
ATOM 2775 O O . ASP A 1 336 ? -14.521 -2.807 17.959 1.00 96.31 336 ASP A O 1
ATOM 2779 N N . ILE A 1 337 ? -12.546 -1.729 17.904 1.00 97.19 337 ILE A N 1
ATOM 2780 C CA . ILE A 1 337 ? -12.823 -0.824 16.780 1.00 97.19 337 ILE A CA 1
ATOM 2781 C C . ILE A 1 337 ? -11.567 -0.735 15.915 1.00 97.19 337 ILE A C 1
ATOM 2783 O O . ILE A 1 337 ? -10.451 -0.744 16.429 1.00 97.19 337 ILE A O 1
ATOM 2787 N N . ILE A 1 338 ? -11.738 -0.618 14.602 1.00 98.19 338 ILE A N 1
ATOM 2788 C CA . ILE A 1 338 ? -10.634 -0.361 13.673 1.00 98.19 338 ILE A CA 1
ATOM 2789 C C . ILE A 1 338 ? -10.643 1.116 13.301 1.00 98.19 338 ILE A C 1
ATOM 2791 O O . ILE A 1 338 ? -11.673 1.663 12.904 1.00 98.19 338 ILE A O 1
ATOM 2795 N N . THR A 1 339 ? -9.488 1.759 13.403 1.00 98.25 339 THR A N 1
ATOM 2796 C CA . THR A 1 339 ? -9.296 3.135 12.967 1.00 98.25 339 THR A CA 1
ATOM 2797 C C . THR A 1 339 ? -8.694 3.143 11.574 1.00 98.25 339 THR A C 1
ATOM 2799 O O . THR A 1 339 ? -7.632 2.571 11.315 1.00 98.25 339 THR A O 1
ATOM 2802 N N . TYR A 1 340 ? -9.401 3.801 10.664 1.00 97.69 340 TYR A N 1
ATOM 2803 C CA . TYR A 1 340 ? -8.981 4.027 9.296 1.00 97.69 340 TYR A CA 1
ATOM 2804 C C . TYR A 1 340 ? -9.169 5.492 8.853 1.00 97.69 340 TYR A C 1
ATOM 2806 O O . TYR A 1 340 ? -9.918 5.785 7.919 1.00 97.69 340 TYR A O 1
ATOM 2814 N N . PRO A 1 341 ? -8.473 6.444 9.502 1.00 97.50 341 PRO A N 1
ATOM 2815 C CA . PRO A 1 341 ? -8.598 7.871 9.205 1.00 97.50 341 PRO A CA 1
ATOM 2816 C C . PRO A 1 341 ? -7.842 8.322 7.944 1.00 97.50 341 PRO A C 1
ATOM 2818 O O . PRO A 1 341 ? -7.620 9.510 7.749 1.00 97.50 341 PRO A O 1
ATOM 2821 N N . SER A 1 342 ? -7.410 7.398 7.083 1.00 96.88 342 SER A N 1
ATOM 2822 C CA . SER A 1 342 ? -6.510 7.730 5.977 1.00 96.88 342 SER A CA 1
ATOM 2823 C C . SER A 1 342 ? -7.140 8.712 4.991 1.00 96.88 342 SER A C 1
ATOM 2825 O O . SER A 1 342 ? -8.168 8.423 4.387 1.00 96.88 342 SER A O 1
ATOM 2827 N N . ILE A 1 343 ? -6.469 9.846 4.794 1.00 95.44 343 ILE A N 1
ATOM 2828 C CA . ILE A 1 343 ? -6.906 10.933 3.905 1.00 95.44 343 ILE A CA 1
ATOM 2829 C C . ILE A 1 343 ? -6.520 10.694 2.441 1.00 95.44 343 ILE A C 1
ATOM 2831 O O . ILE A 1 343 ? -7.129 11.263 1.541 1.00 95.44 343 ILE A O 1
ATOM 2835 N N . GLN A 1 344 ? -5.537 9.824 2.184 1.00 91.31 344 GLN A N 1
ATOM 2836 C CA . GLN A 1 344 ? -5.109 9.462 0.832 1.00 91.31 344 GLN A CA 1
ATOM 2837 C C . GLN A 1 344 ? -4.735 7.978 0.740 1.00 91.31 344 GLN A C 1
ATOM 2839 O O . GLN A 1 344 ? -3.809 7.503 1.411 1.00 91.31 344 GLN A O 1
ATOM 2844 N N . GLU A 1 345 ? -5.409 7.256 -0.155 1.00 91.12 345 GLU A N 1
ATOM 2845 C CA . GLU A 1 345 ? -5.254 5.816 -0.390 1.00 91.12 345 GLU A CA 1
ATOM 2846 C C . GLU A 1 345 ? -5.424 5.473 -1.862 1.00 91.12 345 GLU A C 1
ATOM 2848 O O . GLU A 1 345 ? -6.156 6.173 -2.537 1.00 91.12 345 GLU A O 1
ATOM 2853 N N . GLY A 1 346 ? -4.793 4.395 -2.344 1.00 88.12 346 GLY A N 1
ATOM 2854 C CA . GLY A 1 346 ? -5.011 3.890 -3.711 1.00 88.12 346 GLY A CA 1
ATOM 2855 C C . GLY A 1 346 ? -6.239 2.976 -3.840 1.00 88.12 346 GLY A C 1
ATOM 2856 O O . GLY A 1 346 ? -6.868 2.908 -4.895 1.00 88.12 346 GLY A O 1
ATOM 2857 N N . TRP A 1 347 ? -6.618 2.299 -2.751 1.00 91.56 347 TRP A N 1
ATOM 2858 C CA . TRP A 1 347 ? -7.843 1.495 -2.678 1.00 91.56 347 TRP A CA 1
ATOM 2859 C C . TRP A 1 347 ? -8.415 1.447 -1.267 1.00 91.56 347 TRP A C 1
ATOM 2861 O O . TRP A 1 347 ? -9.437 2.067 -0.994 1.00 91.56 347 TRP A O 1
ATOM 2871 N N . GLY A 1 348 ? -7.715 0.748 -0.374 1.00 89.69 348 GLY A N 1
ATOM 2872 C CA . GLY A 1 348 ? -8.002 0.686 1.054 1.00 89.69 348 GLY A CA 1
ATOM 2873 C C . GLY A 1 348 ? -8.180 -0.724 1.595 1.00 89.69 348 GLY A C 1
ATOM 2874 O O . GLY A 1 348 ? -9.260 -1.111 2.029 1.00 89.69 348 GLY A O 1
ATOM 2875 N N . ASN A 1 349 ? -7.091 -1.496 1.601 1.00 90.69 349 ASN A N 1
ATOM 2876 C CA . ASN A 1 349 ? -7.106 -2.883 2.074 1.00 90.69 349 ASN A CA 1
ATOM 2877 C C . ASN A 1 349 ? -7.543 -2.998 3.541 1.00 90.69 349 ASN A C 1
ATOM 2879 O O . ASN A 1 349 ? -8.337 -3.880 3.850 1.00 90.69 349 ASN A O 1
ATOM 2883 N N . GLN A 1 350 ? -7.155 -2.054 4.408 1.00 91.81 350 GLN A N 1
ATOM 2884 C CA . GLN A 1 350 ? -7.579 -2.055 5.814 1.00 91.81 350 GLN A CA 1
ATOM 2885 C C . GLN A 1 350 ? -9.108 -1.989 5.967 1.00 91.81 350 GLN A C 1
ATOM 2887 O O . GLN A 1 350 ? -9.667 -2.593 6.880 1.00 91.81 350 GLN A O 1
ATOM 2892 N N . PHE A 1 351 ? -9.804 -1.301 5.055 1.00 94.81 351 PHE A N 1
ATOM 2893 C CA . PHE A 1 351 ? -11.264 -1.287 5.046 1.00 94.81 351 PHE A CA 1
ATOM 2894 C C . PHE A 1 351 ? -11.832 -2.686 4.778 1.00 94.81 351 PHE A C 1
ATOM 2896 O O . PHE A 1 351 ? -12.728 -3.138 5.486 1.00 94.81 351 PHE A O 1
ATOM 2903 N N . LEU A 1 352 ? -11.285 -3.406 3.792 1.00 94.00 352 LEU A N 1
ATOM 2904 C CA . LEU A 1 352 ? -11.700 -4.780 3.494 1.00 94.00 352 LEU A CA 1
ATOM 2905 C C . LEU A 1 352 ? -11.358 -5.746 4.634 1.00 94.00 352 LEU A C 1
ATOM 2907 O O . LEU A 1 352 ? -12.175 -6.595 4.981 1.00 94.00 352 LEU A O 1
ATOM 2911 N N . GLU A 1 353 ? -10.181 -5.588 5.236 1.00 93.94 353 GLU A N 1
ATOM 2912 C CA . GLU A 1 353 ? -9.733 -6.368 6.393 1.00 93.94 353 GLU A CA 1
ATOM 2913 C C . GLU A 1 353 ? -10.670 -6.157 7.591 1.00 93.94 353 GLU A C 1
ATOM 2915 O O . GLU A 1 353 ? -11.066 -7.119 8.249 1.00 93.94 353 GLU A O 1
ATOM 2920 N N . GLY A 1 354 ? -11.112 -4.919 7.834 1.00 95.19 354 GLY A N 1
ATOM 2921 C CA . GLY A 1 354 ? -12.070 -4.621 8.893 1.00 95.19 354 GLY A CA 1
ATOM 2922 C C . GLY A 1 354 ? -13.486 -5.121 8.628 1.00 95.19 354 GLY A C 1
ATOM 2923 O O . GLY A 1 354 ? -14.142 -5.616 9.551 1.00 95.19 354 GLY A O 1
ATOM 2924 N N . LEU A 1 355 ? -13.933 -5.092 7.366 1.00 94.94 355 LEU A N 1
ATOM 2925 C CA . LEU A 1 355 ? -15.164 -5.770 6.955 1.00 94.94 355 LEU A CA 1
ATOM 2926 C C . LEU A 1 355 ? -15.078 -7.276 7.210 1.00 94.94 355 LEU A C 1
ATOM 2928 O O . LEU A 1 355 ? -16.025 -7.856 7.742 1.00 94.94 355 LEU A O 1
ATOM 2932 N N . PHE A 1 356 ? -13.952 -7.904 6.860 1.00 95.38 356 PHE A N 1
ATOM 2933 C CA . PHE A 1 356 ? -13.746 -9.333 7.076 1.00 95.38 356 PHE A CA 1
ATOM 2934 C C . PHE A 1 356 ? -13.748 -9.671 8.566 1.00 95.38 356 PHE A C 1
ATOM 2936 O O . PHE A 1 356 ? -14.466 -10.574 8.983 1.00 95.38 356 PHE A O 1
ATOM 2943 N N . ALA A 1 357 ? -13.046 -8.883 9.383 1.00 95.19 357 ALA A N 1
ATOM 2944 C CA . ALA A 1 357 ? -13.031 -9.022 10.838 1.00 95.19 357 ALA A CA 1
ATOM 2945 C C . ALA A 1 357 ? -14.393 -8.741 11.503 1.00 95.19 357 ALA A C 1
ATOM 2947 O O . ALA A 1 357 ? -14.558 -9.004 12.696 1.00 95.19 357 ALA A O 1
ATOM 2948 N N . LYS A 1 358 ? -15.367 -8.202 10.753 1.00 94.00 358 LYS A N 1
ATOM 2949 C CA . LYS A 1 358 ? -16.701 -7.810 11.231 1.00 94.00 358 LYS A CA 1
ATOM 2950 C C . LYS A 1 358 ? -16.636 -6.851 12.425 1.00 94.00 358 LYS A C 1
ATOM 2952 O O . LYS A 1 358 ? -17.428 -6.966 13.361 1.00 94.00 358 LYS A O 1
ATOM 2957 N N . LYS A 1 359 ? -15.692 -5.906 12.401 1.00 94.00 359 LYS A N 1
ATOM 2958 C CA . LYS A 1 359 ? -15.518 -4.902 13.462 1.00 94.00 359 LYS A CA 1
ATOM 2959 C C . LYS A 1 359 ? -16.079 -3.542 13.031 1.00 94.00 359 LYS A C 1
ATOM 2961 O O . LYS A 1 359 ? -16.029 -3.218 11.843 1.00 94.00 359 LYS A O 1
ATOM 2966 N N . PRO A 1 360 ? -16.596 -2.721 13.965 1.00 95.62 360 PRO A N 1
ATOM 2967 C CA . PRO A 1 360 ? -16.883 -1.318 13.692 1.00 95.62 360 PRO A CA 1
ATOM 2968 C C . PRO A 1 360 ? -15.629 -0.592 13.196 1.00 95.62 360 PRO A C 1
ATOM 2970 O O . PRO A 1 360 ? -14.523 -0.855 13.674 1.00 95.62 360 PRO A O 1
ATOM 2973 N N . MET A 1 361 ? -15.806 0.332 12.251 1.00 97.56 361 MET A N 1
ATOM 2974 C CA . MET A 1 361 ? -14.700 1.071 11.646 1.00 97.56 361 MET A CA 1
ATOM 2975 C C . MET A 1 361 ? -14.943 2.574 11.710 1.00 97.56 361 MET A C 1
ATOM 2977 O O . MET A 1 361 ? -15.992 3.046 11.266 1.00 97.56 361 MET A O 1
ATOM 2981 N N . LEU A 1 362 ? -13.951 3.298 12.221 1.00 98.12 362 LEU A N 1
ATOM 2982 C CA . LEU A 1 362 ? -13.829 4.747 12.110 1.00 98.12 362 LEU A CA 1
ATOM 2983 C C . LEU A 1 362 ? -13.125 5.074 10.794 1.00 98.12 362 LEU A C 1
ATOM 2985 O O . LEU A 1 362 ? -11.967 4.707 10.629 1.00 98.12 362 LEU A O 1
ATOM 2989 N N . VAL A 1 363 ? -13.804 5.723 9.853 1.00 98.12 363 VAL A N 1
ATOM 2990 C CA . VAL A 1 363 ? -13.331 5.877 8.471 1.00 98.12 363 VAL A CA 1
ATOM 2991 C C . VAL A 1 363 ? -13.374 7.339 8.059 1.00 98.12 363 VAL A C 1
ATOM 2993 O O . VAL A 1 363 ? -14.429 7.965 8.114 1.00 98.12 363 VAL A O 1
ATOM 2996 N N . PHE A 1 364 ? -12.247 7.862 7.579 1.00 98.00 364 PHE A N 1
ATOM 2997 C CA . PHE A 1 364 ? -12.255 9.084 6.779 1.00 98.00 364 PHE A CA 1
ATOM 2998 C C . PHE A 1 364 ? -12.703 8.747 5.358 1.00 98.00 364 PHE A C 1
ATOM 3000 O O . PHE A 1 364 ? -12.186 7.813 4.745 1.00 98.00 364 PHE A O 1
ATOM 3007 N N . GLU A 1 365 ? -13.685 9.468 4.823 1.00 96.88 365 GLU A N 1
ATOM 3008 C CA . GLU A 1 365 ? -14.246 9.193 3.502 1.00 96.88 365 GLU A CA 1
ATOM 3009 C C . GLU A 1 365 ? -13.351 9.749 2.383 1.00 96.88 365 GLU A C 1
ATOM 3011 O O . GLU A 1 365 ? -13.711 10.696 1.683 1.00 96.88 365 GLU A O 1
ATOM 3016 N N . TYR A 1 366 ? -12.179 9.136 2.197 1.00 95.94 366 TYR A N 1
ATOM 3017 C CA . TYR A 1 366 ? -11.247 9.467 1.117 1.00 95.94 366 TYR A CA 1
ATOM 3018 C C . TYR A 1 366 ? -11.872 9.263 -0.275 1.00 95.94 366 TYR A C 1
ATOM 3020 O O . TYR A 1 366 ? -12.864 8.547 -0.454 1.00 95.94 366 TYR A O 1
ATOM 3028 N N . ASP A 1 367 ? -11.271 9.874 -1.297 1.00 95.50 367 ASP A N 1
ATOM 3029 C CA . ASP A 1 367 ? -11.870 9.991 -2.633 1.00 95.50 367 ASP A CA 1
ATOM 3030 C C . ASP A 1 367 ? -12.286 8.651 -3.256 1.00 95.50 367 ASP A C 1
ATOM 3032 O O . ASP A 1 367 ? -13.393 8.525 -3.792 1.00 95.50 367 ASP A O 1
ATOM 3036 N N . ILE A 1 368 ? -11.439 7.624 -3.150 1.00 95.50 368 ILE A N 1
ATOM 3037 C CA . ILE A 1 368 ? -11.746 6.285 -3.675 1.00 95.50 368 ILE A CA 1
ATOM 3038 C C . ILE A 1 368 ? -12.844 5.597 -2.870 1.00 95.50 368 ILE A C 1
ATOM 3040 O O . ILE A 1 368 ? -13.722 4.978 -3.474 1.00 95.50 368 ILE A O 1
ATOM 3044 N N . TYR A 1 369 ? -12.881 5.762 -1.542 1.00 95.81 369 TYR A N 1
ATOM 3045 C CA . TYR A 1 369 ? -14.004 5.267 -0.750 1.00 95.81 369 TYR A CA 1
ATOM 3046 C C . TYR A 1 369 ? -15.312 5.869 -1.257 1.00 95.81 369 TYR A C 1
ATOM 3048 O O . TYR A 1 369 ? -16.245 5.138 -1.585 1.00 95.81 369 TYR A O 1
ATOM 3056 N N . LYS A 1 370 ? -15.372 7.194 -1.413 1.00 95.94 370 LYS A N 1
ATOM 3057 C CA . LYS A 1 370 ? -16.579 7.880 -1.892 1.00 95.94 370 LYS A CA 1
ATOM 3058 C C . LYS A 1 370 ? -16.996 7.434 -3.284 1.00 95.94 370 LYS A C 1
ATOM 3060 O O . LYS A 1 370 ? -18.190 7.265 -3.533 1.00 95.94 370 LYS A O 1
ATOM 3065 N N . LYS A 1 371 ? -16.030 7.279 -4.189 1.00 95.88 371 LYS A N 1
ATOM 3066 C CA . LYS A 1 371 ? -16.309 7.008 -5.597 1.00 95.88 371 LYS A CA 1
ATOM 3067 C C . LYS A 1 371 ? -16.669 5.547 -5.862 1.00 95.88 371 LYS A C 1
ATOM 3069 O O . LYS A 1 371 ? -17.636 5.304 -6.581 1.00 95.88 371 LYS A O 1
ATOM 3074 N N . ASP A 1 372 ? -15.936 4.610 -5.263 1.00 95.50 372 ASP A N 1
ATOM 3075 C CA . ASP A 1 372 ? -15.961 3.196 -5.660 1.00 95.50 372 ASP A CA 1
ATOM 3076 C C . ASP A 1 372 ? -16.501 2.251 -4.569 1.00 95.50 372 ASP A C 1
ATOM 3078 O O . ASP A 1 372 ? -16.847 1.099 -4.859 1.00 95.50 372 ASP A O 1
ATOM 3082 N N . ILE A 1 373 ? -16.599 2.710 -3.314 1.00 94.62 373 ILE A N 1
ATOM 3083 C CA . ILE A 1 373 ? -16.938 1.852 -2.163 1.00 94.62 373 ILE A CA 1
ATOM 3084 C C . ILE A 1 373 ? -18.252 2.271 -1.487 1.00 94.62 373 ILE A C 1
ATOM 3086 O O . ILE A 1 373 ? -19.106 1.417 -1.253 1.00 94.62 373 ILE A O 1
ATOM 3090 N N . LYS A 1 374 ? -18.465 3.565 -1.215 1.00 94.19 374 LYS A N 1
ATOM 3091 C CA . LYS A 1 374 ? -19.587 4.103 -0.421 1.00 94.19 374 LYS A CA 1
ATOM 3092 C C . LYS A 1 374 ? -20.956 3.679 -0.961 1.00 94.19 374 LYS A C 1
ATOM 3094 O O . LYS A 1 374 ? -21.846 3.331 -0.187 1.00 94.19 374 LYS A O 1
ATOM 3099 N N . GLY A 1 375 ? -21.107 3.626 -2.287 1.00 93.88 375 GLY A N 1
ATOM 3100 C CA . GLY A 1 375 ? -22.344 3.202 -2.957 1.00 93.88 375 GLY A CA 1
ATOM 3101 C C . GLY A 1 375 ? -22.769 1.751 -2.685 1.00 93.88 375 GLY A C 1
ATOM 3102 O O . GLY A 1 375 ? -23.897 1.387 -3.002 1.00 93.88 375 GLY A O 1
ATOM 3103 N N . LYS A 1 376 ? -21.905 0.926 -2.076 1.00 92.75 376 LYS A N 1
ATOM 3104 C CA . LYS A 1 376 ? -22.194 -0.476 -1.727 1.00 92.75 376 LYS A CA 1
ATOM 3105 C C . LYS A 1 376 ? -22.968 -0.639 -0.408 1.00 92.75 376 LYS A C 1
ATOM 3107 O O . LYS A 1 376 ? -23.331 -1.758 -0.064 1.00 92.75 376 LYS A O 1
ATOM 3112 N N . GLY A 1 377 ? -23.242 0.450 0.318 1.00 92.06 377 GLY A N 1
ATOM 3113 C CA . GLY A 1 377 ? -24.146 0.445 1.478 1.00 92.06 377 GLY A CA 1
ATOM 3114 C C . GLY A 1 377 ? -23.516 0.027 2.813 1.00 92.06 377 GLY A C 1
ATOM 3115 O O . GLY A 1 377 ? -24.233 -0.395 3.721 1.00 92.06 377 GLY A O 1
ATOM 3116 N N . PHE A 1 378 ? -22.192 0.135 2.954 1.00 92.69 378 PHE A N 1
ATOM 3117 C CA . PHE A 1 378 ? -21.508 -0.150 4.217 1.00 92.69 378 PHE A CA 1
ATOM 3118 C C . PHE A 1 378 ? -21.839 0.888 5.295 1.00 92.69 378 PHE A C 1
ATOM 3120 O O . PHE A 1 378 ? -21.949 2.083 5.018 1.00 92.69 378 PHE A O 1
ATOM 3127 N N . LYS A 1 379 ? -21.964 0.426 6.544 1.00 93.69 379 LYS A N 1
ATOM 3128 C CA . LYS A 1 379 ? -22.116 1.290 7.718 1.00 93.69 379 LYS A CA 1
ATOM 3129 C C . LYS A 1 379 ? -20.753 1.495 8.365 1.00 93.69 379 LYS A C 1
ATOM 3131 O O . LYS A 1 379 ? -20.119 0.526 8.772 1.00 93.69 379 LYS A O 1
ATOM 3136 N N . VAL A 1 380 ? -20.335 2.750 8.463 1.00 96.31 380 VAL A N 1
ATOM 3137 C CA . VAL A 1 380 ? -19.070 3.169 9.074 1.00 96.31 380 VAL A CA 1
ATOM 3138 C C . VAL A 1 380 ? -19.328 4.321 10.033 1.00 96.31 380 VAL A C 1
ATOM 3140 O O . VAL A 1 380 ? -20.320 5.037 9.891 1.00 96.31 380 VAL A O 1
ATOM 3143 N N . ILE A 1 381 ? -18.427 4.509 10.989 1.00 97.06 381 ILE A N 1
ATOM 3144 C CA . ILE A 1 381 ? -18.351 5.733 11.781 1.00 97.06 381 ILE A CA 1
ATOM 3145 C C . ILE A 1 381 ? -17.552 6.718 10.922 1.00 97.06 381 ILE A C 1
ATOM 3147 O O . ILE A 1 381 ? -16.350 6.545 10.742 1.00 97.06 381 ILE A O 1
ATOM 3151 N N . SER A 1 382 ? -18.241 7.665 10.289 1.00 96.94 382 SER A N 1
ATOM 3152 C CA . SER A 1 382 ? -17.639 8.571 9.305 1.00 96.94 382 SER A CA 1
ATOM 3153 C C . SER A 1 382 ? -16.935 9.739 9.993 1.00 96.94 382 SER A C 1
ATOM 3155 O O . SER A 1 382 ? -17.529 10.385 10.847 1.00 96.94 382 SER A O 1
ATOM 3157 N N . LEU A 1 383 ? -15.703 10.029 9.575 1.00 97.56 383 LEU A N 1
ATOM 3158 C CA . LEU A 1 383 ? -14.959 11.254 9.893 1.00 97.56 383 LEU A CA 1
ATOM 3159 C C . LEU A 1 383 ? -15.198 12.352 8.840 1.00 97.56 383 LEU A C 1
ATOM 3161 O O . LEU A 1 383 ? -14.396 13.275 8.696 1.00 97.56 383 LEU A O 1
ATOM 3165 N N . GLY A 1 384 ? -16.276 12.244 8.061 1.00 96.50 384 GLY A N 1
ATOM 3166 C CA . GLY A 1 384 ? -16.523 13.130 6.932 1.00 96.50 384 GLY A CA 1
ATOM 3167 C C . GLY A 1 384 ? -15.517 12.921 5.799 1.00 96.50 384 GLY A C 1
ATOM 3168 O O . GLY A 1 384 ? -14.829 11.905 5.722 1.00 96.50 384 GLY A O 1
ATOM 3169 N N . ASP A 1 385 ? -15.477 13.885 4.882 1.00 96.12 385 ASP A N 1
ATOM 3170 C CA . ASP A 1 385 ? -14.702 13.835 3.637 1.00 96.12 385 ASP A CA 1
ATOM 3171 C C . ASP A 1 385 ? -13.826 15.074 3.412 1.00 96.12 385 ASP A C 1
ATOM 3173 O O . ASP A 1 385 ? -13.289 15.284 2.322 1.00 96.12 385 ASP A O 1
ATOM 3177 N N . LYS A 1 386 ? -13.706 15.922 4.434 1.00 96.44 386 LYS A N 1
ATOM 3178 C CA . LYS A 1 386 ? -12.946 17.169 4.399 1.00 96.44 386 LYS A CA 1
ATOM 3179 C C . LYS A 1 386 ? -12.064 17.258 5.623 1.00 96.44 386 LYS A C 1
ATOM 3181 O O . LYS A 1 386 ? -12.504 16.971 6.732 1.00 96.44 386 LYS A O 1
ATOM 3186 N N . TYR A 1 387 ? -10.844 17.714 5.401 1.00 96.81 387 TYR A N 1
ATOM 3187 C CA . TYR A 1 387 ? -9.893 18.000 6.456 1.00 96.81 387 TYR A CA 1
ATOM 3188 C C . TYR A 1 387 ? -9.148 19.294 6.140 1.00 96.81 387 TYR A C 1
ATOM 3190 O O . TYR A 1 387 ? -9.054 19.721 4.987 1.00 96.81 387 TYR A O 1
ATOM 3198 N N . GLU A 1 388 ? -8.601 19.895 7.182 1.00 96.94 388 GLU A N 1
ATOM 3199 C CA . GLU A 1 388 ? -7.623 20.973 7.104 1.00 96.94 388 GLU A CA 1
ATOM 3200 C C . GLU A 1 388 ? -6.350 20.519 7.816 1.00 96.94 388 GLU A C 1
ATOM 3202 O O . GLU A 1 388 ? -6.399 19.621 8.657 1.00 96.94 388 GLU A O 1
ATOM 3207 N N . LEU A 1 389 ? -5.216 21.139 7.499 1.00 96.75 389 LEU A N 1
ATOM 3208 C CA . LEU A 1 389 ? -4.004 20.971 8.294 1.00 96.75 389 LEU A CA 1
ATOM 3209 C C . LEU A 1 389 ? -3.956 22.057 9.370 1.00 96.75 389 LEU A C 1
ATOM 3211 O O . LEU A 1 389 ? -4.251 23.222 9.093 1.00 96.75 389 LEU A O 1
ATOM 3215 N N . ASP A 1 390 ? -3.609 21.673 10.592 1.00 95.38 390 ASP A N 1
ATOM 3216 C CA . ASP A 1 390 ? -3.320 22.613 11.670 1.00 95.38 390 ASP A CA 1
ATOM 3217 C C . ASP A 1 390 ? -1.911 23.222 11.547 1.00 95.38 390 ASP A C 1
ATOM 3219 O O . ASP A 1 390 ? -1.172 22.972 10.591 1.00 95.38 390 ASP A O 1
ATOM 3223 N N . GLU A 1 391 ? -1.537 24.054 12.521 1.00 93.81 391 GLU A N 1
ATOM 3224 C CA . GLU A 1 391 ? -0.230 24.724 12.562 1.00 93.81 391 GLU A CA 1
ATOM 3225 C C . GLU A 1 391 ? 0.960 23.756 12.663 1.00 93.81 391 GLU A C 1
ATOM 3227 O O . GLU A 1 391 ? 2.081 24.120 12.310 1.00 93.81 391 GLU A O 1
ATOM 3232 N N . TYR A 1 392 ? 0.714 22.513 13.081 1.00 92.75 392 TYR A N 1
ATOM 3233 C CA . TYR A 1 392 ? 1.705 21.447 13.164 1.00 92.75 392 TYR A CA 1
ATOM 3234 C C . TYR A 1 392 ? 1.685 20.545 11.930 1.00 92.75 392 TYR A C 1
ATOM 3236 O O . TYR A 1 392 ? 2.392 19.539 11.907 1.00 92.75 392 TYR A O 1
ATOM 3244 N N . GLY A 1 393 ? 0.886 20.865 10.907 1.00 94.00 393 GLY A N 1
ATOM 3245 C CA . GLY A 1 393 ? 0.753 20.058 9.698 1.00 94.00 393 GLY A CA 1
ATOM 3246 C C . GLY A 1 393 ? 0.056 18.715 9.933 1.00 94.00 393 GLY A C 1
ATOM 3247 O O . GLY A 1 393 ? 0.320 17.767 9.194 1.00 94.00 393 GLY A O 1
ATOM 3248 N N . LEU A 1 394 ? -0.772 18.605 10.976 1.00 96.75 394 LEU A N 1
ATOM 3249 C CA . LEU A 1 394 ? -1.606 17.437 11.261 1.00 96.75 394 LEU A CA 1
ATOM 3250 C C . LEU A 1 394 ? -3.045 17.691 10.796 1.00 96.75 394 LEU A C 1
ATOM 3252 O O . LEU A 1 394 ? -3.539 18.818 10.852 1.00 96.75 394 LEU A O 1
ATOM 3256 N N . ALA A 1 395 ? -3.731 16.651 10.331 1.00 97.19 395 ALA A N 1
ATOM 3257 C CA . ALA A 1 395 ? -5.112 16.759 9.893 1.00 97.19 395 ALA A CA 1
ATOM 3258 C C . ALA A 1 395 ? -6.066 17.081 11.060 1.00 97.19 395 ALA A C 1
ATOM 3260 O O . ALA A 1 395 ? -5.935 16.574 12.176 1.00 97.19 395 ALA A O 1
ATOM 3261 N N . LYS A 1 396 ? -7.082 17.897 10.777 1.00 96.69 396 LYS A N 1
ATOM 3262 C CA . LYS A 1 396 ? -8.266 18.092 11.622 1.00 96.69 396 LYS A CA 1
ATOM 3263 C C . LYS A 1 396 ? -9.528 18.031 10.765 1.00 96.69 396 LYS A C 1
ATOM 3265 O O . LYS A 1 396 ? -9.517 18.469 9.612 1.00 96.69 396 LYS A O 1
ATOM 3270 N N . VAL A 1 397 ? -10.618 17.546 11.348 1.00 96.25 397 VAL A N 1
ATOM 3271 C CA . VAL A 1 397 ? -11.966 17.573 10.755 1.00 96.25 397 VAL A CA 1
ATOM 3272 C C . VAL A 1 397 ? -12.850 18.594 11.486 1.00 96.25 397 VAL A C 1
ATOM 3274 O O . VAL A 1 397 ? -12.446 19.151 12.510 1.00 96.25 397 VAL A O 1
ATOM 3277 N N . GLY A 1 398 ? -14.026 18.905 10.930 1.00 90.62 398 GLY A N 1
ATOM 3278 C CA . GLY A 1 398 ? -14.998 19.806 11.566 1.00 90.62 398 GLY A CA 1
ATOM 3279 C C . GLY A 1 398 ? -15.473 19.265 12.919 1.00 90.62 398 GLY A C 1
ATOM 3280 O O . GLY A 1 398 ? -15.526 18.058 13.105 1.00 90.62 398 GLY A O 1
ATOM 3281 N N . LYS A 1 399 ? -15.820 20.139 13.873 1.00 84.25 399 LYS A N 1
ATOM 3282 C CA . LYS A 1 399 ? -16.256 19.720 15.228 1.00 84.25 399 LYS A CA 1
ATOM 3283 C C . LYS A 1 399 ? -17.627 19.040 15.242 1.00 84.25 399 LYS A C 1
ATOM 3285 O O . LYS A 1 399 ? -17.996 18.407 16.222 1.00 84.25 399 LYS A O 1
ATOM 3290 N N . GLU A 1 400 ? -18.417 19.300 14.211 1.00 84.31 400 GLU A N 1
ATOM 3291 C CA . GLU A 1 400 ? -19.745 18.741 13.982 1.00 84.31 400 GLU A CA 1
ATOM 3292 C C . GLU A 1 400 ? -19.725 17.303 13.448 1.00 84.31 400 GLU A C 1
ATOM 3294 O O . GLU A 1 400 ? -20.769 16.649 13.450 1.00 84.31 400 GLU A O 1
ATOM 3299 N N . VAL A 1 401 ? -18.560 16.858 12.967 1.00 79.88 401 VAL A N 1
ATOM 3300 C CA . VAL A 1 401 ? -18.258 15.486 12.546 1.00 79.88 401 VAL A CA 1
ATOM 3301 C C . VAL A 1 401 ? -17.848 14.686 13.772 1.00 79.88 401 VAL A C 1
ATOM 3303 O O . VAL A 1 401 ? -18.398 13.574 13.939 1.00 79.88 401 VAL A O 1
#

Sequence (401 aa):
MNIALCHYRVGETDGVSLEMDKWKKVLENMGHKVYFIAGSTGTSDGYIIPEMNYRFEEDLKIERNAYLKLEDYQDEDELIRAIRKQTLKIEEGLKKILIENKIDLIVPNNILSIGRSIPTAMAFVNVIKELGIRCIGHHHDFYWERVNFSQPTCNFVRKVLEEYYPPKDDLISHVVINSIVQRELKVRRSLDSIIMPNVFDFNEKLWEVDNYNKDFRERLGIKDNDILMLQATRVTNRKAIELAIDVVGEIQKKENRKILEEAKLYNGQSFNRDSRIVLVLVGMIETTDDYVERLKTRAKENSVEMLFVNNLIEHSRCIKNNYKIYSLWDTYVFADIITYPSIQEGWGNQFLEGLFAKKPMLVFEYDIYKKDIKGKGFKVISLGDKYELDEYGLAKVGKEV

Secondary structure (DSSP, 8-state):
-EEEEE-S--SSSSHHHHHHHHHHHHHHHTT-EEEEEES--TTS--EE-GGG-TT-HHHHHHHHHHHT---SSSSHHHHHHHHHHHHHHHHHHHHHHHHHTT-SEEEEBSTTTS-S-HHHHHHHHHHHHHHT-EEEEEES--GGG-GGGS--SSHHHHHHHHHHSS---TTEEEEESSHHHHHHHHHHH----EE------TTSPPP---TTTTTHHHHTT--TTSEEEEE-S-B-GGG-HHHHHHHHHHHHSHHHHHHHHTSBPTTSPBP-TT--EEEEE-S-B--SSSHHHHHHHHHHHTT-EEEE-GGGEESS-EEETTEEEEEHHHHHHH-SEEEE--S--SS-HHHHHHHHTT--EEE---HHIIIIIGGG----EE--S--EE-TTS-EE--TT-

Foldseek 3Di:
DEEEEEEQEEQFPDPLNVLVVVVCVVVVVVVYHYAYEHCYYHPHDHHHLVLSHLVDPLQVVLLCCFFPHVDPAPDPVRSVVSLVVSLVSLLVSVLVVCVVRVHQEYEYEQQQFQQSGLSSLSSVVVNCVVVVHAYEDEYLHGLCVPNSRNGGHDPVSVVSCLDRNPHDDPSYAYEAAFDVVQVVCCVVNVHHYHHDHRDDDLVDDADADDPQLVCVCVVVVHDPLAAEAEELEADEQQQLCLQVLVVQLVCPPPVNVVVQQVDAAPVRHHNHPPYYYEYEYQHHHDYPDCSVVVSVVSNVVSVYHYHDPNVQETCPFDQDPNDTHHYSSSSLNPHQEYERARQDGSACVVVVSNVSSVHAYEHECHPRCVRPNVVVPDDHNYLYHDWDADPVRHTDGDPVD

InterPro domains:
  IPR001296 Glycosyl transferase, family 1 [PF00534] (215-369)

pLDDT: mean 94.9, std 4.36, range [70.0, 98.88]

Organism: NCBI:txid412755

Radius of gyration: 22.93 Å; chains: 1; bounding box: 53×49×64 Å